Protein 8ZRZ (pdb70)

Foldseek 3Di:
DFPQAFAFLLEAEEFEEAQDQVVVPHDLVVVLVLQLVLVVLQHQEYEYEDEQCQAQAPDAPNGDCPSVQSNLVSCVVSVHAYAYEDHQFFQDFDPPGDDGRAHHPCLVVPDPALQFWWAWLVGDIDRRHGDLSVVVSCLVRLLSVLQVNLVVCLVSLVRYAEYEYQLEYPQALWYPFAGPVVVRHPLHFGTATQPGPSSFVVLLVVLCVVQVDVVRSCVQQVHDDPDSSVSGDDNDLLVCLQPVCVTSSNVSVLCVLLVSSLVSLLSSLVSNCVNHCVSRVHAYAGEHEQSFWQCPPVRRHCRRQSSRSHDDLLVSVVSCVVSRHAYEYEPLQDDQDCDPPGRGGRVVSLLVNLVSCVVSVGAYEYEYPDADQDLSSLQSSLLSNTQSHHSYYYYPHSCSCSVPVVVSNSCSQQPSFNKAWEKEKEPDDPDDPQKWKWKAWCHSSRVNPDLQGGTNTWDADVVRRITMDGHIDGAQHKIKMWMFMAGNVGHTDGTDPDIDMPNHHHPHYDYHYYYD

Sequence (516 aa):
AVNGKGMMNPDYKAYLMAPLKKIPEVTTNNWETFENDLRWAKQNGFYAITVDFWWGDMEKNGDQQFDFSYAQRFAQQSVKNAGMKMIPIISTHQCGGNVGDDDCNVPIPSWVWNQKSDDSLYFKSETGTVNKEETLNPLASDDVIRKEYGELYTAFAAAMKPYKDVIAKIYLSGGPAGELRYPSYTTSDGTGYPSRGKFQAYTEFAKSKFRLWVLNKYGSLNEVNKKAWGTKLISELAILPPPSSDGEQFLMNGYLSMYGKDYYLEWYQGILENHTKLIGELAHNAFDTTFQVPIGAKIAGVHWQYNNPTIPHGAEKPAGYNDYSHHLLDAFKSAKLDVTFFTTCCLLEMTDKGSYPEYSMPKTLLVVQNIATLANEEKGIVLNGENALSSIGNNEEEYKRRVAEMMAFNYNFAGFTLLRYQDVMYNNSLMGKFKDLLGVTPVMQTIVVKNVPTTIGDTVYITGNRAELGSWDDTKQYYPIQLYYDSHSNDWRGNVVLPAERNIEFKAFIKSSKDGTVKSWQTIQQSWNPVPLKTTSHTSSW

Secondary structure (DSSP, 8-state):
-GGG----TT-EEEEEPPSS-GGGTS-HHHHHHHHHHHHHTTEEEEEEEEEHHHHS-SSTT----HHHHHHHHHHHHTT-EEEEEEE-S-BSSSTT----BPSPGGGGGG-SSSTTSEE-TT--EE-SS--TT-HHHHHHHHHHHHHHHHHHHGGGGGGB--EEE--SGGGSSS-----TTTT--TTSPP-----SHHHHHHHHHHHHHHHSSHHHHHHHHT----SGGG--S-S-HHHHHHTGGGSHHHHHHHHHHHHHHHHHHHHHHHHHHHHHTTTT---EEEEE----TTTT-SSSTTTTHHHHT-S-HHHHHHHHHHTT-EEEE---S------TTT---HHHHHHHHHHHHHHHT--EEEE-SS---SHHHHHHHHHHHHHTT-SEEEES-THHHHT-HHHHHHHHHHTS--EEEEEEEEES----TT-EEEEEESSGGGTTT-TTTSPEEEEEETTTTEEEEEEEEETT--EEEEEEEE-TTS-EEEE-SS-EEETT--SS--EEEEE-

Solvent-accessible surface area: 20876 Å² total; per-residue (Å²): 2,38,129,20,96,14,3,17,88,92,1,72,2,27,1,10,2,8,19,93,80,1,72,124,43,26,80,30,142,61,0,23,86,15,0,113,89,0,108,117,4,29,3,84,0,0,2,5,19,4,12,0,4,36,8,0,126,116,8,56,89,102,58,82,17,64,40,1,58,131,0,0,69,2,0,110,80,5,48,4,68,0,0,0,8,0,0,0,9,43,1,11,80,23,113,62,45,98,20,124,27,71,5,4,86,35,0,43,129,80,69,127,74,21,2,3,48,0,60,1,39,95,37,33,72,17,88,16,2,3,1,10,21,1,60,84,12,0,111,87,0,2,11,42,0,0,68,24,0,5,75,21,0,130,105,36,73,115,11,7,26,16,0,4,0,0,2,4,0,37,3,18,1,5,4,2,0,39,25,130,102,4,59,2,26,124,45,46,53,1,32,0,4,2,22,2,108,48,0,45,35,65,1,33,96,69,0,36,128,95,43,61,48,14,123,86,0,26,146,20,23,70,48,189,42,162,59,77,131,43,0,75,9,11,122,73,3,89,80,4,0,78,74,12,46,119,49,76,39,0,106,3,0,6,98,9,1,6,13,21,0,32,94,7,1,99,20,0,0,89,16,0,42,122,12,0,55,122,27,3,129,24,74,2,0,2,15,0,4,8,0,12,15,11,41,62,21,107,72,17,31,56,0,0,2,17,0,0,1,4,61,48,24,37,106,0,0,61,3,0,103,76,11,155,3,30,0,0,0,11,3,2,8,38,60,55,120,17,60,171,65,56,33,4,40,1,46,40,0,1,44,59,0,0,60,26,0,53,131,46,51,11,74,2,9,0,7,1,28,85,70,7,69,87,44,79,54,1,89,58,0,2,20,2,0,0,2,18,37,0,12,0,0,1,2,28,42,0,64,42,0,12,129,62,112,76,11,0,36,80,0,73,59,23,0,5,7,86,25,17,64,0,28,1,6,1,72,110,20,78,40,81,181,36,14,44,0,31,2,0,0,60,28,14,1,0,0,57,87,40,25,178,80,7,4,8,46,0,140,105,39,92,178,38,105,1,26,82,10,101,3,23,1,0,4,97,31,93,1,72,2,35,0,0,1,24,24,178,112,38,84,59,102,42,96,0,102,118,82,24,49,35,102,60,0,41,105,157,73,66,58,24,75,15,57,49

Organism: Bacillus cereus (NCBI:txid1396)

Structure (mmCIF, N/CA/C/O backbone):
data_8ZRZ
#
_entry.id   8ZRZ
#
_cell.length_a   56.974
_cell.length_b   89.843
_cell.length_c   66.035
_cell.angle_alpha   90.00
_cell.angle_beta   103.09
_cell.angle_gamma   90.00
#
_symmetry.space_group_name_H-M   'P 1 21 1'
#
loop_
_entity.id
_entity.type
_entity.pdbx_description
1 polymer Beta-amylase
2 branched alpha-D-glucopyranose-(1-4)-alpha-D-glucopyranose
3 branched alpha-D-glucopyranose-(1-4)-beta-D-glucopyranose
4 branched alpha-D-glucopyranose-(1-4)-alpha-D-glucopyranose-(1-4)-alpha-D-glucopyranose-(1-4)-alpha-D-glucopyranose
5 non-polymer 'CALCIUM ION'
6 non-polymer 'SULFATE ION'
7 non-polymer GLYCEROL
8 non-polymer beta-D-glucopyranose
9 water water
#
loop_
_atom_site.group_PDB
_atom_site.id
_atom_site.type_symbol
_atom_site.label_atom_id
_atom_site.label_alt_id
_atom_site.label_comp_id
_atom_site.label_asym_id
_atom_site.label_entity_id
_atom_site.label_seq_id
_atom_site.pdbx_PDB_ins_code
_atom_site.Cartn_x
_atom_site.Cartn_y
_atom_site.Cartn_z
_atom_site.occupancy
_atom_site.B_iso_or_equiv
_atom_site.auth_seq_id
_atom_site.auth_comp_id
_atom_site.auth_asym_id
_atom_site.auth_atom_id
_atom_site.pdbx_PDB_model_num
ATOM 1 N N . ALA A 1 1 ? 34.417 17.475 23.405 1.00 18.87 1 ALA A N 1
ATOM 2 C CA . ALA A 1 1 ? 34.127 18.487 22.371 1.00 18.30 1 ALA A CA 1
ATOM 3 C C . ALA A 1 1 ? 32.722 18.291 21.852 1.00 22.35 1 ALA A C 1
ATOM 4 O O . ALA A 1 1 ? 32.037 17.344 22.247 1.00 25.02 1 ALA A O 1
ATOM 6 N N . VAL A 1 2 ? 32.323 19.090 20.884 1.00 21.46 2 VAL A N 1
ATOM 7 C CA . VAL A 1 2 ? 30.961 18.877 20.296 1.00 25.49 2 VAL A CA 1
ATOM 8 C C . VAL A 1 2 ? 30.904 17.585 19.504 1.00 35.82 2 VAL A C 1
ATOM 9 O O . VAL A 1 2 ? 31.979 17.129 19.060 1.00 28.07 2 VAL A O 1
ATOM 16 N N . ASN A 1 3 ? 29.790 16.932 19.323 1.00 37.08 3 ASN A N 1
ATOM 17 C CA . ASN A 1 3 ? 29.647 15.783 18.422 1.00 46.43 3 ASN A CA 1
ATOM 18 C C . ASN A 1 3 ? 30.387 14.562 18.958 1.00 42.29 3 ASN A C 1
ATOM 19 O O . ASN A 1 3 ? 30.670 13.619 18.208 1.00 35.00 3 ASN A O 1
ATOM 24 N N . GLY A 1 4 ? 30.742 14.561 20.376 1.00 32.94 4 GLY A N 1
ATOM 25 C CA . GLY A 1 4 ? 31.293 13.357 20.974 1.00 28.65 4 GLY A CA 1
ATOM 26 C C . GLY A 1 4 ? 32.744 13.112 20.656 1.00 24.12 4 GLY A C 1
ATOM 27 O O . GLY A 1 4 ? 33.310 12.037 20.935 1.00 30.31 4 GLY A O 1
ATOM 28 N N . LYS A 1 5 ? 33.347 14.244 19.941 1.00 25.80 5 LYS A N 1
ATOM 29 C CA . LYS A 1 5 ? 34.767 14.320 19.679 1.00 27.00 5 LYS A CA 1
ATOM 30 C C . LYS A 1 5 ? 35.605 14.859 20.839 1.00 23.74 5 LYS A C 1
ATOM 31 O O . LYS A 1 5 ? 35.022 15.325 21.825 1.00 23.87 5 LYS A O 1
ATOM 37 N N . GLY A 1 6 ? 36.859 14.796 20.732 1.00 30.22 6 GLY A N 1
ATOM 38 C CA . GLY A 1 6 ? 37.773 15.472 21.650 1.00 29.12 6 GLY A CA 1
ATOM 39 C C . GLY A 1 6 ? 38.536 16.583 20.916 1.00 27.73 6 GLY A C 1
ATOM 40 O O . GLY A 1 6 ? 38.168 16.948 19.803 1.00 32.04 6 GLY A O 1
ATOM 41 N N . MET A 1 7 ? 39.525 17.191 21.547 1.00 20.18 7 MET A N 1
ATOM 42 C CA A MET A 1 7 ? 40.495 18.206 21.059 0.07 18.93 7 MET A CA 1
ATOM 43 C CA B MET A 1 7 ? 40.343 18.228 20.956 0.93 18.12 7 MET A CA 1
ATOM 44 C C . MET A 1 7 ? 41.201 17.718 19.749 1.00 18.06 7 MET A C 1
ATOM 45 O O . MET A 1 7 ? 41.423 16.542 19.437 1.00 18.57 7 MET A O 1
ATOM 54 N N . ASN A 1 8 ? 41.402 18.720 18.836 1.00 16.81 8 ASN A N 1
ATOM 55 C CA . ASN A 1 8 ? 42.053 18.422 17.561 1.00 16.87 8 ASN A CA 1
ATOM 56 C C . ASN A 1 8 ? 43.491 17.987 17.766 1.00 14.92 8 ASN A C 1
ATOM 57 O O . ASN A 1 8 ? 44.289 18.685 18.362 1.00 17.56 8 ASN A O 1
ATOM 62 N N . PRO A 1 9 ? 43.918 16.791 17.258 1.00 15.54 9 PRO A N 1
ATOM 63 C CA . PRO A 1 9 ? 45.275 16.368 17.529 1.00 16.17 9 PRO A CA 1
ATOM 64 C C . PRO A 1 9 ? 46.289 17.252 16.821 1.00 15.70 9 PRO A C 1
ATOM 65 O O . PRO A 1 9 ? 47.496 17.201 17.190 1.00 20.83 9 PRO A O 1
ATOM 69 N N . ASP A 1 10 ? 45.906 18.024 15.862 1.00 15.34 10 ASP A N 1
ATOM 70 C CA . ASP A 1 10 ? 46.777 18.957 15.127 1.00 16.76 10 ASP A CA 1
ATOM 71 C C . ASP A 1 10 ? 46.915 20.308 15.825 1.00 15.53 10 ASP A C 1
ATOM 72 O O . ASP A 1 10 ? 47.651 21.140 15.322 1.00 15.49 10 ASP A O 1
ATOM 77 N N . TYR A 1 11 ? 46.211 20.524 16.957 1.00 15.21 11 TYR A N 1
ATOM 78 C CA . TYR A 1 11 ? 46.217 21.848 17.568 1.00 15.06 11 TYR A CA 1
ATOM 79 C C . TYR A 1 11 ? 47.624 22.348 17.810 1.00 14.09 11 TYR A C 1
ATOM 80 O O . TYR A 1 11 ? 48.433 21.671 18.462 1.00 15.50 11 TYR A O 1
ATOM 89 N N . LYS A 1 12 ? 47.863 23.587 17.419 1.00 13.80 12 LYS A N 1
ATOM 90 C CA . LYS A 1 12 ? 49.064 24.334 17.711 1.00 13.99 12 LYS A CA 1
ATOM 91 C C . LYS A 1 12 ? 48.663 25.723 18.250 1.00 13.58 12 LYS A C 1
ATOM 92 O O . LYS A 1 12 ? 47.653 26.291 17.823 1.00 14.33 12 LYS A O 1
ATOM 98 N N . ALA A 1 13 ? 49.548 26.259 19.105 1.00 13.84 13 ALA A N 1
ATOM 99 C CA . ALA A 1 13 ? 49.427 27.661 19.557 1.00 14.35 13 ALA A CA 1
ATOM 100 C C . ALA A 1 13 ? 50.462 28.502 18.817 1.00 12.98 13 ALA A C 1
ATOM 101 O O . ALA A 1 13 ? 51.623 28.078 18.660 1.00 14.80 13 ALA A O 1
ATOM 103 N N . TYR A 1 14 ? 50.056 29.689 18.406 1.00 13.52 14 TYR A N 1
ATOM 104 C CA . TYR A 1 14 ? 50.927 30.630 17.711 1.00 12.43 14 TYR A CA 1
ATOM 105 C C . TYR A 1 14 ? 50.899 31.968 18.440 1.00 12.32 14 TYR A C 1
ATOM 106 O O . TYR A 1 14 ? 49.905 32.268 19.122 1.00 13.33 14 TYR A O 1
ATOM 115 N N . LEU A 1 15 ? 51.947 32.764 18.287 1.00 13.42 15 LEU A N 1
ATOM 116 C CA . LEU A 1 15 ? 52.028 34.086 18.917 1.00 13.55 15 LEU A CA 1
ATOM 117 C C . LEU A 1 15 ? 52.114 35.148 17.825 1.00 12.79 15 LEU A C 1
ATOM 118 O O . LEU A 1 15 ? 52.947 34.992 16.929 1.00 14.51 15 LEU A O 1
ATOM 123 N N . MET A 1 16 ? 51.329 36.202 17.881 1.00 13.27 16 MET A N 1
ATOM 124 C CA . MET A 1 16 ? 51.558 37.261 16.912 1.00 12.63 16 MET A CA 1
ATOM 125 C C . MET A 1 16 ? 52.791 38.100 17.286 1.00 13.05 16 MET A C 1
ATOM 126 O O . MET A 1 16 ? 52.960 38.510 18.430 1.00 14.47 16 MET A O 1
ATOM 131 N N . ALA A 1 17 ? 53.586 38.366 16.254 1.00 14.02 17 ALA A N 1
ATOM 132 C CA . ALA A 1 17 ? 54.669 39.346 16.410 1.00 14.62 17 ALA A CA 1
ATOM 133 C C . ALA A 1 17 ? 54.101 40.750 16.649 1.00 14.09 17 ALA A C 1
ATOM 134 O O . ALA A 1 17 ? 52.927 41.032 16.350 1.00 14.70 17 ALA A O 1
ATOM 136 N N . PRO A 1 18 ? 54.942 41.673 17.088 1.00 14.92 18 PRO A N 1
ATOM 137 C CA . PRO A 1 18 ? 54.546 43.085 17.082 1.00 16.47 18 PRO A CA 1
ATOM 138 C C . PRO A 1 18 ? 54.155 43.543 15.698 1.00 14.71 18 PRO A C 1
ATOM 139 O O . PRO A 1 18 ? 54.529 42.921 14.671 1.00 15.15 18 PRO A O 1
ATOM 143 N N . LEU A 1 19 ? 53.378 44.623 15.613 1.00 15.46 19 LEU A N 1
ATOM 144 C CA . LEU A 1 19 ? 53.066 45.228 14.301 1.00 15.32 19 LEU A CA 1
ATOM 145 C C . LEU A 1 19 ? 54.234 46.017 13.738 1.00 15.67 19 LEU A C 1
ATOM 146 O O . LEU A 1 19 ? 54.421 46.125 12.534 1.00 20.16 19 LEU A O 1
ATOM 151 N N . LYS A 1 20 ? 55.046 46.592 14.601 1.00 17.77 20 LYS A N 1
ATOM 152 C CA . LYS A 1 20 ? 56.264 47.279 14.196 1.00 21.64 20 LYS A CA 1
ATOM 153 C C . LYS A 1 20 ? 57.395 46.269 14.034 1.00 17.91 20 LYS A C 1
ATOM 154 O O . LYS A 1 20 ? 57.355 45.125 14.490 1.00 18.42 20 LYS A O 1
ATOM 160 N N . LYS A 1 21 ? 58.435 46.713 13.386 1.00 19.26 21 LYS A N 1
ATOM 161 C CA . LYS A 1 21 ? 59.605 45.874 13.147 1.00 18.43 21 LYS A CA 1
ATOM 162 C C . LYS A 1 21 ? 60.294 45.579 14.451 1.00 17.23 21 LYS A C 1
ATOM 163 O O . LYS A 1 21 ? 60.293 46.408 15.394 1.00 20.82 21 LYS A O 1
ATOM 169 N N . ILE A 1 22 ? 60.891 44.386 14.561 1.00 17.16 22 ILE A N 1
ATOM 170 C CA . ILE A 1 22 ? 61.464 43.970 15.838 1.00 18.42 22 ILE A CA 1
ATOM 171 C C . ILE A 1 22 ? 62.450 44.967 16.423 1.00 18.87 22 ILE A C 1
ATOM 172 O O . ILE A 1 22 ? 62.355 45.194 17.650 1.00 21.76 22 ILE A O 1
ATOM 177 N N . PRO A 1 23 ? 63.339 45.581 15.684 1.00 18.90 23 PRO A N 1
ATOM 178 C CA . PRO A 1 23 ? 64.256 46.546 16.324 1.00 20.62 23 PRO A CA 1
ATOM 179 C C . PRO A 1 23 ? 63.547 47.769 16.889 1.00 22.80 23 PRO A C 1
ATOM 180 O O . PRO A 1 23 ? 64.227 48.513 17.609 1.00 30.87 23 PRO A O 1
ATOM 184 N N . GLU A 1 24 ? 62.266 47.980 16.627 1.00 26.19 24 GLU A N 1
ATOM 185 C CA . GLU A 1 24 ? 61.522 49.088 17.246 1.00 32.63 24 GLU A CA 1
ATOM 186 C C . GLU A 1 24 ? 61.045 48.647 18.617 1.00 35.26 24 GLU A C 1
ATOM 187 O O . GLU A 1 24 ? 60.521 49.505 19.326 1.00 44.08 24 GLU A O 1
ATOM 193 N N . VAL A 1 25 ? 61.218 47.382 18.942 1.00 32.75 25 VAL A N 1
ATOM 194 C CA . VAL A 1 25 ? 60.720 46.797 20.201 1.00 36.84 25 VAL A CA 1
ATOM 195 C C . VAL A 1 25 ? 61.850 46.222 21.050 1.00 34.55 25 VAL A C 1
ATOM 196 O O . VAL A 1 25 ? 61.935 46.357 22.287 1.00 39.78 25 VAL A O 1
ATOM 200 N N A THR A 1 26 ? 62.751 45.549 20.366 0.46 30.78 26 THR A N 1
ATOM 201 N N B THR A 1 26 ? 62.811 45.516 20.439 0.54 30.30 26 THR A N 1
ATOM 202 C CA A THR A 1 26 ? 63.890 44.976 21.104 0.46 28.61 26 THR A CA 1
ATOM 203 C CA B THR A 1 26 ? 63.852 44.760 21.169 0.54 27.53 26 THR A CA 1
ATOM 204 C C A THR A 1 26 ? 65.021 45.031 20.097 0.46 24.51 26 THR A C 1
ATOM 205 C C B THR A 1 26 ? 64.968 44.314 20.244 0.54 24.15 26 THR A C 1
ATOM 206 O O A THR A 1 26 ? 65.095 45.938 19.257 0.46 24.02 26 THR A O 1
ATOM 207 O O B THR A 1 26 ? 64.741 44.148 19.041 0.54 21.26 26 THR A O 1
ATOM 214 N N A ASN A 1 27 ? 65.863 44.036 20.184 0.46 21.01 27 ASN A N 1
ATOM 215 N N B ASN A 1 27 ? 66.226 44.102 20.632 0.54 22.22 27 ASN A N 1
ATOM 216 C CA A ASN A 1 27 ? 66.942 43.848 19.240 0.46 21.57 27 ASN A CA 1
ATOM 217 C CA B ASN A 1 27 ? 67.227 43.754 19.613 0.54 21.62 27 ASN A CA 1
ATOM 218 C C A ASN A 1 27 ? 66.881 42.377 18.867 0.46 20.91 27 ASN A C 1
ATOM 219 C C B ASN A 1 27 ? 67.161 42.319 19.115 0.54 22.09 27 ASN A C 1
ATOM 220 O O A ASN A 1 27 ? 66.094 41.592 19.396 0.46 21.45 27 ASN A O 1
ATOM 221 O O B ASN A 1 27 ? 66.583 41.447 19.786 0.54 16.42 27 ASN A O 1
ATOM 230 N N . TRP A 1 28 ? 67.740 42.023 17.934 1.00 21.78 28 TRP A N 1
ATOM 231 C CA . TRP A 1 28 ? 67.591 40.668 17.353 1.00 19.87 28 TRP A CA 1
ATOM 232 C C . TRP A 1 28 ? 68.038 39.571 18.301 1.00 19.86 28 TRP A C 1
ATOM 233 O O . TRP A 1 28 ? 67.391 38.501 18.319 1.00 19.46 28 TRP A O 1
ATOM 244 N N . GLU A 1 29 ? 69.104 39.775 19.090 1.00 23.42 29 GLU A N 1
ATOM 245 C CA . GLU A 1 29 ? 69.532 38.692 19.989 1.00 23.75 29 GLU A CA 1
ATOM 246 C C . GLU A 1 29 ? 68.508 38.487 21.099 1.00 21.64 29 GLU A C 1
ATOM 247 O O . GLU A 1 29 ? 68.198 37.325 21.412 1.00 22.75 29 GLU A O 1
ATOM 253 N N . THR A 1 30 ? 67.969 39.553 21.696 1.00 21.43 30 THR A N 1
ATOM 254 C CA . THR A 1 30 ? 66.909 39.361 22.694 1.00 22.49 30 THR A CA 1
ATOM 255 C C . THR A 1 30 ? 65.681 38.711 22.073 1.00 19.32 30 THR A C 1
ATOM 256 O O . THR A 1 30 ? 65.037 37.874 22.696 1.00 18.95 30 THR A O 1
ATOM 260 N N . PHE A 1 31 ? 65.365 39.092 20.835 1.00 17.32 31 PHE A N 1
ATOM 261 C CA . PHE A 1 31 ? 64.215 38.498 20.133 1.00 17.10 31 PHE A CA 1
ATOM 262 C C . PHE A 1 31 ? 64.410 37.013 20.014 1.00 15.88 31 PHE A C 1
ATOM 263 O O . PHE A 1 31 ? 63.459 36.248 20.232 1.00 16.78 31 PHE A O 1
ATOM 271 N N . GLU A 1 32 ? 65.608 36.563 19.660 1.00 17.40 32 GLU A N 1
ATOM 272 C CA . GLU A 1 32 ? 65.848 35.115 19.612 1.00 16.66 32 GLU A CA 1
ATOM 273 C C . GLU A 1 32 ? 65.610 34.459 20.962 1.00 17.26 32 GLU A C 1
ATOM 274 O O . GLU A 1 32 ? 64.994 33.386 21.011 1.00 18.62 32 GLU A O 1
ATOM 280 N N . ASN A 1 33 ? 66.049 35.111 22.036 1.00 18.14 33 ASN A N 1
ATOM 281 C CA . ASN A 1 33 ? 65.809 34.578 23.383 1.00 18.33 33 ASN A CA 1
ATOM 282 C C . ASN A 1 33 ? 64.303 34.586 23.675 1.00 17.57 33 ASN A C 1
ATOM 283 O O . ASN A 1 33 ? 63.804 33.618 24.278 1.00 18.39 33 ASN A O 1
ATOM 288 N N . ASP A 1 34 ? 63.599 35.635 23.288 1.00 17.54 34 ASP A N 1
ATOM 289 C CA . ASP A 1 34 ? 62.149 35.685 23.439 1.00 16.31 34 ASP A CA 1
ATOM 290 C C . ASP A 1 34 ? 61.482 34.537 22.714 1.00 16.94 34 ASP A C 1
ATOM 291 O O . ASP A 1 34 ? 60.526 33.940 23.237 1.00 16.66 34 ASP A O 1
ATOM 296 N N .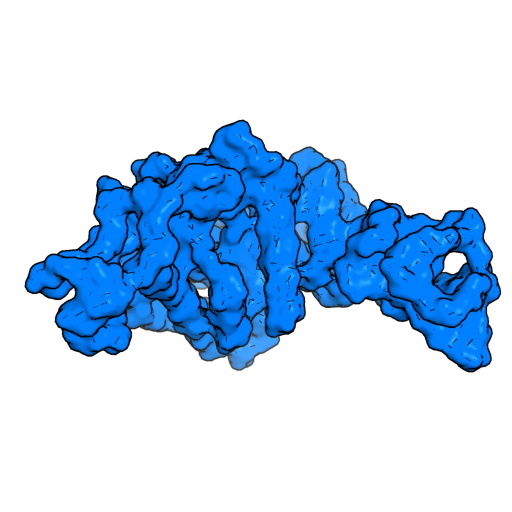 LEU A 1 35 ? 61.927 34.234 21.499 1.00 16.45 35 LEU A N 1
ATOM 297 C CA . LEU A 1 35 ? 61.318 33.117 20.743 1.00 16.18 35 LEU A CA 1
ATOM 298 C C . LEU A 1 35 ? 61.549 31.808 21.466 1.00 15.41 35 LEU A C 1
ATOM 299 O O . LEU A 1 35 ? 60.634 30.988 21.485 1.00 16.56 35 LEU A O 1
ATOM 304 N N . ARG A 1 36 ? 62.745 31.606 22.013 1.00 16.93 36 ARG A N 1
ATOM 305 C CA . ARG A 1 36 ? 62.966 30.364 22.799 1.00 17.70 36 ARG A CA 1
ATOM 306 C C . ARG A 1 36 ? 62.038 30.311 23.992 1.00 16.39 36 ARG A C 1
ATOM 307 O O . ARG A 1 36 ? 61.507 29.209 24.334 1.00 18.08 36 ARG A O 1
ATOM 315 N N . TRP A 1 37 ? 61.801 31.446 24.631 1.00 15.79 37 TRP A N 1
ATOM 316 C CA . TRP A 1 37 ? 60.859 31.442 25.786 1.00 15.47 37 TRP A CA 1
ATOM 317 C C . TRP A 1 37 ? 59.464 31.194 25.327 1.00 15.76 37 TRP A C 1
ATOM 318 O O . TRP A 1 37 ? 58.714 30.413 25.932 1.00 17.04 37 TRP A O 1
ATOM 329 N N . ALA A 1 38 ? 59.039 31.786 24.210 1.00 15.80 38 ALA A N 1
ATOM 330 C CA . ALA A 1 38 ? 57.705 31.439 23.688 1.00 15.95 38 ALA A CA 1
ATOM 331 C C . ALA A 1 38 ? 57.593 29.932 23.409 1.00 16.51 38 ALA A C 1
ATOM 332 O O . ALA A 1 38 ? 56.572 29.316 23.704 1.00 15.73 38 ALA A O 1
ATOM 334 N N . LYS A 1 39 ? 58.616 29.337 22.794 1.00 16.14 39 LYS A N 1
ATOM 335 C CA . LYS A 1 39 ? 58.618 27.916 22.473 1.00 16.79 39 LYS A CA 1
ATOM 336 C C . LYS A 1 39 ? 58.457 27.114 23.758 1.00 17.36 39 LYS A C 1
ATOM 337 O O . LYS A 1 39 ? 57.658 26.155 23.804 1.00 18.84 39 LYS A O 1
ATOM 343 N N . GLN A 1 40 ? 59.167 27.481 24.838 1.00 17.04 40 GLN A N 1
ATOM 344 C CA . GLN A 1 40 ? 59.063 26.738 26.088 1.00 18.09 40 GLN A CA 1
ATOM 345 C C . GLN A 1 40 ? 57.652 26.802 26.671 1.00 17.87 40 GLN A C 1
ATOM 346 O O . GLN A 1 40 ? 57.269 25.893 27.399 1.00 19.71 40 GLN A O 1
ATOM 352 N N . ASN A 1 41 ? 56.911 27.856 26.319 1.00 16.33 41 ASN A N 1
ATOM 353 C CA . ASN A 1 41 ? 55.562 28.032 26.845 1.00 16.74 41 ASN A CA 1
ATOM 354 C C . ASN A 1 41 ? 54.485 27.479 25.918 1.00 16.37 41 ASN A C 1
ATOM 355 O O . ASN A 1 41 ? 53.291 27.726 26.125 1.00 16.81 41 ASN A O 1
ATOM 360 N N . GLY A 1 42 ? 54.902 26.719 24.903 1.00 15.44 42 GLY A N 1
ATOM 361 C CA . GLY A 1 42 ? 54.010 25.986 24.064 1.00 15.86 42 GLY A CA 1
ATOM 362 C C . GLY A 1 42 ? 53.651 26.620 22.755 1.00 15.51 42 GLY A C 1
ATOM 363 O O . GLY A 1 42 ? 52.732 26.133 22.076 1.00 17.26 42 GLY A O 1
ATOM 364 N N . PHE A 1 43 ? 54.300 27.722 22.378 1.00 15.33 43 PHE A N 1
ATOM 365 C CA . PHE A 1 43 ? 54.046 28.310 21.071 1.00 14.90 43 PHE A CA 1
ATOM 366 C C . PHE A 1 43 ? 54.849 27.581 19.991 1.00 14.48 43 PHE A C 1
ATOM 367 O O . PHE A 1 43 ? 56.059 27.378 20.144 1.00 17.81 43 PHE A O 1
ATOM 375 N N . TYR A 1 44 ? 54.198 27.196 18.928 1.00 13.98 44 TYR A N 1
ATOM 376 C CA . TYR A 1 44 ? 54.820 26.493 17.842 1.00 14.03 44 TYR A CA 1
ATOM 377 C C . TYR A 1 44 ? 55.468 27.417 16.853 1.00 13.93 44 TYR A C 1
ATOM 378 O O . TYR A 1 44 ? 56.493 27.083 16.249 1.00 15.47 44 TYR A O 1
ATOM 387 N N . ALA A 1 45 ? 54.895 28.614 16.647 1.00 14.01 45 ALA A N 1
ATOM 388 C CA . ALA A 1 45 ? 55.372 29.522 15.629 1.00 14.10 45 ALA A CA 1
ATOM 389 C C . ALA A 1 45 ? 54.950 30.946 15.989 1.00 13.36 45 ALA A C 1
ATOM 390 O O . ALA A 1 45 ? 53.996 31.140 16.757 1.00 14.97 45 ALA A O 1
ATOM 392 N N . ILE A 1 46 ? 55.638 31.903 15.386 1.00 13.45 46 ILE A N 1
ATOM 393 C CA . ILE A 1 46 ? 55.284 33.318 15.465 1.00 12.61 46 ILE A CA 1
ATOM 394 C C . ILE A 1 46 ? 54.668 33.728 14.143 1.00 13.38 46 ILE A C 1
ATOM 395 O O . ILE A 1 46 ? 55.233 33.452 13.076 1.00 13.97 46 ILE A O 1
ATOM 400 N N . THR A 1 47 ? 53.487 34.369 14.201 1.00 13.41 47 THR A N 1
ATOM 401 C CA . THR A 1 47 ? 52.932 34.968 12.978 1.00 12.81 47 THR A CA 1
ATOM 402 C C . THR A 1 47 ? 53.496 36.367 12.825 1.00 13.37 47 THR A C 1
ATOM 403 O O . THR A 1 47 ? 53.715 37.067 13.817 1.00 14.21 47 THR A O 1
ATOM 407 N N . VAL A 1 48 ? 53.706 36.825 11.581 1.00 12.82 48 VAL A N 1
ATOM 408 C CA . VAL A 1 48 ? 54.356 38.122 11.417 1.00 12.81 48 VAL A CA 1
ATOM 409 C C . VAL A 1 48 ? 53.863 38.828 10.185 1.00 12.57 48 VAL A C 1
ATOM 410 O O . VAL A 1 48 ? 53.881 38.287 9.097 1.00 13.75 48 VAL A O 1
ATOM 414 N N . ASP A 1 49 ? 53.381 40.070 10.376 1.00 12.61 49 ASP A N 1
ATOM 415 C CA . ASP A 1 49 ? 53.026 40.901 9.244 1.00 12.36 49 ASP A CA 1
ATOM 416 C C . ASP A 1 49 ? 54.289 41.354 8.512 1.00 12.49 49 ASP A C 1
ATOM 417 O O . ASP A 1 49 ? 55.166 41.974 9.107 1.00 14.47 49 ASP A O 1
ATOM 422 N N . PHE A 1 50 ? 54.343 41.050 7.249 1.00 13.14 50 PHE A N 1
ATOM 423 C CA . PHE A 1 50 ? 55.324 41.655 6.348 1.00 13.35 50 PHE A CA 1
ATOM 424 C C . PHE A 1 50 ? 54.528 42.632 5.497 1.00 12.23 50 PHE A C 1
ATOM 425 O O . PHE A 1 50 ? 53.691 42.223 4.668 1.00 14.13 50 PHE A O 1
ATOM 433 N N . TRP A 1 51 ? 54.697 43.921 5.738 1.00 13.02 51 TRP A N 1
ATOM 434 C CA . TRP A 1 51 ? 53.818 44.945 5.185 1.00 13.27 51 TRP A CA 1
ATOM 435 C C . TRP A 1 51 ? 54.175 45.222 3.734 1.00 13.06 51 TRP A C 1
ATOM 436 O O . TRP A 1 51 ? 55.348 45.488 3.391 1.00 14.22 51 TRP A O 1
ATOM 447 N N . TRP A 1 52 ? 53.151 45.266 2.883 1.00 12.64 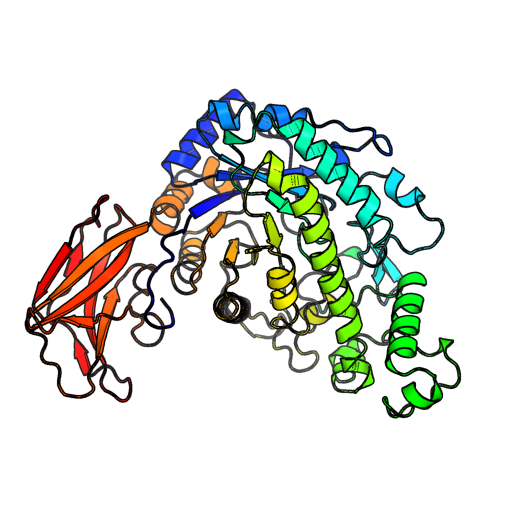52 TRP A N 1
ATOM 448 C CA . TRP A 1 52 ? 53.397 45.670 1.498 1.00 13.89 52 TRP A CA 1
ATOM 449 C C . TRP A 1 52 ? 54.037 47.023 1.453 1.00 13.67 52 TRP A C 1
ATOM 450 O O . TRP A 1 52 ? 54.949 47.248 0.631 1.00 15.14 52 TRP A O 1
ATOM 461 N N . GLY A 1 53 ? 53.634 47.969 2.318 1.00 14.16 53 GLY A N 1
ATOM 462 C CA . GLY A 1 53 ? 54.214 49.311 2.302 1.00 16.54 53 GLY A CA 1
ATOM 463 C C . GLY A 1 53 ? 55.708 49.294 2.595 1.00 16.99 53 GLY A C 1
ATOM 464 O O . GLY A 1 53 ? 56.443 50.169 2.152 1.00 21.32 53 GLY A O 1
ATOM 465 N N . ASP A 1 54 ? 56.220 48.244 3.281 1.00 15.55 54 ASP A N 1
ATOM 466 C CA . ASP A 1 54 ? 57.633 48.094 3.517 1.00 16.23 54 ASP A CA 1
ATOM 467 C C . ASP A 1 54 ? 58.353 47.380 2.392 1.00 17.35 54 ASP A C 1
ATOM 468 O O . ASP A 1 54 ? 59.527 47.648 2.192 1.00 26.73 54 ASP A O 1
ATOM 473 N N . MET A 1 55 ? 57.703 46.486 1.656 1.00 14.83 55 MET A N 1
ATOM 474 C CA . MET A 1 55 ? 58.367 45.602 0.735 1.00 15.32 55 MET A CA 1
ATOM 475 C C . MET A 1 55 ? 58.345 46.064 -0.722 1.00 15.41 55 MET A C 1
ATOM 476 O O . MET A 1 55 ? 59.119 45.516 -1.494 1.00 16.54 55 MET A O 1
ATOM 481 N N . GLU A 1 56 ? 57.492 47.015 -1.065 1.00 16.17 56 GLU A N 1
ATOM 482 C CA . GLU A 1 56 ? 57.452 47.509 -2.433 1.00 15.93 56 GLU A CA 1
ATOM 483 C C . GLU A 1 56 ? 57.189 48.991 -2.396 1.00 17.54 56 GLU A C 1
ATOM 484 O O . GLU A 1 56 ? 56.338 49.546 -3.099 1.00 18.54 56 GLU A O 1
ATOM 490 N N . LYS A 1 57 ? 57.935 49.662 -1.527 1.00 18.86 57 LYS A N 1
ATOM 491 C CA . LYS A 1 57 ? 57.586 51.041 -1.194 1.00 19.68 57 LYS A CA 1
ATOM 492 C C . LYS A 1 57 ? 57.779 52.035 -2.315 1.00 21.16 57 LYS A C 1
ATOM 493 O O . LYS A 1 57 ? 56.923 52.893 -2.496 1.00 25.80 57 LYS A O 1
ATOM 499 N N . ASN A 1 58 ? 58.893 51.969 -3.020 1.00 23.77 58 ASN A N 1
ATOM 500 C CA . ASN A 1 58 ? 59.290 53.136 -3.815 1.00 30.04 58 ASN A CA 1
ATOM 501 C C . ASN A 1 58 ? 58.677 53.153 -5.200 1.00 27.86 58 ASN A C 1
ATOM 502 O O . ASN A 1 58 ? 58.646 54.195 -5.843 1.00 34.06 58 ASN A O 1
ATOM 507 N N . GLY A 1 59 ? 58.172 52.027 -5.667 1.00 24.38 59 GLY A N 1
ATOM 508 C CA . GLY A 1 59 ? 57.544 52.005 -6.997 1.00 22.57 59 GLY A CA 1
ATOM 509 C C . GLY A 1 59 ? 57.321 50.577 -7.417 1.00 19.53 59 GLY A C 1
ATOM 510 O O . GLY A 1 59 ? 57.750 49.604 -6.729 1.00 19.61 59 GLY A O 1
ATOM 511 N N . ASP A 1 60 ? 56.629 50.431 -8.519 1.00 21.62 60 ASP A N 1
ATOM 512 C CA . ASP A 1 60 ? 56.266 49.105 -9.011 1.00 21.36 60 ASP A CA 1
ATOM 513 C C . ASP A 1 60 ? 57.518 48.260 -9.236 1.00 21.13 60 ASP A C 1
ATOM 514 O O . ASP A 1 60 ? 58.424 48.719 -9.957 1.00 22.25 60 ASP A O 1
ATOM 519 N N . GLN A 1 61 ? 57.593 47.085 -8.689 1.00 21.52 61 GLN A N 1
ATOM 520 C CA . GLN A 1 61 ? 58.686 46.102 -8.846 1.00 21.59 61 GLN A CA 1
ATOM 521 C C . GLN A 1 61 ? 59.992 46.566 -8.213 1.00 19.96 61 GLN A C 1
ATOM 522 O O . GLN A 1 61 ? 61.072 46.057 -8.481 1.00 23.51 61 GLN A O 1
ATOM 528 N N . GLN A 1 62 ? 59.915 47.571 -7.330 1.00 19.81 62 GLN A N 1
ATOM 529 C CA . GLN A 1 62 ? 61.076 47.989 -6.544 1.00 20.11 62 GLN A CA 1
ATOM 530 C C . GLN A 1 62 ? 60.912 47.354 -5.166 1.00 17.96 62 GLN A C 1
ATOM 531 O O . GLN A 1 62 ? 60.260 47.915 -4.266 1.00 20.86 62 GLN A O 1
ATOM 537 N N . PHE A 1 63 ? 61.447 46.151 -5.037 1.00 16.67 63 PHE A N 1
ATOM 538 C CA . PHE A 1 63 ? 61.219 45.362 -3.835 1.00 17.41 63 PHE A CA 1
ATOM 539 C C . PHE A 1 63 ? 62.327 45.464 -2.814 1.00 17.68 63 PHE A C 1
ATOM 540 O O . PHE A 1 63 ? 63.475 45.677 -3.195 1.00 23.03 63 PHE A O 1
ATOM 548 N N . ASP A 1 64 ? 62.006 45.254 -1.557 1.00 16.93 64 ASP A N 1
ATOM 549 C CA . ASP A 1 64 ? 63.010 45.138 -0.504 1.00 16.55 64 ASP A CA 1
ATOM 550 C C . ASP A 1 64 ? 62.466 44.164 0.541 1.00 15.40 64 ASP A C 1
ATOM 551 O O . ASP A 1 64 ? 61.560 44.485 1.326 1.00 16.64 64 ASP A O 1
ATOM 556 N N . PHE A 1 65 ? 62.991 42.949 0.507 1.00 15.35 65 PHE A N 1
ATOM 557 C CA . PHE A 1 65 ? 62.616 41.881 1.405 1.00 15.01 65 PHE A CA 1
ATOM 558 C C . PHE A 1 65 ? 63.641 41.713 2.520 1.00 14.15 65 PHE A C 1
ATOM 559 O O . PHE A 1 65 ? 63.548 40.747 3.266 1.00 15.27 65 PHE A O 1
ATOM 567 N N . SER A 1 66 ? 64.566 42.656 2.646 1.00 15.69 66 SER A N 1
ATOM 568 C CA . SER A 1 66 ? 65.651 42.470 3.618 1.00 15.73 66 SER A CA 1
ATOM 569 C C . SER A 1 66 ? 65.115 42.344 5.048 1.00 17.17 66 SER A C 1
ATOM 570 O O . SER A 1 66 ? 65.748 41.612 5.856 1.00 16.56 66 SER A O 1
ATOM 573 N N . TYR A 1 67 ? 64.069 43.057 5.469 1.00 16.32 67 TYR A N 1
ATOM 574 C CA . TYR A 1 67 ? 63.588 42.910 6.844 1.00 16.85 67 TYR A CA 1
ATOM 575 C C . TYR A 1 67 ? 63.040 41.503 7.080 1.00 15.25 67 TYR A C 1
ATOM 576 O O . TYR A 1 67 ? 63.354 40.874 8.076 1.00 15.91 67 TYR A O 1
ATOM 585 N N . ALA A 1 68 ? 62.244 40.996 6.145 1.00 14.91 68 ALA A N 1
ATOM 586 C CA . ALA A 1 68 ? 61.686 39.628 6.261 1.00 14.85 68 ALA A CA 1
ATOM 587 C C . ALA A 1 68 ? 62.824 38.610 6.269 1.00 14.57 68 ALA A C 1
ATOM 588 O O . ALA A 1 68 ? 62.738 37.639 7.042 1.00 14.90 68 ALA A O 1
ATOM 590 N N . GLN A 1 69 ? 63.876 38.811 5.460 1.00 14.97 69 GLN A N 1
ATOM 591 C CA . GLN A 1 69 ? 65.004 37.862 5.492 1.00 15.16 69 GLN A CA 1
ATOM 592 C C . GLN A 1 69 ? 65.705 37.878 6.833 1.00 14.41 69 GLN A C 1
ATOM 593 O O . GLN A 1 69 ? 66.004 36.826 7.395 1.00 15.65 69 GLN A O 1
ATOM 599 N N . ARG A 1 70 ? 65.947 39.067 7.387 1.00 14.45 70 ARG A N 1
ATOM 600 C CA . ARG A 1 70 ? 66.632 39.155 8.695 1.00 14.95 70 ARG A CA 1
ATOM 601 C C . ARG A 1 70 ? 65.761 38.514 9.764 1.00 15.22 70 ARG A C 1
ATOM 602 O O . ARG A 1 70 ? 66.230 37.779 10.671 1.00 15.51 70 ARG A O 1
ATOM 610 N N . PHE A 1 71 ? 64.445 38.789 9.720 1.00 14.65 71 PHE A N 1
ATOM 611 C CA . PHE A 1 71 ? 63.532 38.194 10.716 1.00 14.09 71 PHE A CA 1
ATOM 612 C C . PHE A 1 71 ? 63.622 36.690 10.663 1.00 14.11 71 PHE A C 1
ATOM 613 O O . PHE A 1 71 ? 63.740 36.008 11.676 1.00 15.30 71 PHE A O 1
ATOM 621 N N . ALA A 1 72 ? 63.521 36.125 9.463 1.00 14.37 72 ALA A N 1
ATOM 622 C CA . ALA A 1 72 ? 63.555 34.665 9.275 1.00 14.94 72 ALA A CA 1
ATOM 623 C C . ALA A 1 72 ? 64.867 34.108 9.763 1.00 15.81 72 ALA A C 1
ATOM 624 O O . ALA A 1 72 ? 64.864 33.010 10.363 1.00 16.47 72 ALA A O 1
ATOM 626 N N A GLN A 1 73 ? 65.989 34.775 9.541 0.59 15.14 73 GLN A N 1
ATOM 627 N N B GLN A 1 73 ? 65.983 34.775 9.540 0.41 15.73 73 GLN A N 1
ATOM 628 C CA A GLN A 1 73 ? 67.245 34.237 10.073 0.59 16.56 73 GLN A CA 1
ATOM 629 C CA B GLN A 1 73 ? 67.259 34.322 10.101 0.41 16.95 73 GLN A CA 1
ATOM 630 C C A GLN A 1 73 ? 67.274 34.217 11.585 0.59 16.83 73 GLN A C 1
ATOM 631 C C B GLN A 1 73 ? 67.183 34.155 11.599 0.41 16.51 73 GLN A C 1
ATOM 632 O O A GLN A 1 73 ? 67.911 33.326 12.165 0.59 19.47 73 GLN A O 1
ATOM 633 O O B GLN A 1 73 ? 67.611 33.148 12.169 0.41 13.45 73 GLN A O 1
ATOM 644 N N . SER A 1 74 ? 66.637 35.165 12.279 1.00 15.72 74 SER A N 1
ATOM 645 C CA . SER A 1 74 ? 66.550 35.096 13.744 1.00 16.76 74 SER A CA 1
ATOM 646 C C . SER A 1 74 ? 65.578 34.014 14.175 1.00 15.77 74 SER A C 1
ATOM 647 O O . SER A 1 74 ? 65.845 33.352 15.189 1.00 16.60 74 SER A O 1
ATOM 650 N N . VAL A 1 75 ? 64.481 33.772 13.458 1.00 15.70 75 VAL A N 1
ATOM 651 C CA . VAL A 1 75 ? 63.615 32.628 13.774 1.00 15.58 75 VAL A CA 1
ATOM 652 C C . VAL A 1 75 ? 64.410 31.357 13.688 1.00 16.01 75 VAL A C 1
ATOM 653 O O . VAL A 1 75 ? 64.359 30.476 14.543 1.00 16.99 75 VAL A O 1
ATOM 657 N N . LYS A 1 76 ? 65.195 31.183 12.616 1.00 16.60 76 LYS A N 1
ATOM 658 C CA . LYS A 1 76 ? 66.059 30.014 12.480 1.00 16.97 76 LYS A CA 1
ATOM 659 C C . LYS A 1 76 ? 67.063 29.921 13.619 1.00 16.64 76 LYS A C 1
ATOM 660 O O . LYS A 1 76 ? 67.241 28.864 14.238 1.00 18.42 76 LYS A O 1
ATOM 666 N N . ASN A 1 77 ? 67.720 31.007 13.947 1.00 16.14 77 ASN A N 1
ATOM 667 C CA . ASN A 1 77 ? 68.678 31.005 15.057 1.00 18.58 77 ASN A CA 1
ATOM 668 C C . ASN A 1 77 ? 68.038 30.543 16.350 1.00 18.00 77 ASN A C 1
ATOM 669 O O . ASN A 1 77 ? 68.740 29.896 17.147 1.00 21.11 77 ASN A O 1
ATOM 674 N N . ALA A 1 78 ? 66.784 30.872 16.590 1.00 17.21 78 ALA A N 1
ATOM 675 C CA . ALA A 1 78 ? 66.075 30.514 17.812 1.00 17.26 78 ALA A CA 1
ATOM 676 C C . ALA A 1 78 ? 65.495 29.110 17.739 1.00 18.45 78 ALA A C 1
ATOM 677 O O . ALA A 1 78 ? 64.854 28.741 18.722 1.00 20.06 78 ALA A O 1
ATOM 679 N N . GLY A 1 79 ? 65.681 28.349 16.652 1.00 18.32 79 GLY A N 1
ATOM 680 C CA . GLY A 1 79 ? 65.059 26.998 16.522 1.00 19.85 79 GLY A CA 1
ATOM 681 C C . GLY A 1 79 ? 63.526 27.099 16.528 1.00 16.98 79 GLY A C 1
ATOM 682 O O . GLY A 1 79 ? 62.879 26.169 17.005 1.00 18.26 79 GLY A O 1
ATOM 683 N N . MET A 1 80 ? 63.029 28.198 15.940 1.00 17.20 80 MET A N 1
ATOM 684 C CA . MET A 1 80 ? 61.564 28.396 15.941 1.00 17.19 80 MET A CA 1
ATOM 685 C C . MET A 1 80 ? 60.981 28.292 14.533 1.00 16.42 80 MET A C 1
ATOM 686 O O . MET A 1 80 ? 61.736 28.095 13.583 1.00 17.80 80 MET A O 1
ATOM 691 N N . LYS A 1 81 ? 59.669 28.453 14.439 1.00 15.76 81 LYS A N 1
ATOM 692 C CA . LYS A 1 81 ? 58.976 28.520 13.173 1.00 15.33 81 LYS A CA 1
ATOM 693 C C . LYS A 1 81 ? 58.249 29.863 13.074 1.00 13.63 81 LYS A C 1
ATOM 694 O O . LYS A 1 81 ? 57.938 30.502 14.080 1.00 14.35 81 LYS A O 1
ATOM 700 N N . MET A 1 82 ? 57.925 30.218 11.851 1.00 14.06 82 MET A N 1
ATOM 701 C CA . MET A 1 82 ? 57.192 31.477 11.602 1.00 14.02 82 MET A CA 1
ATOM 702 C C . MET A 1 82 ? 56.125 31.232 10.554 1.00 12.99 82 MET A C 1
ATOM 703 O O . MET A 1 82 ? 56.159 30.312 9.746 1.00 14.58 82 MET A O 1
ATOM 708 N N . ILE A 1 83 ? 55.124 32.126 10.608 1.00 13.14 83 ILE A N 1
ATOM 709 C CA . ILE A 1 83 ? 54.009 32.157 9.671 1.00 13.81 83 ILE A CA 1
ATOM 710 C C . ILE A 1 83 ? 53.969 33.544 9.095 1.00 13.32 83 ILE A C 1
ATOM 711 O O . ILE A 1 83 ? 53.417 34.449 9.748 1.00 13.83 83 ILE A O 1
ATOM 716 N N . PRO A 1 84 ? 54.563 33.791 7.933 1.00 12.71 84 PRO A N 1
ATOM 717 C CA . PRO A 1 84 ? 54.449 35.112 7.316 1.00 13.76 84 PRO A CA 1
ATOM 718 C C . PRO A 1 84 ? 53.000 35.451 6.940 1.00 12.00 84 PRO A C 1
ATOM 719 O O . PRO A 1 84 ? 52.293 34.580 6.456 1.00 13.55 84 PRO A O 1
ATOM 723 N N . ILE A 1 85 ? 52.642 36.716 7.151 1.00 12.47 85 ILE A N 1
ATOM 724 C CA . ILE A 1 85 ? 51.429 37.268 6.598 1.00 12.11 85 ILE A CA 1
ATOM 725 C C . ILE A 1 85 ? 51.842 38.241 5.527 1.00 11.41 85 ILE A C 1
ATOM 726 O O . ILE A 1 85 ? 52.632 39.154 5.762 1.00 12.49 85 ILE A O 1
ATOM 731 N N . ILE A 1 86 ? 51.355 38.025 4.305 1.00 11.80 86 ILE A N 1
ATOM 732 C CA . ILE A 1 86 ? 51.688 38.954 3.212 1.00 12.24 86 ILE A CA 1
ATOM 733 C C . ILE A 1 86 ? 50.689 40.068 3.274 1.00 11.49 86 ILE A C 1
ATOM 734 O O . ILE A 1 86 ? 49.581 40.004 2.731 1.00 12.22 86 ILE A O 1
ATOM 739 N N . SER A 1 87 ? 51.030 41.086 4.064 1.00 11.74 87 SER A N 1
ATOM 740 C CA . SER A 1 87 ? 50.046 42.098 4.505 1.00 11.39 87 SER A CA 1
ATOM 741 C C . SER A 1 87 ? 49.912 43.210 3.492 1.00 12.27 87 SER A C 1
ATOM 742 O O . SER A 1 87 ? 50.568 44.245 3.525 1.00 12.74 87 SER A O 1
ATOM 745 N N . THR A 1 88 ? 48.990 42.942 2.538 1.00 11.84 88 THR A N 1
ATOM 746 C CA . THR A 1 88 ? 48.657 43.878 1.477 1.00 12.05 88 THR A CA 1
ATOM 747 C C . THR A 1 88 ? 47.645 44.916 1.936 1.00 11.97 88 THR A C 1
ATOM 748 O O . THR A 1 88 ? 47.072 45.645 1.135 1.00 16.71 88 THR A O 1
ATOM 752 N N . HIS A 1 89 ? 47.469 45.086 3.228 1.00 12.90 89 HIS A N 1
ATOM 753 C CA . HIS A 1 89 ? 46.616 46.113 3.813 1.00 12.15 89 HIS A CA 1
ATOM 754 C C . HIS A 1 89 ? 47.487 47.064 4.662 1.00 12.06 89 HIS A C 1
ATOM 755 O O . HIS A 1 89 ? 48.652 46.819 4.957 1.00 13.07 89 HIS A O 1
ATOM 762 N N . GLN A 1 90 ? 46.843 48.171 5.044 1.00 12.54 90 GLN A N 1
ATOM 763 C CA . GLN A 1 90 ? 47.480 49.214 5.876 1.00 13.66 90 GLN A CA 1
ATOM 764 C C . GLN A 1 90 ? 47.585 48.799 7.319 1.00 13.43 90 GLN A C 1
ATOM 765 O O . GLN A 1 90 ? 46.596 48.339 7.876 1.00 14.30 90 GLN A O 1
ATOM 771 N N . CYS A 1 91 ? 48.741 49.024 7.935 1.00 14.99 91 CYS A N 1
ATOM 772 C CA . CYS A 1 91 ? 48.868 48.992 9.395 1.00 15.16 91 CYS A CA 1
ATOM 773 C C . CYS A 1 91 ? 48.531 50.391 9.917 1.00 15.91 91 CYS A C 1
ATOM 774 O O . CYS A 1 91 ? 49.147 51.360 9.477 1.00 17.47 91 CYS A O 1
ATOM 777 N N . GLY A 1 92 ? 47.588 50.494 10.844 1.00 17.76 92 GLY A N 1
ATOM 778 C CA . GLY A 1 92 ? 47.213 51.792 11.391 1.00 20.72 92 GLY A CA 1
ATOM 779 C C . GLY A 1 92 ? 45.739 52.017 11.094 1.00 25.39 92 GLY A C 1
ATOM 780 O O . GLY A 1 92 ? 45.206 51.813 9.987 1.00 25.61 92 GLY A O 1
ATOM 781 N N . GLY A 1 93 ? 45.062 52.436 12.153 1.00 25.22 93 GLY A N 1
ATOM 782 C CA . GLY A 1 93 ? 43.633 52.677 11.897 1.00 27.17 93 GLY A CA 1
ATOM 783 C C . GLY A 1 93 ? 42.643 51.623 12.362 1.00 24.00 93 GLY A C 1
ATOM 784 O O . GLY A 1 93 ? 41.477 52.000 12.535 1.00 34.38 93 GLY A O 1
ATOM 785 N N . ASN A 1 94 ? 43.028 50.358 12.599 1.00 19.56 94 ASN A N 1
ATOM 786 C CA . ASN A 1 94 ? 42.177 49.322 13.127 1.00 19.72 94 ASN A CA 1
ATOM 787 C C . ASN A 1 94 ? 42.462 49.036 14.582 1.00 17.73 94 ASN A C 1
ATOM 788 O O . ASN A 1 94 ? 43.535 49.435 15.104 1.00 20.92 94 ASN A O 1
ATOM 793 N N . VAL A 1 95 ? 41.547 48.358 15.272 1.00 18.52 95 VAL A N 1
ATOM 794 C CA . VAL A 1 95 ? 41.650 48.249 16.742 1.00 18.79 95 VAL A CA 1
ATOM 795 C C . VAL A 1 95 ? 42.962 47.616 17.155 1.00 19.79 95 VAL A C 1
ATOM 796 O O . VAL A 1 95 ? 43.382 46.571 16.609 1.00 20.42 95 VAL A O 1
ATOM 800 N N . GLY A 1 96 ? 43.647 48.224 18.120 1.00 19.45 96 GLY A N 1
ATOM 801 C CA . GLY A 1 96 ? 44.898 47.677 18.665 1.00 19.94 96 GLY A CA 1
ATOM 802 C C . GLY A 1 96 ? 46.096 48.114 17.847 1.00 18.93 96 GLY A C 1
ATOM 803 O O . GLY A 1 96 ? 47.235 47.911 18.254 1.00 22.34 96 GLY A O 1
ATOM 804 N N . ASP A 1 97 ? 45.942 48.716 16.663 1.00 18.17 97 ASP A N 1
ATOM 805 C CA . ASP A 1 97 ? 47.114 49.027 15.840 1.00 18.97 97 ASP A CA 1
ATOM 806 C C . ASP A 1 97 ? 47.988 50.062 16.521 1.00 21.09 97 ASP A C 1
ATOM 807 O O . ASP A 1 97 ? 47.473 51.021 17.090 1.00 25.52 97 ASP A O 1
ATOM 812 N N . ASP A 1 98 ? 49.295 49.828 16.445 1.00 20.79 98 ASP A N 1
ATOM 813 C CA A ASP A 1 98 ? 50.295 50.760 16.948 0.59 22.98 98 ASP A CA 1
ATOM 814 C CA B ASP A 1 98 ? 50.297 50.771 16.951 0.41 23.43 98 ASP A CA 1
ATOM 815 C C . ASP A 1 98 ? 51.438 50.705 15.934 1.00 24.47 98 ASP A C 1
ATOM 816 O O . ASP A 1 98 ? 52.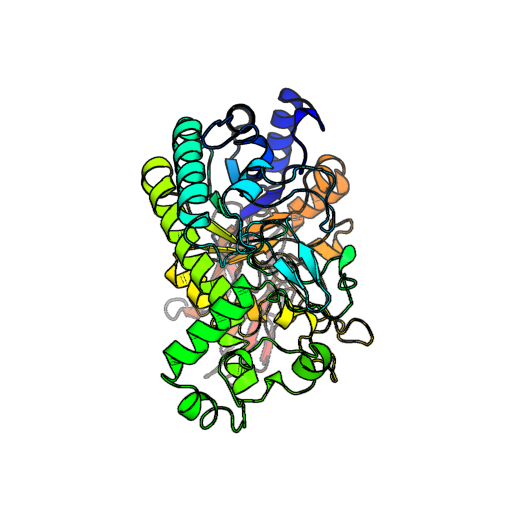487 50.081 16.032 1.00 33.67 98 ASP A O 1
ATOM 825 N N . CYS A 1 99 ? 51.158 51.406 14.845 1.00 21.96 99 CYS A N 1
ATOM 826 C CA . CYS A 1 99 ? 51.956 51.365 13.622 1.00 20.34 99 CYS A CA 1
ATOM 827 C C . CYS A 1 99 ? 51.399 52.341 12.604 1.00 19.51 99 CYS A C 1
ATOM 828 O O . CYS A 1 99 ? 50.305 52.860 12.772 1.00 23.23 99 CYS A O 1
ATOM 831 N N . ASN A 1 100 ? 52.120 52.572 11.541 1.00 20.38 100 ASN A N 1
ATOM 832 C CA . ASN A 1 100 ? 51.638 53.417 10.478 1.00 19.99 100 ASN A CA 1
ATOM 833 C C . ASN A 1 100 ? 52.339 52.981 9.230 1.00 18.93 100 ASN A C 1
ATOM 834 O O . ASN A 1 100 ? 53.448 53.458 8.901 1.00 22.48 100 ASN A O 1
ATOM 839 N N . VAL A 1 101 ? 51.720 52.023 8.506 1.00 17.48 101 VAL A N 1
ATOM 840 C CA . VAL A 1 101 ? 52.307 51.522 7.267 1.00 17.03 101 VAL A CA 1
ATOM 841 C C . VAL A 1 101 ? 51.209 51.411 6.216 1.00 15.00 101 VAL A C 1
ATOM 842 O O . VAL A 1 101 ? 50.611 50.343 6.016 1.00 15.36 101 VAL A O 1
ATOM 846 N N . PRO A 1 102 ? 50.938 52.504 5.493 1.00 16.43 102 PRO A N 1
ATOM 847 C CA . PRO A 1 102 ? 50.002 52.440 4.380 1.00 15.61 102 PRO A CA 1
ATOM 848 C C . PRO A 1 102 ? 50.532 51.496 3.313 1.00 14.75 102 PRO A C 1
ATOM 849 O O . PRO A 1 102 ? 51.736 51.225 3.252 1.00 15.96 102 PRO A O 1
ATOM 853 N N . ILE A 1 103 ? 49.640 51.034 2.433 1.00 14.57 103 ILE A N 1
ATOM 854 C CA . ILE A 1 103 ? 50.135 50.261 1.279 1.00 14.90 103 ILE A CA 1
ATOM 855 C C . ILE A 1 103 ? 50.869 51.246 0.377 1.00 15.28 103 ILE A C 1
ATOM 856 O O . ILE A 1 103 ? 50.740 52.465 0.494 1.00 17.08 103 ILE A O 1
ATOM 861 N N . PRO A 1 104 ? 51.702 50.755 -0.549 1.00 16.23 104 PRO A N 1
ATOM 862 C CA . PRO A 1 104 ? 52.579 51.684 -1.297 1.00 17.53 104 PRO A CA 1
ATOM 863 C C . PRO A 1 104 ? 51.815 52.743 -2.069 1.00 16.88 104 PRO A C 1
ATOM 864 O O . PRO A 1 104 ? 50.807 52.484 -2.715 1.00 17.20 104 PRO A O 1
ATOM 868 N N . SER A 1 105 ? 52.272 53.980 -1.947 1.00 18.82 105 SER A N 1
ATOM 869 C CA . SER A 1 105 ? 51.433 55.091 -2.412 1.00 20.37 105 SER A CA 1
ATOM 870 C C . SER A 1 105 ? 51.300 55.077 -3.917 1.00 19.66 105 SER A C 1
ATOM 871 O O . SER A 1 105 ? 50.326 55.590 -4.493 1.00 21.34 105 SER A O 1
ATOM 874 N N . TRP A 1 106 ? 52.272 54.537 -4.645 1.00 20.05 106 TRP A N 1
ATOM 875 C CA . TRP A 1 106 ? 52.198 54.530 -6.116 1.00 21.52 106 TRP A CA 1
ATOM 876 C C . TRP A 1 106 ? 51.065 53.652 -6.593 1.00 20.23 106 TRP A C 1
ATOM 877 O O . TRP A 1 106 ? 50.654 53.815 -7.730 1.00 21.80 106 TRP A O 1
ATOM 888 N N . VAL A 1 107 ? 50.542 52.739 -5.737 1.00 19.69 107 VAL A N 1
ATOM 889 C CA . VAL A 1 107 ? 49.514 51.840 -6.326 1.00 19.49 107 VAL A CA 1
ATOM 890 C C . VAL A 1 107 ? 48.309 52.643 -6.784 1.00 18.33 107 VAL A C 1
ATOM 891 O O . VAL A 1 107 ? 47.611 52.315 -7.738 1.00 19.27 107 VAL A O 1
ATOM 895 N N . TRP A 1 108 ? 48.007 53.743 -6.084 1.00 19.04 108 TRP A N 1
ATOM 896 C CA . TRP A 1 108 ? 46.792 54.511 -6.354 1.00 19.77 108 TRP A CA 1
ATOM 897 C C . TRP A 1 108 ? 46.865 55.149 -7.724 1.00 20.61 108 TRP A C 1
ATOM 898 O O . TRP A 1 108 ? 45.799 55.510 -8.233 1.00 24.23 108 TRP A O 1
ATOM 909 N N . ASN A 1 109 ? 48.037 55.250 -8.325 1.00 23.18 109 ASN A N 1
ATOM 910 C CA . ASN A 1 109 ? 48.182 55.955 -9.597 1.00 28.21 109 ASN A CA 1
ATOM 911 C C . ASN A 1 109 ? 48.068 54.979 -10.733 1.00 27.28 109 ASN A C 1
ATOM 912 O O . ASN A 1 109 ? 48.216 55.395 -11.865 1.00 34.24 109 ASN A O 1
ATOM 917 N N . GLN A 1 110 ? 47.822 53.716 -10.457 1.00 24.45 110 GLN A N 1
ATOM 918 C CA . GLN A 1 110 ? 47.712 52.690 -11.527 1.00 29.03 110 GLN A CA 1
ATOM 919 C C . GLN A 1 110 ? 46.412 52.791 -12.302 1.00 26.25 110 GLN A C 1
ATOM 920 O O . GLN A 1 110 ? 46.318 52.157 -13.361 1.00 30.55 110 GLN A O 1
ATOM 926 N N . LYS A 1 111 ? 45.436 53.552 -11.783 1.00 23.20 111 LYS A N 1
ATOM 927 C CA . LYS A 1 111 ? 44.161 53.744 -12.469 1.00 22.39 111 LYS A CA 1
ATOM 928 C C . LYS A 1 111 ? 43.741 55.200 -12.412 1.00 25.01 111 LYS A C 1
ATOM 929 O O . LYS A 1 111 ? 44.045 55.879 -11.427 1.00 28.72 111 LYS A O 1
ATOM 935 N N . SER A 1 112 ? 43.022 55.685 -13.408 1.00 27.79 112 SER A N 1
ATOM 936 C CA . SER A 1 112 ? 42.529 57.068 -13.309 1.00 31.02 112 SER A CA 1
ATOM 937 C C . SER A 1 112 ? 41.043 57.060 -12.966 1.00 30.85 112 SER A C 1
ATOM 938 O O . SER A 1 112 ? 40.466 58.130 -12.772 1.00 32.20 112 SER A O 1
ATOM 941 N N . ASP A 1 113 ? 40.437 55.885 -12.923 1.00 27.83 113 ASP A N 1
ATOM 942 C CA . ASP A 1 113 ? 39.043 55.811 -12.471 1.00 28.55 113 ASP A CA 1
ATOM 943 C C . ASP A 1 113 ? 39.044 55.621 -10.953 1.00 25.84 113 ASP A C 1
ATOM 944 O O . ASP A 1 113 ? 40.074 55.842 -10.299 1.00 23.92 113 ASP A O 1
ATOM 949 N N . ASP A 1 114 ? 37.909 55.240 -10.338 1.00 20.37 114 ASP A N 1
ATOM 950 C CA . ASP A 1 114 ? 37.845 55.057 -8.901 1.00 18.61 114 ASP A CA 1
ATOM 951 C C . ASP A 1 114 ? 37.737 53.555 -8.550 1.00 15.70 114 ASP A C 1
ATOM 952 O O . ASP A 1 114 ? 37.206 53.190 -7.492 1.00 17.21 114 ASP A O 1
ATOM 957 N N . SER A 1 115 ? 38.270 52.708 -9.433 1.00 16.68 115 SER A N 1
ATOM 958 C CA . SER A 1 115 ? 38.188 51.275 -9.272 1.00 16.78 115 SER A CA 1
ATOM 959 C C . SER A 1 115 ? 38.991 50.706 -8.126 1.00 16.21 115 SER A C 1
ATOM 960 O O . SER A 1 115 ? 38.730 49.585 -7.589 1.00 16.78 115 SER A O 1
ATOM 963 N N . LEU A 1 116 ? 40.031 51.428 -7.653 1.00 15.14 116 LEU A N 1
ATOM 964 C CA . LEU A 1 116 ? 40.973 50.840 -6.704 1.00 15.19 116 LEU A CA 1
ATOM 965 C C . LEU A 1 116 ? 40.565 51.035 -5.285 1.00 14.63 116 LEU A C 1
ATOM 966 O O . LEU A 1 116 ? 41.147 50.318 -4.446 1.00 15.51 116 LEU A O 1
ATOM 971 N N . TYR A 1 117 ? 39.647 51.952 -4.972 1.00 14.72 117 TYR A N 1
ATOM 972 C CA . TYR A 1 117 ? 39.377 52.219 -3.538 1.00 13.94 117 TYR A CA 1
ATOM 973 C C . TYR A 1 117 ? 37.902 52.012 -3.251 1.00 12.81 117 TYR A C 1
ATOM 974 O O . TYR A 1 117 ? 37.140 51.598 -4.124 1.00 14.05 117 TYR A O 1
ATOM 983 N N . PHE A 1 118 ? 37.488 52.289 -2.023 1.00 13.77 118 PHE A N 1
ATOM 984 C CA . PHE A 1 118 ? 36.111 52.135 -1.589 1.00 13.50 118 PHE A CA 1
ATOM 985 C C . PHE A 1 118 ? 35.511 53.486 -1.304 1.00 13.58 118 PHE A C 1
ATOM 986 O O . PHE A 1 118 ? 36.208 54.388 -0.833 1.00 14.29 118 PHE A O 1
ATOM 994 N N . LYS A 1 119 ? 34.197 53.591 -1.525 1.00 13.62 119 LYS A N 1
ATOM 995 C CA . LYS A 1 119 ? 33.462 54.747 -1.044 1.00 13.88 119 LYS A CA 1
ATOM 996 C C . LYS A 1 119 ? 32.191 54.240 -0.357 1.00 12.48 119 LYS A C 1
ATOM 997 O O . LYS A 1 119 ? 31.500 53.366 -0.880 1.00 14.34 119 LYS A O 1
ATOM 1003 N N . SER A 1 120 ? 31.898 54.810 0.803 1.00 13.52 120 SER A N 1
ATOM 1004 C CA . SER A 1 120 ? 30.749 54.378 1.587 1.00 13.61 120 SER A CA 1
ATOM 1005 C C . SER A 1 120 ? 29.464 55.042 1.131 1.00 13.26 120 SER A C 1
ATOM 1006 O O . SER A 1 120 ? 29.438 55.939 0.257 1.00 14.43 120 SER A O 1
ATOM 1009 N N . GLU A 1 121 ? 28.359 54.623 1.732 1.00 14.42 121 GLU A N 1
ATOM 1010 C CA . GLU A 1 121 ? 27.049 55.208 1.498 1.00 15.02 121 GLU A CA 1
ATOM 1011 C C . GLU A 1 121 ? 27.067 56.719 1.573 1.00 15.51 121 GLU A C 1
ATOM 1012 O O . GLU A 1 121 ? 26.248 57.336 0.875 1.00 17.30 121 GLU A O 1
ATOM 1018 N N . THR A 1 122 ? 27.908 57.285 2.438 1.00 15.11 122 THR A N 1
ATOM 1019 C CA . THR A 1 122 ? 27.897 58.728 2.639 1.00 16.36 122 THR A CA 1
ATOM 1020 C C . THR A 1 122 ? 29.138 59.403 2.039 1.00 18.15 122 THR A C 1
ATOM 1021 O O . THR A 1 122 ? 29.384 60.588 2.284 1.00 20.38 122 THR A O 1
ATOM 1025 N N . GLY A 1 123 ? 29.903 58.650 1.233 1.00 15.93 123 GLY A N 1
ATOM 1026 C CA . GLY A 1 123 ? 30.999 59.229 0.473 1.00 17.72 123 GLY A CA 1
ATOM 1027 C C . GLY A 1 123 ? 32.356 59.105 1.099 1.00 16.97 123 GLY A C 1
ATOM 1028 O O . GLY A 1 123 ? 33.348 59.638 0.558 1.00 18.67 123 GLY A O 1
ATOM 1029 N N . THR A 1 124 ? 32.467 58.391 2.222 1.00 15.90 124 THR A N 1
ATOM 1030 C CA . THR A 1 124 ? 33.779 58.271 2.852 1.00 15.37 124 THR A CA 1
ATOM 1031 C C . THR A 1 124 ? 34.670 57.373 2.026 1.00 14.99 124 THR A C 1
ATOM 1032 O O . THR A 1 124 ? 34.309 56.242 1.705 1.00 15.17 124 THR A O 1
ATOM 1036 N N . VAL A 1 125 ? 35.846 57.870 1.664 1.00 15.90 125 VAL A N 1
ATOM 1037 C CA . VAL A 1 125 ? 36.801 57.118 0.856 1.00 15.91 125 VAL A CA 1
ATOM 1038 C C . VAL A 1 125 ? 37.673 56.296 1.786 1.00 15.10 125 VAL A C 1
ATOM 1039 O O . VAL A 1 125 ? 38.210 56.823 2.768 1.00 18.96 125 VAL A O 1
ATOM 1043 N N . ASN A 1 126 ? 37.874 55.023 1.428 1.00 14.51 126 ASN A N 1
ATOM 1044 C CA . ASN A 1 126 ? 38.794 54.174 2.206 1.00 14.47 126 ASN A CA 1
ATOM 1045 C C . ASN A 1 126 ? 39.866 53.639 1.254 1.00 14.27 126 ASN A C 1
ATOM 1046 O O . ASN A 1 126 ? 39.543 53.116 0.179 1.00 14.76 126 ASN A O 1
ATOM 1051 N N . LYS A 1 127 ? 41.118 53.789 1.683 1.00 15.00 127 LYS A N 1
ATOM 1052 C CA . LYS A 1 127 ? 42.293 53.376 0.875 1.00 14.67 127 LYS A CA 1
ATOM 1053 C C . LYS A 1 127 ? 43.208 52.502 1.727 1.00 13.59 127 LYS A C 1
ATOM 1054 O O . LYS A 1 127 ? 44.399 52.502 1.579 1.00 17.80 127 LYS A O 1
ATOM 1060 N N . GLU A 1 128 ? 42.616 51.702 2.634 1.00 13.73 128 GLU A N 1
ATOM 1061 C CA A GLU A 1 128 ? 43.366 50.805 3.484 0.66 14.19 128 GLU A CA 1
ATOM 1062 C CA B GLU A 1 128 ? 43.537 50.900 3.460 0.34 13.67 128 GLU A CA 1
ATOM 1063 C C . GLU A 1 128 ? 43.933 49.590 2.767 1.00 13.39 128 GLU A C 1
ATOM 1064 O O . GLU A 1 128 ? 44.835 48.897 3.266 1.00 15.25 128 GLU A O 1
ATOM 1075 N N . THR A 1 129 ? 43.311 49.274 1.640 1.00 14.31 129 THR A N 1
ATOM 1076 C CA . THR A 1 129 ? 43.570 48.010 0.914 1.00 13.74 129 THR A CA 1
ATOM 1077 C C . THR A 1 129 ? 42.965 48.197 -0.463 1.00 13.01 129 THR A C 1
ATOM 1078 O O . THR A 1 129 ? 42.038 49.018 -0.617 1.00 14.47 129 THR A O 1
ATOM 1082 N N . LEU A 1 130 ? 43.422 47.478 -1.465 1.00 13.49 130 LEU A N 1
ATOM 1083 C CA . LEU A 1 130 ? 42.813 47.606 -2.788 1.00 13.70 130 LEU A CA 1
ATOM 1084 C C . LEU A 1 130 ? 41.432 47.061 -2.812 1.00 12.94 130 LEU A C 1
ATOM 1085 O O . LEU A 1 130 ? 41.091 45.992 -2.233 1.00 14.75 130 LEU A O 1
ATOM 1090 N N . ASN A 1 131 ? 40.532 47.713 -3.510 1.00 13.66 131 ASN A N 1
ATOM 1091 C CA . ASN A 1 131 ? 39.180 47.238 -3.661 1.00 12.88 131 ASN A CA 1
ATOM 1092 C C . ASN A 1 131 ? 39.218 45.910 -4.440 1.00 12.92 131 ASN A C 1
ATOM 1093 O O . ASN A 1 131 ? 39.754 45.884 -5.538 1.00 14.24 131 ASN A O 1
ATOM 1098 N N . PRO A 1 132 ? 38.628 44.826 -3.914 1.00 13.37 132 PRO A N 1
ATOM 1099 C CA . PRO A 1 132 ? 38.660 43.546 -4.616 1.00 14.54 132 PRO A CA 1
ATOM 1100 C C . PRO A 1 132 ? 37.910 43.561 -5.934 1.00 15.19 132 PRO A C 1
ATOM 1101 O O . PRO A 1 132 ? 38.076 42.578 -6.673 1.00 17.05 132 PRO A O 1
ATOM 1105 N N . LEU A 1 133 ? 37.151 44.619 -6.263 1.00 13.58 133 LEU A N 1
ATOM 1106 C CA . LEU A 1 133 ? 36.637 44.731 -7.633 1.00 14.48 133 LEU A CA 1
ATOM 1107 C C . LEU A 1 133 ? 37.735 44.868 -8.671 1.00 15.37 133 LEU A C 1
ATOM 1108 O O . LEU A 1 133 ? 37.520 44.547 -9.830 1.00 17.25 133 LEU A O 1
ATOM 1113 N N . ALA A 1 134 ? 38.891 45.377 -8.282 1.00 16.37 134 ALA A N 1
ATOM 1114 C CA . ALA A 1 134 ? 39.940 45.697 -9.235 1.00 15.65 134 ALA A CA 1
ATOM 1115 C C . ALA A 1 134 ? 40.781 44.429 -9.455 1.00 14.74 134 ALA A C 1
ATOM 1116 O O . ALA A 1 134 ? 41.981 44.379 -9.173 1.00 15.48 134 ALA A O 1
ATOM 1118 N N . SER A 1 135 ? 40.180 43.385 -10.013 1.00 14.99 135 SER A N 1
ATOM 1119 C CA . SER A 1 135 ? 40.779 42.051 -10.013 1.00 15.51 135 SER A CA 1
ATOM 1120 C C . SER A 1 135 ? 41.986 42.006 -10.935 1.00 16.45 135 SER A C 1
ATOM 1121 O O . SER A 1 135 ? 42.846 41.197 -10.700 1.00 16.59 135 SER A O 1
ATOM 1124 N N . ASP A 1 136 ? 42.007 42.836 -12.015 1.00 17.45 136 ASP A N 1
ATOM 1125 C CA A ASP A 1 136 ? 43.162 42.913 -12.914 0.71 18.44 136 ASP A CA 1
ATOM 1126 C CA B ASP A 1 136 ? 43.216 42.722 -12.855 0.29 18.09 136 ASP A CA 1
ATOM 1127 C C . ASP A 1 136 ? 44.388 43.389 -12.144 1.00 17.45 136 ASP A C 1
ATOM 1128 O O . ASP A 1 136 ? 45.511 42.866 -12.233 1.00 17.34 136 ASP A O 1
ATOM 1137 N N . VAL A 1 137 ? 44.212 44.482 -11.413 1.00 16.81 137 VAL A N 1
ATOM 1138 C CA . VAL A 1 137 ? 45.333 45.069 -10.634 1.00 17.60 137 VAL A CA 1
ATOM 1139 C C . VAL A 1 137 ? 45.778 44.153 -9.510 1.00 16.36 137 VAL A C 1
ATOM 1140 O O . VAL A 1 137 ? 46.954 43.976 -9.235 1.00 17.80 137 VAL A O 1
ATOM 1144 N N . ILE A 1 138 ? 44.790 43.536 -8.801 1.00 15.97 138 ILE A N 1
ATOM 1145 C CA . ILE A 1 138 ? 45.153 42.574 -7.756 1.00 15.63 138 ILE A CA 1
ATOM 1146 C C . ILE A 1 138 ? 45.918 41.405 -8.369 1.00 14.02 138 ILE A C 1
ATOM 1147 O O . ILE A 1 138 ? 46.929 40.973 -7.811 1.00 14.39 138 ILE A O 1
ATOM 1156 N N . ARG A 1 139 ? 45.434 40.871 -9.537 1.00 14.98 139 ARG A N 1
ATOM 1157 C CA . ARG A 1 139 ? 46.165 39.720 -10.117 1.00 15.21 139 ARG A CA 1
ATOM 1158 C C . ARG A 1 139 ? 47.590 40.113 -10.380 1.00 15.71 139 ARG A C 1
ATOM 1159 O O . ARG A 1 139 ? 48.578 39.394 -10.075 1.00 16.66 139 ARG A O 1
ATOM 1167 N N . LYS A 1 140 ? 47.790 41.269 -11.037 1.00 15.42 140 LYS A N 1
ATOM 1168 C CA . LYS A 1 140 ? 49.142 41.705 -11.363 1.00 16.59 140 LYS A CA 1
ATOM 1169 C C . LYS A 1 140 ? 49.962 41.945 -10.109 1.00 16.93 140 LYS A C 1
ATOM 1170 O O . LYS A 1 140 ? 51.068 41.386 -9.945 1.00 17.87 140 LYS A O 1
ATOM 1176 N N . GLU A 1 141 ? 49.470 42.812 -9.222 1.00 16.08 141 GLU A N 1
ATOM 1177 C CA . GLU A 1 141 ? 50.310 43.260 -8.120 1.00 15.80 141 GLU A CA 1
ATOM 1178 C C . GLU A 1 141 ? 50.503 42.182 -7.072 1.00 14.75 141 GLU A C 1
ATOM 1179 O O . GLU A 1 141 ? 51.616 41.995 -6.535 1.00 15.05 141 GLU A O 1
ATOM 1185 N N . TYR A 1 142 ? 49.431 41.447 -6.705 1.00 14.89 142 TYR A N 1
ATOM 1186 C CA . TYR A 1 142 ? 49.622 40.399 -5.700 1.00 15.01 142 TYR A CA 1
ATOM 1187 C C . TYR A 1 142 ? 50.426 39.263 -6.325 1.00 15.31 142 TYR A C 1
ATOM 1188 O O . TYR A 1 142 ? 51.282 38.697 -5.625 1.00 15.34 142 TYR A O 1
ATOM 1197 N N . GLY A 1 143 ? 50.170 38.928 -7.608 1.00 15.42 143 GLY A N 1
ATOM 1198 C CA . GLY A 1 143 ? 50.974 37.866 -8.179 1.00 16.19 143 GLY A CA 1
ATOM 1199 C C . GLY A 1 143 ? 52.467 38.191 -8.174 1.00 15.52 143 GLY A C 1
ATOM 1200 O O . GLY A 1 143 ? 53.324 37.363 -7.835 1.00 16.89 143 GLY A O 1
ATOM 1201 N N . GLU A 1 144 ? 52.772 39.426 -8.563 1.00 15.32 144 GLU A N 1
ATOM 1202 C CA . GLU A 1 144 ? 54.190 39.854 -8.580 1.00 16.49 144 GLU A CA 1
ATOM 1203 C C . GLU A 1 144 ? 54.756 39.863 -7.180 1.00 14.97 144 GLU A C 1
ATOM 1204 O O . GLU A 1 144 ? 55.898 39.475 -6.948 1.00 16.71 144 GLU A O 1
ATOM 1210 N N . LEU A 1 145 ? 53.998 40.370 -6.205 1.00 15.49 145 LEU A N 1
ATOM 1211 C CA . LEU A 1 145 ? 54.533 40.453 -4.842 1.00 14.58 145 LEU A CA 1
ATOM 1212 C C . LEU A 1 145 ? 54.731 39.057 -4.262 1.00 14.38 145 LEU A C 1
ATOM 1213 O O . LEU A 1 145 ? 55.776 38.777 -3.638 1.00 14.77 145 LEU A O 1
ATOM 1218 N N . TYR A 1 146 ? 53.744 38.185 -4.430 1.00 14.44 146 TYR A N 1
ATOM 1219 C CA . TYR A 1 146 ? 53.862 36.824 -3.903 1.00 14.44 146 TYR A CA 1
ATOM 1220 C C . TYR A 1 146 ? 55.017 36.089 -4.553 1.00 15.31 146 TYR A C 1
ATOM 1221 O O . TYR A 1 146 ? 55.806 35.414 -3.864 1.00 14.92 146 TYR A O 1
ATOM 1230 N N . THR A 1 147 ? 55.179 36.275 -5.867 1.00 15.08 147 THR A N 1
ATOM 1231 C CA . THR A 1 147 ? 56.296 35.580 -6.546 1.00 15.09 147 THR A CA 1
ATOM 1232 C C . THR A 1 147 ? 57.646 36.074 -6.082 1.00 15.72 147 THR A C 1
ATOM 1233 O O . THR A 1 147 ? 58.604 35.332 -5.814 1.00 16.78 147 THR A O 1
ATOM 1240 N N . ALA A 1 148 ? 57.759 37.419 -5.942 1.00 14.82 148 ALA A N 1
ATOM 1241 C CA . ALA A 1 148 ? 59.073 37.951 -5.508 1.00 15.61 148 ALA A CA 1
ATOM 1242 C C . ALA A 1 148 ? 59.362 37.608 -4.068 1.00 15.17 148 ALA A C 1
ATOM 1243 O O . ALA A 1 148 ? 60.512 37.333 -3.701 1.00 16.04 148 ALA A O 1
ATOM 1245 N N . PHE A 1 149 ? 58.347 37.614 -3.194 1.00 14.51 149 PHE A N 1
ATOM 1246 C CA . PHE A 1 149 ? 58.551 37.241 -1.794 1.00 14.17 149 PHE A CA 1
ATOM 1247 C C . PHE A 1 149 ? 59.004 35.780 -1.755 1.00 14.31 149 PHE A C 1
ATOM 1248 O O . PHE A 1 149 ? 59.907 35.435 -0.997 1.00 16.13 149 PHE A O 1
ATOM 1256 N N . ALA A 1 150 ? 58.382 34.925 -2.561 1.00 14.93 150 ALA A N 1
ATOM 1257 C CA . ALA A 1 150 ? 58.788 33.486 -2.517 1.00 15.69 150 ALA A CA 1
ATOM 1258 C C . ALA A 1 150 ? 60.234 33.301 -2.888 1.00 16.03 150 ALA A C 1
ATOM 1259 O O . ALA A 1 150 ? 61.000 32.537 -2.265 1.00 17.58 150 ALA A O 1
ATOM 1261 N N . ALA A 1 151 ? 60.707 34.038 -3.917 1.00 16.49 151 ALA A N 1
ATOM 1262 C CA . ALA A 1 151 ? 62.088 33.871 -4.358 1.00 16.95 151 ALA A CA 1
ATOM 1263 C C . ALA A 1 151 ? 63.036 34.402 -3.290 1.00 18.06 151 ALA A C 1
ATOM 1264 O O . ALA A 1 151 ? 64.093 33.834 -3.037 1.00 21.10 151 ALA A O 1
ATOM 1266 N N . ALA A 1 152 ? 62.715 35.525 -2.651 1.00 17.05 152 ALA A N 1
ATOM 1267 C CA . ALA A 1 152 ? 63.568 36.162 -1.679 1.00 17.18 152 ALA A CA 1
ATOM 1268 C C . ALA A 1 152 ? 63.631 35.305 -0.429 1.00 18.62 152 ALA A C 1
ATOM 1269 O O . ALA A 1 152 ? 64.622 35.339 0.310 1.00 19.40 152 ALA A O 1
ATOM 1271 N N . MET A 1 153 ? 62.569 34.557 -0.090 1.00 17.04 153 MET A N 1
ATOM 1272 C CA . MET A 1 153 ? 62.430 33.828 1.152 1.00 17.22 153 MET A CA 1
ATOM 1273 C C . MET A 1 153 ? 62.652 32.336 1.011 1.00 15.51 153 MET A C 1
ATOM 1274 O O . MET A 1 153 ? 62.695 31.642 2.039 1.00 16.87 153 MET A O 1
ATOM 1279 N N . LYS A 1 154 ? 62.891 31.852 -0.219 1.00 17.33 154 LYS A N 1
ATOM 1280 C CA . LYS A 1 154 ? 63.192 30.437 -0.447 1.00 18.31 154 LYS A CA 1
ATOM 1281 C C . LYS A 1 154 ? 64.283 29.939 0.490 1.00 17.87 154 LYS A C 1
ATOM 1282 O O . LYS A 1 154 ? 64.131 28.788 0.971 1.00 18.71 154 LYS A O 1
ATOM 1288 N N . PRO A 1 155 ? 65.387 30.634 0.785 1.00 18.55 155 PRO A N 1
ATOM 1289 C CA . PRO A 1 155 ? 66.396 30.064 1.686 1.00 20.52 155 PRO A CA 1
ATOM 1290 C C . PRO A 1 155 ? 65.866 29.730 3.079 1.00 18.91 155 PRO A C 1
ATOM 1291 O O . PRO A 1 155 ? 66.509 28.967 3.831 1.00 21.48 155 PRO A O 1
ATOM 1295 N N . TYR A 1 156 ? 64.738 30.283 3.491 1.00 18.62 156 TYR A N 1
ATOM 1296 C CA . TYR A 1 156 ? 64.164 30.141 4.827 1.00 18.65 156 TYR A CA 1
ATOM 1297 C C . TYR A 1 156 ? 62.990 29.178 4.844 1.00 16.94 156 TYR A C 1
ATOM 1298 O O . TYR A 1 156 ? 62.239 29.144 5.842 1.00 18.74 156 TYR A O 1
ATOM 1307 N N . LYS A 1 157 ? 62.850 28.375 3.777 1.00 17.35 157 LYS A N 1
ATOM 1308 C CA . LYS A 1 157 ? 61.736 27.430 3.693 1.00 20.22 157 LYS A CA 1
ATOM 1309 C C . LYS A 1 157 ? 61.588 26.603 4.918 1.00 18.76 157 LYS A C 1
ATOM 1310 O O . LYS A 1 157 ? 60.476 26.359 5.411 1.00 20.72 157 LYS A O 1
ATOM 1316 N N . ASP A 1 158 ? 62.719 26.216 5.529 1.00 18.84 158 ASP A N 1
ATOM 1317 C CA . ASP A 1 158 ? 62.731 25.294 6.705 1.00 20.81 158 ASP A CA 1
ATOM 1318 C C . ASP A 1 158 ? 62.038 25.879 7.919 1.00 19.62 158 ASP A C 1
ATOM 1319 O O . ASP A 1 158 ? 61.644 25.098 8.809 1.00 23.29 158 ASP A O 1
ATOM 1328 N N . VAL A 1 159 ? 61.935 27.190 8.025 1.00 16.95 159 VAL A N 1
ATOM 1329 C CA . VAL A 1 159 ? 61.292 27.727 9.240 1.00 17.51 159 VAL A CA 1
ATOM 1330 C C . VAL A 1 159 ? 59.904 28.261 8.968 1.00 15.59 159 VAL A C 1
ATOM 1331 O O . VAL A 1 159 ? 59.265 28.731 9.903 1.00 16.40 159 VAL A O 1
ATOM 1335 N N . ILE A 1 160 ? 59.432 28.209 7.701 1.00 14.76 160 ILE A N 1
ATOM 1336 C CA . ILE A 1 160 ? 58.079 28.721 7.378 1.00 14.47 160 ILE A CA 1
ATOM 1337 C C . ILE A 1 160 ? 57.080 27.601 7.473 1.00 14.50 160 ILE A C 1
ATOM 1338 O O . ILE A 1 160 ? 57.177 26.621 6.737 1.00 17.75 160 ILE A O 1
ATOM 1343 N N . ALA A 1 161 ? 56.120 27.712 8.408 1.00 15.22 161 ALA A N 1
ATOM 1344 C CA . ALA A 1 161 ? 55.173 26.642 8.674 1.00 15.42 161 ALA A CA 1
ATOM 1345 C C . ALA A 1 161 ? 53.878 26.789 7.881 1.00 14.53 161 ALA A C 1
ATOM 1346 O O . ALA A 1 161 ? 53.203 25.797 7.664 1.00 16.18 161 ALA A O 1
ATOM 1348 N N . LYS A 1 162 ? 53.525 27.987 7.481 1.00 14.59 162 LYS A N 1
ATOM 1349 C CA . LYS A 1 162 ? 52.245 28.348 6.832 1.00 13.89 162 LYS A CA 1
ATOM 1350 C C . LYS A 1 162 ? 52.444 29.749 6.301 1.00 13.84 162 LYS A C 1
ATOM 1351 O O . LYS A 1 162 ? 53.331 30.464 6.818 1.00 14.18 162 LYS A O 1
ATOM 1362 N N . ILE A 1 163 ? 51.627 30.145 5.345 1.00 13.47 163 ILE A N 1
ATOM 1363 C CA . ILE A 1 163 ? 51.620 31.527 4.882 1.00 12.78 163 ILE A CA 1
ATOM 1364 C C . ILE A 1 163 ? 50.183 32.011 4.916 1.00 12.58 163 ILE A C 1
ATOM 1365 O O . ILE A 1 163 ? 49.255 31.334 4.488 1.00 14.20 163 ILE A O 1
ATOM 1370 N N . TYR A 1 164 ? 50.002 33.217 5.463 1.00 12.59 164 TYR A N 1
ATOM 1371 C CA . TYR A 1 164 ? 48.715 33.872 5.444 1.00 12.63 164 TYR A CA 1
ATOM 1372 C C . TYR A 1 164 ? 48.661 34.957 4.361 1.00 11.18 164 TYR A C 1
ATOM 1373 O O . TYR A 1 164 ? 49.634 35.662 4.119 1.00 13.49 164 TYR A O 1
ATOM 1382 N N . LEU A 1 165 ? 47.504 35.046 3.729 1.00 11.89 165 LEU A N 1
ATOM 1383 C CA . LEU A 1 165 ? 47.185 36.138 2.796 1.00 12.17 165 LEU A CA 1
ATOM 1384 C C . LEU A 1 165 ? 46.335 37.172 3.511 1.00 11.43 165 LEU A C 1
ATOM 1385 O O . LEU A 1 165 ? 45.672 36.834 4.496 1.00 12.93 165 LEU A O 1
ATOM 1390 N N . SER A 1 166 ? 46.311 38.362 2.954 1.00 11.25 166 SER A N 1
ATOM 1391 C CA . SER A 1 166 ? 45.451 39.425 3.457 1.00 11.38 166 SER A CA 1
ATOM 1392 C C . SER A 1 166 ? 44.334 39.682 2.458 1.00 11.41 166 SER A C 1
ATOM 1393 O O . SER A 1 166 ? 44.576 40.185 1.338 1.00 12.87 166 SER A O 1
ATOM 1396 N N . GLY A 1 167 ? 43.109 39.337 2.890 1.00 11.55 167 GLY A N 1
ATOM 1397 C CA . GLY A 1 167 ? 41.957 39.530 1.984 1.00 11.91 167 GLY A CA 1
ATOM 1398 C C . GLY A 1 167 ? 41.282 40.891 2.073 1.00 11.16 167 GLY A C 1
ATOM 1399 O O . GLY A 1 167 ? 40.255 41.092 1.415 1.00 12.06 167 GLY A O 1
ATOM 1400 N N . GLY A 1 168 ? 41.832 41.827 2.847 1.00 11.65 168 GLY A N 1
ATOM 1401 C CA . GLY A 1 168 ? 41.163 43.102 3.047 1.00 12.38 168 GLY A CA 1
ATOM 1402 C C . GLY A 1 168 ? 41.708 43.788 4.284 1.00 11.49 168 GLY A C 1
ATOM 1403 O O . GLY A 1 168 ? 42.810 43.478 4.790 1.00 12.38 168 GLY A O 1
ATOM 1404 N N . PRO A 1 169 ? 40.945 44.766 4.787 1.00 11.71 169 PRO A N 1
ATOM 1405 C CA . PRO A 1 169 ? 41.374 45.583 5.897 1.00 12.00 169 PRO A CA 1
ATOM 1406 C C . PRO A 1 169 ? 41.684 44.714 7.113 1.00 11.84 169 PRO A C 1
ATOM 1407 O O . PRO A 1 169 ? 41.015 43.680 7.387 1.00 11.82 169 PRO A O 1
ATOM 1411 N N . ALA A 1 170 ? 42.714 45.134 7.874 1.00 12.01 170 ALA A N 1
ATOM 1412 C CA . ALA A 1 170 ? 43.163 44.432 9.084 1.00 12.81 170 ALA A CA 1
ATOM 1413 C C . ALA A 1 170 ? 43.496 42.991 8.723 1.00 12.29 170 ALA A C 1
ATOM 1414 O O . ALA A 1 170 ? 43.476 42.104 9.596 1.00 13.84 170 ALA A O 1
ATOM 1416 N N . GLY A 1 171 ? 43.847 42.698 7.459 1.00 11.92 171 GLY A N 1
ATOM 1417 C CA . GLY A 1 171 ? 44.225 41.331 7.102 1.00 12.23 171 GLY A CA 1
ATOM 1418 C C . GLY A 1 171 ? 43.046 40.394 6.989 1.00 10.86 171 GLY A C 1
ATOM 1419 O O . GLY A 1 171 ? 43.259 39.163 6.992 1.00 12.09 171 GLY A O 1
ATOM 1420 N N . GLU A 1 172 ? 41.843 40.914 6.926 1.00 11.58 172 GLU A N 1
ATOM 1421 C CA . GLU A 1 172 ? 40.611 40.096 6.905 1.00 11.51 172 GLU A CA 1
ATOM 1422 C C . GLU A 1 172 ? 39.887 40.275 5.582 1.00 11.21 172 GLU A C 1
ATOM 1423 O O . GLU A 1 172 ? 39.802 41.378 5.032 1.00 11.39 172 GLU A O 1
ATOM 1429 N N . LEU A 1 173 ? 39.312 39.178 5.096 1.00 11.37 173 LEU A N 1
ATOM 1430 C CA . LEU A 1 173 ? 38.461 39.232 3.893 1.00 10.87 173 LEU A CA 1
ATOM 1431 C C . LEU A 1 173 ? 37.143 39.897 4.265 1.00 11.10 173 LEU A C 1
ATOM 1432 O O . LEU A 1 173 ? 36.251 39.271 4.879 1.00 11.88 173 LEU A O 1
ATOM 1437 N N . ARG A 1 174 ? 36.966 41.167 3.929 1.00 10.83 174 ARG A N 1
ATOM 1438 C CA . ARG A 1 174 ? 35.810 41.973 4.305 1.00 10.60 174 ARG A CA 1
ATOM 1439 C C . ARG A 1 174 ? 35.928 43.338 3.595 1.00 10.79 174 ARG A C 1
ATOM 1440 O O . ARG A 1 174 ? 36.981 43.671 3.076 1.00 11.41 174 ARG A O 1
ATOM 1448 N N . TYR A 1 175 ? 34.799 44.068 3.665 1.00 11.12 175 TYR A N 1
ATOM 1449 C CA . TYR A 1 175 ? 34.844 45.487 3.291 1.00 11.61 175 TYR A CA 1
ATOM 1450 C C . TYR A 1 175 ? 35.172 46.333 4.521 1.00 11.19 175 TYR A C 1
ATOM 1451 O O . TYR A 1 175 ? 34.926 45.879 5.668 1.00 12.05 175 TYR A O 1
ATOM 1460 N N . PRO A 1 176 ? 35.692 47.541 4.318 1.00 12.23 176 PRO A N 1
ATOM 1461 C CA . PRO A 1 176 ? 36.032 48.434 5.449 1.00 12.24 176 PRO A CA 1
ATOM 1462 C C . PRO A 1 176 ? 34.805 49.195 5.920 1.00 12.96 176 PRO A C 1
ATOM 1463 O O . PRO A 1 176 ? 34.685 50.409 5.783 1.00 13.46 176 PRO A O 1
ATOM 1467 N N . SER A 1 177 ? 33.801 48.443 6.447 1.00 12.30 177 SER A N 1
ATOM 1468 C CA . SER A 1 177 ? 32.464 49.003 6.747 1.00 12.08 177 SER A CA 1
ATOM 1469 C C . SER A 1 177 ? 32.349 49.564 8.150 1.00 12.49 177 SER A C 1
ATOM 1470 O O . SER A 1 177 ? 31.312 50.160 8.461 1.00 13.61 177 SER A O 1
ATOM 1473 N N . TYR A 1 178 ? 33.394 49.394 8.976 1.00 13.09 178 TYR A N 1
ATOM 1474 C CA . TYR A 1 178 ? 33.391 49.894 10.364 1.00 13.02 178 TYR A CA 1
ATOM 1475 C C . TYR A 1 178 ? 34.649 50.686 10.622 1.00 12.64 178 TYR A C 1
ATOM 1476 O O . TYR A 1 178 ? 35.708 50.136 10.899 1.00 13.52 178 TYR A O 1
ATOM 1485 N N . THR A 1 179 ? 34.494 52.013 10.450 1.00 14.21 179 THR A N 1
ATOM 1486 C CA . THR A 1 179 ? 35.657 52.908 10.593 1.00 14.83 179 THR A CA 1
ATOM 1487 C C . THR A 1 179 ? 35.219 54.206 11.262 1.00 16.78 179 THR A C 1
ATOM 1488 O O . THR A 1 179 ? 34.099 54.649 11.116 1.00 16.57 179 THR A O 1
ATOM 1492 N N . THR A 1 180 ? 36.154 54.812 11.988 1.00 19.00 180 THR A N 1
ATOM 1493 C CA . THR A 1 180 ? 35.832 56.065 12.665 1.00 21.45 180 THR A CA 1
ATOM 1494 C C . THR A 1 180 ? 35.439 57.154 11.693 1.00 20.50 180 THR A C 1
ATOM 1495 O O . THR A 1 180 ? 34.477 57.924 11.881 1.00 22.01 180 THR A O 1
ATOM 1499 N N . SER A 1 181 ? 36.179 57.289 10.578 1.00 21.21 181 SER A N 1
ATOM 1500 C CA . SER A 1 181 ? 35.900 58.406 9.664 1.00 22.68 181 SER A CA 1
ATOM 1501 C C . SER A 1 181 ? 34.521 58.302 9.053 1.00 19.77 181 SER A C 1
ATOM 1502 O O . SER A 1 181 ? 33.899 59.318 8.695 1.00 23.29 181 SER A O 1
ATOM 1507 N N . ASP A 1 182 ? 34.020 57.067 8.879 1.00 17.64 182 ASP A N 1
ATOM 1508 C CA . ASP A 1 182 ? 32.702 56.854 8.317 1.00 16.28 182 ASP A CA 1
ATOM 1509 C C . ASP A 1 182 ? 31.633 56.793 9.375 1.00 17.18 182 ASP A C 1
ATOM 1510 O O . ASP A 1 182 ? 30.427 56.612 9.049 1.00 17.31 182 ASP A O 1
ATOM 1515 N N . GLY A 1 183 ? 31.925 56.971 10.653 1.00 18.26 183 GLY A N 1
ATOM 1516 C CA . GLY A 1 183 ? 30.851 56.950 11.635 1.00 20.06 183 GLY A CA 1
ATOM 1517 C C . GLY A 1 183 ? 30.303 55.555 11.866 1.00 17.77 183 GLY A C 1
ATOM 1518 O O . GLY A 1 183 ? 29.151 55.436 12.267 1.00 20.04 183 GLY A O 1
ATOM 1519 N N . THR A 1 184 ? 31.089 54.516 11.597 1.00 16.27 184 THR A N 1
ATOM 1520 C CA . THR A 1 184 ? 30.580 53.147 11.610 1.00 15.41 184 THR A CA 1
ATOM 1521 C C . THR A 1 184 ? 31.415 52.267 12.533 1.00 13.94 184 THR A C 1
ATOM 1522 O O . THR A 1 184 ? 31.295 51.034 12.469 1.00 15.33 184 THR A O 1
ATOM 1526 N N . GLY A 1 185 ? 32.213 52.866 13.407 1.00 15.61 185 GLY A N 1
ATOM 1527 C CA . GLY A 1 185 ? 32.974 52.046 14.315 1.00 17.70 185 GLY A CA 1
ATOM 1528 C C . GLY A 1 185 ? 32.085 51.260 15.253 1.00 16.81 185 GLY A C 1
ATOM 1529 O O . GLY A 1 185 ? 30.910 51.640 15.493 1.00 15.90 185 GLY A O 1
ATOM 1530 N N . TYR A 1 186 ? 32.605 50.148 15.801 1.00 16.33 186 TYR A N 1
ATOM 1531 C CA . TYR A 1 186 ? 31.925 49.398 16.838 1.00 15.29 186 TYR A CA 1
ATOM 1532 C C . TYR A 1 186 ? 31.332 50.362 17.847 1.00 15.26 186 TYR A C 1
ATOM 1533 O O . TYR A 1 186 ? 32.037 51.265 18.302 1.00 18.09 186 TYR A O 1
ATOM 1542 N N . PRO A 1 187 ? 30.131 50.188 18.349 1.00 15.52 187 PRO A N 1
ATOM 1543 C CA . PRO A 1 187 ? 29.206 49.122 18.025 1.00 15.72 187 PRO A CA 1
ATOM 1544 C C . PRO A 1 187 ? 28.136 49.531 17.022 1.00 15.83 187 PRO A C 1
ATOM 1545 O O . PRO A 1 187 ? 27.051 48.919 17.000 1.00 19.20 187 PRO A O 1
ATOM 1549 N N . SER A 1 188 ? 28.403 50.495 16.174 1.00 16.59 188 SER A N 1
ATOM 1550 C CA . SER A 1 188 ? 27.387 51.025 15.260 1.00 17.88 188 SER A CA 1
ATOM 1551 C C . SER A 1 188 ? 27.104 50.062 14.117 1.00 15.46 188 SER A C 1
ATOM 1552 O O . SER A 1 188 ? 27.863 49.142 13.760 1.00 15.88 188 SER A O 1
ATOM 1557 N N . ARG A 1 189 ? 25.970 50.305 13.461 1.00 16.08 189 ARG A N 1
ATOM 1558 C CA . ARG A 1 189 ? 25.727 49.630 12.182 1.00 16.45 189 ARG A CA 1
ATOM 1559 C C . ARG A 1 189 ? 26.850 50.006 11.217 1.00 14.40 189 ARG A C 1
ATOM 1560 O O . ARG A 1 189 ? 27.459 51.077 11.267 1.00 16.26 189 ARG A O 1
ATOM 1568 N N . GLY A 1 190 ? 27.113 49.106 10.282 1.00 13.80 190 GLY A N 1
ATOM 1569 C CA . GLY A 1 190 ? 28.076 49.387 9.215 1.00 13.97 190 GLY A CA 1
ATOM 1570 C C . GLY A 1 190 ? 27.441 50.110 8.050 1.00 12.87 190 GLY A C 1
ATOM 1571 O O . GLY A 1 190 ? 26.210 50.132 7.935 1.00 14.57 190 GLY A O 1
ATOM 1572 N N . LYS A 1 191 ? 28.270 50.687 7.200 1.00 13.24 191 LYS A N 1
ATOM 1573 C CA . LYS A 1 191 ? 27.804 51.237 5.933 1.00 12.60 191 LYS A CA 1
ATOM 1574 C C . LYS A 1 191 ? 28.335 50.386 4.792 1.00 12.21 191 LYS A C 1
ATOM 1575 O O . LYS A 1 191 ? 29.483 49.939 4.784 1.00 12.96 191 LYS A O 1
ATOM 1581 N N . PHE A 1 192 ? 27.515 50.147 3.796 1.00 12.43 192 PHE A N 1
ATOM 1582 C CA . PHE A 1 192 ? 27.958 49.484 2.586 1.00 11.73 192 PHE A CA 1
ATOM 1583 C C . PHE A 1 192 ? 29.024 50.324 1.908 1.00 11.68 192 PHE A C 1
ATOM 1584 O O . PHE A 1 192 ? 29.047 51.561 1.983 1.00 12.73 192 PHE A O 1
ATOM 1592 N N . GLN A 1 193 ? 29.937 49.599 1.250 1.00 11.66 193 GLN A N 1
ATOM 1593 C CA . GLN A 1 193 ? 31.195 50.169 0.718 1.00 12.50 193 GLN A CA 1
ATOM 1594 C C . GLN A 1 193 ? 31.311 49.978 -0.793 1.00 11.83 193 GLN A C 1
ATOM 1595 O O . GLN A 1 193 ? 32.386 49.679 -1.289 1.00 14.43 193 GLN A O 1
ATOM 1601 N N . ALA A 1 194 ? 30.188 50.208 -1.479 1.00 12.43 194 ALA A N 1
ATOM 1602 C CA . ALA A 1 194 ? 30.120 49.981 -2.936 1.00 12.80 194 ALA A CA 1
ATOM 1603 C C . ALA A 1 194 ? 29.546 51.170 -3.679 1.00 12.24 194 ALA A C 1
ATOM 1604 O O . ALA A 1 194 ? 28.704 51.034 -4.567 1.00 13.50 194 ALA A O 1
ATOM 1606 N N . TYR A 1 195 ? 30.053 52.393 -3.336 1.00 13.05 195 TYR A N 1
ATOM 1607 C CA . TYR A 1 195 ? 29.500 53.629 -3.921 1.00 13.10 195 TYR A CA 1
ATOM 1608 C C . TYR A 1 195 ? 30.474 54.355 -4.802 1.00 13.59 195 TYR A C 1
ATOM 1609 O O . TYR A 1 195 ? 30.147 55.485 -5.266 1.00 15.64 195 TYR A O 1
ATOM 1618 N N . THR A 1 196 ? 31.645 53.774 -5.090 1.00 13.38 196 THR A N 1
ATOM 1619 C CA . THR A 1 196 ? 32.421 54.310 -6.232 1.00 13.12 196 THR A CA 1
ATOM 1620 C C . THR A 1 196 ? 31.617 54.128 -7.506 1.00 13.42 196 THR A C 1
ATOM 1621 O O . THR A 1 196 ? 30.741 53.255 -7.629 1.00 14.19 196 THR A O 1
ATOM 1625 N N . GLU A 1 197 ? 31.935 54.955 -8.484 1.00 14.00 197 GLU A N 1
ATOM 1626 C CA . GLU A 1 197 ? 31.301 54.783 -9.784 1.00 14.74 197 GLU A CA 1
ATOM 1627 C C . GLU A 1 197 ? 31.623 53.403 -10.354 1.00 13.71 197 GLU A C 1
ATOM 1628 O O . GLU A 1 197 ? 30.775 52.766 -10.996 1.00 14.48 197 GLU A O 1
ATOM 1634 N N . PHE A 1 198 ? 32.831 52.907 -10.115 1.00 14.07 198 PHE A N 1
ATOM 1635 C CA . PHE A 1 198 ? 33.207 51.595 -10.594 1.00 13.20 198 PHE A CA 1
ATOM 1636 C C . PHE A 1 198 ? 32.355 50.526 -9.939 1.00 13.21 198 PHE A C 1
ATOM 1637 O O . PHE A 1 198 ? 31.879 49.600 -10.626 1.00 14.16 198 PHE A O 1
ATOM 1645 N N . ALA A 1 199 ? 32.149 50.603 -8.622 1.00 12.83 199 ALA A N 1
ATOM 1646 C CA . ALA A 1 199 ? 31.316 49.575 -7.971 1.00 12.75 199 ALA A CA 1
ATOM 1647 C C . ALA A 1 199 ? 29.890 49.639 -8.468 1.00 12.51 199 ALA A C 1
ATOM 1648 O O . ALA A 1 199 ? 29.232 48.598 -8.631 1.00 13.25 199 ALA A O 1
ATOM 1650 N N . LYS A 1 200 ? 29.359 50.831 -8.716 1.00 12.84 200 LYS A N 1
ATOM 1651 C CA . LYS A 1 200 ? 27.996 50.928 -9.275 1.00 12.53 200 LYS A CA 1
ATOM 1652 C C . LYS A 1 200 ? 27.944 50.280 -10.645 1.00 12.38 200 LYS A C 1
ATOM 1653 O O . LYS A 1 200 ? 26.998 49.564 -10.992 1.00 12.96 200 LYS A O 1
ATOM 1659 N N . SER A 1 201 ? 28.944 50.559 -11.475 1.00 13.10 201 SER A N 1
ATOM 1660 C CA . SER A 1 201 ? 28.988 49.928 -12.832 1.00 13.26 201 SER A CA 1
ATOM 1661 C C . SER A 1 201 ? 29.095 48.434 -12.706 1.00 12.32 201 SER A C 1
ATOM 1662 O O . SER A 1 201 ? 28.418 47.681 -13.441 1.00 13.67 201 SER A O 1
ATOM 1665 N N . LYS A 1 202 ? 29.925 47.914 -11.804 1.00 12.43 202 LYS A N 1
ATOM 1666 C CA . LYS A 1 202 ? 30.071 46.456 -11.713 1.00 12.35 202 LYS A CA 1
ATOM 1667 C C . LYS A 1 202 ? 28.786 45.806 -11.250 1.00 11.33 202 LYS A C 1
ATOM 1668 O O . LYS A 1 202 ? 28.371 44.782 -11.799 1.00 13.24 202 LYS A O 1
ATOM 1679 N N . PHE A 1 203 ? 28.071 46.345 -10.256 1.00 12.38 203 PHE A N 1
ATOM 1680 C CA . PHE A 1 203 ? 26.790 45.761 -9.853 1.00 11.78 203 PHE A CA 1
ATOM 1681 C C . PHE A 1 203 ? 25.827 45.826 -11.031 1.00 11.62 203 PHE A C 1
ATOM 1682 O O . PHE A 1 203 ? 25.128 44.837 -11.320 1.00 12.25 203 PHE A O 1
ATOM 1690 N N . ARG A 1 204 ? 25.734 46.987 -11.707 1.00 11.96 204 ARG A N 1
ATOM 1691 C CA . ARG A 1 204 ? 24.809 47.109 -12.854 1.00 11.94 204 ARG A CA 1
ATOM 1692 C C . ARG A 1 204 ? 25.059 46.057 -13.895 1.00 12.40 204 ARG A C 1
ATOM 1693 O O . ARG A 1 204 ? 24.129 45.417 -14.404 1.00 12.68 204 ARG A O 1
ATOM 1701 N N . LEU A 1 205 ? 26.324 45.858 -14.273 1.00 12.46 205 LEU A N 1
ATOM 1702 C CA . LEU A 1 205 ? 26.675 44.886 -15.300 1.00 12.40 205 LEU A CA 1
ATOM 1703 C C . LEU A 1 205 ? 26.416 43.479 -14.830 1.00 12.40 205 LEU A C 1
ATOM 1704 O O . LEU A 1 205 ? 26.016 42.600 -15.603 1.00 13.98 205 LEU A O 1
ATOM 1709 N N . TRP A 1 206 ? 26.607 43.184 -13.527 1.00 12.14 206 TRP A N 1
ATOM 1710 C CA . TRP A 1 206 ? 26.283 41.887 -12.963 1.00 12.16 206 TRP A CA 1
ATOM 1711 C C . TRP A 1 206 ? 24.796 41.613 -13.057 1.00 12.40 206 TRP A C 1
ATOM 1712 O O . TRP A 1 206 ? 24.402 40.484 -13.458 1.00 13.86 206 TRP A O 1
ATOM 1723 N N . VAL A 1 207 ? 23.983 42.606 -12.703 1.00 12.08 207 VAL A N 1
ATOM 1724 C CA . VAL A 1 207 ? 22.528 42.434 -12.775 1.00 12.33 207 VAL A CA 1
ATOM 1725 C C . VAL A 1 207 ? 22.075 42.212 -14.204 1.00 12.43 207 VAL A C 1
ATOM 1726 O O . VAL A 1 207 ? 21.269 41.337 -14.515 1.00 13.44 207 VAL A O 1
ATOM 1730 N N . LEU A 1 208 ? 22.630 42.992 -15.150 1.00 13.06 208 LEU A N 1
ATOM 1731 C CA . LEU A 1 208 ? 22.214 42.872 -16.549 1.00 13.67 208 LEU A CA 1
ATOM 1732 C C . LEU A 1 208 ? 22.763 41.562 -17.126 1.00 13.47 208 LEU A C 1
ATOM 1733 O O . LEU A 1 208 ? 22.143 41.007 -18.035 1.00 15.06 208 LEU A O 1
ATOM 1738 N N . ASN A 1 209 ? 23.861 41.024 -16.618 1.00 13.99 209 ASN A N 1
ATOM 1739 C CA . ASN A 1 209 ? 24.310 39.696 -17.048 1.00 15.11 209 ASN A CA 1
ATOM 1740 C C . ASN A 1 209 ? 23.328 38.656 -16.523 1.00 14.67 209 ASN A C 1
ATOM 1741 O O . ASN A 1 209 ? 22.969 37.705 -17.232 1.00 18.38 209 ASN A O 1
ATOM 1746 N N . LYS A 1 210 ? 22.882 38.782 -15.285 1.00 14.60 210 LYS A N 1
ATOM 1747 C CA . LYS A 1 210 ? 21.985 37.774 -14.699 1.00 14.80 210 LYS A CA 1
ATOM 1748 C C . LYS A 1 210 ? 20.644 37.691 -15.462 1.00 14.64 210 LYS A C 1
ATOM 1749 O O . LYS A 1 210 ? 20.103 36.613 -15.754 1.00 17.75 210 LYS A O 1
ATOM 1755 N N . TYR A 1 211 ? 20.123 38.865 -15.797 1.00 14.65 211 TYR A N 1
ATOM 1756 C CA . TYR A 1 211 ? 18.748 38.902 -16.316 1.00 15.16 211 TYR A CA 1
ATOM 1757 C C . TYR A 1 211 ? 18.672 39.256 -17.793 1.00 15.57 211 TYR A C 1
ATOM 1758 O O . TYR A 1 211 ? 17.590 39.083 -18.380 1.00 17.68 211 TYR A O 1
ATOM 1767 N N . GLY A 1 212 ? 19.734 39.754 -18.402 1.00 16.18 212 GLY A N 1
ATOM 1768 C CA . GLY A 1 212 ? 19.762 40.037 -19.843 1.00 16.01 212 GLY A CA 1
ATOM 1769 C C . GLY A 1 212 ? 19.420 41.491 -20.146 1.00 15.40 212 GLY A C 1
ATOM 1770 O O . GLY A 1 212 ? 20.185 42.172 -20.844 1.00 15.36 212 GLY A O 1
ATOM 1771 N N . SER A 1 213 ? 18.249 41.958 -19.688 1.00 16.62 213 SER A N 1
ATOM 1772 C CA . SER A 1 213 ? 17.720 43.241 -20.071 1.00 16.67 213 SER A CA 1
ATOM 1773 C C . SER A 1 213 ? 17.074 43.898 -18.840 1.00 16.30 213 SER A C 1
ATOM 1774 O O . SER A 1 213 ? 16.651 43.194 -17.915 1.00 15.75 213 SER A O 1
ATOM 1777 N N . LEU A 1 214 ? 16.906 45.207 -18.896 1.00 16.56 214 LEU A N 1
ATOM 1778 C CA . LEU A 1 214 ? 16.210 45.948 -17.860 1.00 14.78 214 LEU A CA 1
ATOM 1779 C C . LEU A 1 214 ? 14.777 45.431 -17.747 1.00 15.49 214 LEU A C 1
ATOM 1780 O O . LEU A 1 214 ? 14.249 45.329 -16.646 1.00 15.50 214 LEU A O 1
ATOM 1785 N N . ASN A 1 215 ? 14.137 45.088 -18.869 1.00 16.57 215 ASN A N 1
ATOM 1786 C CA . ASN A 1 215 ? 12.733 44.615 -18.747 1.00 17.78 215 ASN A CA 1
ATOM 1787 C C . ASN A 1 215 ? 12.711 43.356 -17.874 1.00 17.25 215 ASN A C 1
ATOM 1788 O O . ASN A 1 215 ? 11.835 43.173 -17.004 1.00 17.97 215 ASN A O 1
ATOM 1793 N N . GLU A 1 216 ? 13.690 42.443 -18.040 1.00 17.41 216 GLU A N 1
ATOM 1794 C CA . GLU A 1 216 ? 13.715 41.239 -17.167 1.00 16.45 216 GLU A CA 1
ATOM 1795 C C . GLU A 1 216 ? 14.157 41.549 -15.764 1.00 14.90 216 GLU A C 1
ATOM 1796 O O . GLU A 1 216 ? 13.709 40.886 -14.820 1.00 16.87 216 GLU A O 1
ATOM 1802 N N . VAL A 1 217 ? 15.020 42.538 -15.554 1.00 14.63 217 VAL A N 1
ATOM 1803 C CA . VAL A 1 217 ? 15.374 42.974 -14.181 1.00 14.15 217 VAL A CA 1
ATOM 1804 C C . VAL A 1 217 ? 14.119 43.432 -13.469 1.00 13.84 217 VAL A C 1
ATOM 1805 O O . VAL A 1 217 ? 13.830 43.054 -12.328 1.00 14.47 217 VAL A O 1
ATOM 1809 N N . ASN A 1 218 ? 13.312 44.252 -14.154 1.00 13.89 218 ASN A N 1
ATOM 1810 C CA . ASN A 1 218 ? 12.098 44.767 -13.502 1.00 14.63 218 ASN A CA 1
ATOM 1811 C C . ASN A 1 218 ? 11.131 43.640 -13.203 1.00 14.48 218 ASN A C 1
ATOM 1812 O O . ASN A 1 218 ? 10.498 43.665 -12.146 1.00 15.75 218 ASN A O 1
ATOM 1817 N N . LYS A 1 219 ? 11.000 42.663 -14.101 1.00 15.85 219 LYS A N 1
ATOM 1818 C CA A LYS A 1 219 ? 10.135 41.511 -13.785 0.57 16.50 219 LYS A CA 1
ATOM 1819 C CA B LYS A 1 219 ? 10.155 41.493 -13.805 0.43 16.14 219 LYS A CA 1
ATOM 1820 C C . LYS A 1 219 ? 10.671 40.757 -12.573 1.00 16.18 219 LYS A C 1
ATOM 1821 O O . LYS A 1 219 ? 9.916 40.354 -11.662 1.00 17.86 219 LYS A O 1
ATOM 1832 N N . ALA A 1 220 ? 11.975 40.549 -12.465 1.00 16.70 220 ALA A N 1
ATOM 1833 C CA . ALA A 1 220 ? 12.513 39.796 -11.338 1.00 16.50 220 ALA A CA 1
ATOM 1834 C C . ALA A 1 220 ? 12.392 40.532 -10.033 1.00 15.06 220 ALA A C 1
ATOM 1835 O O . ALA A 1 220 ? 12.153 39.889 -9.008 1.00 16.84 220 ALA A O 1
ATOM 1837 N N . TRP A 1 221 ? 12.568 41.849 -10.061 1.00 14.02 221 TRP A N 1
ATOM 1838 C CA . TRP A 1 221 ? 12.579 42.607 -8.815 1.00 14.59 221 TRP A CA 1
ATOM 1839 C C . TRP A 1 221 ? 11.212 43.195 -8.483 1.00 14.42 221 TRP A C 1
ATOM 1840 O O . TRP A 1 221 ? 11.040 43.727 -7.378 1.00 16.12 221 TRP A O 1
ATOM 1851 N N . GLY A 1 222 ? 10.261 43.121 -9.403 1.00 15.03 222 GLY A N 1
ATOM 1852 C CA . GLY A 1 222 ? 8.960 43.770 -9.171 1.00 16.32 222 GLY A CA 1
ATOM 1853 C C . GLY A 1 222 ? 9.067 45.281 -9.169 1.00 15.70 222 GLY A C 1
ATOM 1854 O O . GLY A 1 222 ? 8.273 45.933 -8.506 1.00 18.98 222 GLY A O 1
ATOM 1855 N N . THR A 1 223 ? 10.001 45.840 -9.936 1.00 16.46 223 THR A N 1
ATOM 1856 C CA . THR A 1 223 ? 10.278 47.274 -9.954 1.00 15.92 223 THR A CA 1
ATOM 1857 C C . THR A 1 223 ? 9.879 47.916 -11.255 1.00 15.51 223 THR A C 1
ATOM 1858 O O . THR A 1 223 ? 9.408 47.232 -12.192 1.00 17.57 223 THR A O 1
ATOM 1862 N N . LYS A 1 224 ? 10.004 49.228 -11.325 1.00 16.35 224 LYS A N 1
ATOM 1863 C CA . LYS A 1 224 ? 9.626 50.036 -12.483 1.00 18.03 224 LYS A CA 1
ATOM 1864 C C . LYS A 1 224 ? 10.789 50.958 -12.834 1.00 15.67 224 LYS A C 1
ATOM 1865 O O . LYS A 1 224 ? 10.586 52.146 -13.169 1.00 20.43 224 LYS A O 1
ATOM 1871 N N . LEU A 1 225 ? 12.009 50.409 -12.791 1.00 15.15 225 LEU A N 1
ATOM 1872 C CA . LEU A 1 225 ? 13.164 51.234 -13.140 1.00 15.35 225 LEU A CA 1
ATOM 1873 C C . LEU A 1 225 ? 13.074 51.668 -14.603 1.00 14.23 225 LEU A C 1
ATOM 1874 O O . LEU A 1 225 ? 12.770 50.857 -15.491 1.00 15.45 225 LEU A O 1
ATOM 1879 N N . ILE A 1 226 ? 13.301 52.947 -14.853 1.00 15.59 226 ILE A N 1
ATOM 1880 C CA . ILE A 1 226 ? 13.083 53.464 -16.226 1.00 15.87 226 ILE A CA 1
ATOM 1881 C C . ILE A 1 226 ? 14.280 53.232 -17.112 1.00 16.04 226 ILE A C 1
ATOM 1882 O O . ILE A 1 226 ? 14.085 53.024 -18.324 1.00 18.82 226 ILE A O 1
ATOM 1887 N N . SER A 1 227 ? 15.499 53.262 -16.581 1.00 16.95 227 SER A N 1
ATOM 1888 C CA . SER A 1 227 ? 16.675 53.114 -17.409 1.00 17.53 227 SER A CA 1
ATOM 1889 C C . SER A 1 227 ? 17.686 52.334 -16.586 1.00 16.04 227 SER A C 1
ATOM 1890 O O . SER A 1 227 ? 17.624 52.215 -15.368 1.00 17.17 227 SER A O 1
ATOM 1895 N N . GLU A 1 228 ? 18.711 51.811 -17.284 1.00 15.74 228 GLU A N 1
ATOM 1896 C CA . GLU A 1 228 ? 19.693 50.930 -16.639 1.00 15.14 228 GLU A CA 1
ATOM 1897 C C . GLU A 1 228 ? 20.509 51.667 -15.593 1.00 14.21 228 GLU A C 1
ATOM 1898 O O . GLU A 1 228 ? 20.987 51.084 -14.625 1.00 14.32 228 GLU A O 1
ATOM 1904 N N . LEU A 1 229 ? 20.658 52.981 -15.727 1.00 15.83 229 LEU A N 1
ATOM 1905 C CA . LEU A 1 229 ? 21.395 53.759 -14.758 1.00 14.71 229 LEU A CA 1
ATOM 1906 C C . LEU A 1 229 ? 20.678 53.826 -13.422 1.00 16.32 229 LEU A C 1
ATOM 1907 O O . LEU A 1 229 ? 21.263 54.195 -12.407 1.00 18.25 229 LEU A O 1
ATOM 1912 N N . ALA A 1 230 ? 19.403 53.406 -13.347 1.00 14.41 230 ALA A N 1
ATOM 1913 C CA . ALA A 1 230 ? 18.688 53.336 -12.066 1.00 14.79 230 ALA A CA 1
ATOM 1914 C C . ALA A 1 230 ? 18.972 52.027 -11.351 1.00 14.50 230 ALA A C 1
ATOM 1915 O O . ALA A 1 230 ? 18.505 51.820 -10.212 1.00 16.76 230 ALA A O 1
ATOM 1917 N N . ILE A 1 231 ? 19.716 51.096 -11.946 1.00 13.79 231 ILE A N 1
ATOM 1918 C CA . ILE A 1 231 ? 20.227 49.950 -11.211 1.00 13.11 231 ILE A CA 1
ATOM 1919 C C . ILE A 1 231 ? 21.397 50.457 -10.366 1.00 13.69 231 ILE A C 1
ATOM 1920 O O . ILE A 1 231 ? 22.437 50.849 -10.930 1.00 14.24 231 ILE A O 1
ATOM 1925 N N . LEU A 1 232 ? 21.174 50.492 -9.053 1.00 14.00 232 LEU A N 1
ATOM 1926 C CA . LEU A 1 232 ? 22.120 51.115 -8.116 1.00 13.92 232 LEU A CA 1
ATOM 1927 C C . LEU A 1 232 ? 22.168 50.330 -6.826 1.00 13.26 232 LEU A C 1
ATOM 1928 O O . LEU A 1 232 ? 21.189 49.607 -6.525 1.00 13.77 232 LEU A O 1
ATOM 1933 N N A PRO A 1 233 ? 23.209 50.572 -6.039 0.38 13.79 233 PRO A N 1
ATOM 1934 N N B PRO A 1 233 ? 23.217 50.461 -6.033 0.62 13.71 233 PRO A N 1
ATOM 1935 C CA A PRO A 1 233 ? 23.292 50.113 -4.659 0.38 13.20 233 PRO A CA 1
ATOM 1936 C CA B PRO A 1 233 ? 23.225 49.937 -4.673 0.62 13.38 233 PRO A CA 1
ATOM 1937 C C A PRO A 1 233 ? 22.237 50.798 -3.797 0.38 13.00 233 PRO A C 1
ATOM 1938 C C B PRO A 1 233 ? 22.261 50.755 -3.808 0.62 13.79 233 PRO A C 1
ATOM 1939 O O A PRO A 1 233 ? 21.607 51.778 -4.216 0.38 11.72 233 PRO A O 1
ATOM 1940 O O B PRO A 1 233 ? 21.701 51.789 -4.221 0.62 19.00 233 PRO A O 1
ATOM 1947 N N . PRO A 1 234 ? 21.982 50.308 -2.601 1.00 12.93 234 PRO A N 1
ATOM 1948 C CA . PRO A 1 234 ? 20.927 50.962 -1.800 1.00 13.18 234 PRO A CA 1
ATOM 1949 C C . PRO A 1 234 ? 21.186 52.430 -1.528 1.00 13.87 234 PRO A C 1
ATOM 1950 O O . PRO A 1 234 ? 22.287 52.798 -1.065 1.00 15.05 234 PRO A O 1
ATOM 1954 N N . SER A 1 235 ? 20.197 53.274 -1.752 1.00 14.93 235 SER A N 1
ATOM 1955 C CA A SER A 1 235 ? 20.294 54.697 -1.445 0.73 16.24 235 SER A CA 1
ATOM 1956 C CA B SER A 1 235 ? 20.371 54.695 -1.437 0.27 16.28 235 SER A CA 1
ATOM 1957 C C . SER A 1 235 ? 20.073 55.000 0.030 1.00 15.81 235 SER A C 1
ATOM 1958 O O . SER A 1 235 ? 20.374 56.081 0.516 1.00 17.59 235 SER A O 1
ATOM 1963 N N . ASP A 1 236 ? 19.494 54.037 0.756 1.00 15.90 236 ASP A N 1
ATOM 1964 C CA . ASP A 1 236 ? 19.242 54.228 2.215 1.00 15.63 236 ASP A CA 1
ATOM 1965 C C . ASP A 1 236 ? 19.648 52.928 2.864 1.00 14.54 236 ASP A C 1
ATOM 1966 O O . ASP A 1 236 ? 18.905 51.945 2.933 1.00 15.24 236 ASP A O 1
ATOM 1971 N N . GLY A 1 237 ? 20.912 52.868 3.307 1.00 14.97 237 GLY A N 1
ATOM 1972 C CA . GLY A 1 237 ? 21.448 51.625 3.871 1.00 14.93 237 GLY A CA 1
ATOM 1973 C C . GLY A 1 237 ? 20.693 51.175 5.100 1.00 14.27 237 GLY A C 1
ATOM 1974 O O . GLY A 1 237 ? 20.503 49.974 5.309 1.00 15.11 237 GLY A O 1
ATOM 1975 N N . GLU A 1 238 ? 20.275 52.137 5.928 1.00 14.36 238 GLU A N 1
ATOM 1976 C CA . GLU A 1 238 ? 19.525 51.742 7.107 1.00 15.30 238 GLU A CA 1
ATOM 1977 C C . GLU A 1 238 ? 18.196 51.066 6.705 1.00 15.18 238 GLU A C 1
ATOM 1978 O O . GLU A 1 238 ? 17.830 50.003 7.222 1.00 14.62 238 GLU A O 1
ATOM 1984 N N . GLN A 1 239 ? 17.459 51.644 5.752 1.00 14.62 239 GLN A N 1
ATOM 1985 C CA . GLN A 1 239 ? 16.219 50.987 5.311 1.00 14.24 239 GLN A CA 1
ATOM 1986 C C . GLN A 1 239 ? 16.526 49.656 4.686 1.00 14.04 239 GLN A C 1
ATOM 1987 O O . GLN A 1 239 ? 15.737 48.704 4.786 1.00 13.82 239 GLN A O 1
ATOM 1993 N N . PHE A 1 240 ? 17.625 49.548 3.937 1.00 13.65 240 PHE A N 1
ATOM 1994 C CA . PHE A 1 240 ? 17.972 48.269 3.319 1.00 12.87 240 PHE A CA 1
ATOM 1995 C C . PHE A 1 240 ? 18.147 47.208 4.399 1.00 13.43 240 PHE A C 1
ATOM 1996 O O . PHE A 1 240 ? 17.657 46.069 4.286 1.00 13.01 240 PHE A O 1
ATOM 2004 N N . LEU A 1 241 ? 18.859 47.540 5.475 1.00 12.96 241 LEU A N 1
ATOM 2005 C CA . LEU A 1 241 ? 19.092 46.582 6.539 1.00 12.79 241 LEU A CA 1
ATOM 2006 C C . LEU A 1 241 ? 17.828 46.343 7.378 1.00 13.23 241 LEU A C 1
ATOM 2007 O O . LEU A 1 241 ? 17.673 45.277 7.963 1.00 13.56 241 LEU A O 1
ATOM 2012 N N . MET A 1 242 ? 16.901 47.300 7.411 1.00 13.03 242 MET A N 1
ATOM 2013 C CA . MET A 1 242 ? 15.654 47.084 8.137 1.00 13.38 242 MET A CA 1
ATOM 2014 C C . MET A 1 242 ? 14.727 46.111 7.434 1.00 14.08 242 MET A C 1
ATOM 2015 O O . MET A 1 242 ? 14.095 45.274 8.060 1.00 15.31 242 MET A O 1
ATOM 2020 N N . ASN A 1 243 ? 14.600 46.260 6.084 1.00 14.16 243 ASN A N 1
ATOM 2021 C CA . ASN A 1 243 ? 13.630 45.413 5.374 1.00 13.80 243 ASN A CA 1
ATOM 2022 C C . ASN A 1 243 ? 13.964 45.275 3.916 1.00 13.62 243 ASN A C 1
ATOM 2023 O O . ASN A 1 243 ? 13.457 44.281 3.312 1.00 14.47 243 ASN A O 1
ATOM 2028 N N . GLY A 1 244 ? 14.782 46.133 3.273 1.00 13.96 244 GLY A N 1
ATOM 2029 C CA . GLY A 1 244 ? 15.034 45.942 1.829 1.00 13.77 244 GLY A CA 1
ATOM 2030 C C . GLY A 1 244 ? 15.767 44.674 1.514 1.00 12.70 244 GLY A C 1
ATOM 2031 O O . GLY A 1 244 ? 15.607 44.142 0.411 1.00 13.52 244 GLY A O 1
ATOM 2032 N N . TYR A 1 245 ? 16.520 44.146 2.465 1.00 13.37 245 TYR A N 1
ATOM 2033 C CA . TYR A 1 245 ? 17.289 42.915 2.268 1.00 13.02 245 TYR A CA 1
ATOM 2034 C C . TYR A 1 245 ? 16.417 41.747 1.913 1.00 13.50 245 TYR A C 1
ATOM 2035 O O . TYR A 1 245 ? 16.911 40.757 1.286 1.00 13.82 245 TYR A O 1
ATOM 2044 N N . LEU A 1 246 ? 15.136 41.756 2.314 1.00 12.79 246 LEU A N 1
ATOM 2045 C CA . LEU A 1 246 ? 14.262 40.613 2.050 1.00 13.60 246 LEU A CA 1
ATOM 2046 C C . LEU A 1 246 ? 13.795 40.482 0.621 1.00 13.28 246 LEU A C 1
ATOM 2047 O O . LEU A 1 246 ? 13.338 39.418 0.174 1.00 15.27 246 LEU A O 1
ATOM 2052 N N . SER A 1 247 ? 13.858 41.583 -0.136 1.00 13.83 247 SER A N 1
ATOM 2053 C CA . SER A 1 247 ? 13.334 41.619 -1.507 1.00 13.96 247 SER A CA 1
ATOM 2054 C C . SER A 1 247 ? 14.265 40.862 -2.450 1.00 13.08 247 SER A C 1
ATOM 2055 O O . SER A 1 247 ? 15.409 40.548 -2.134 1.00 13.53 247 SER A O 1
ATOM 2058 N N . MET A 1 248 ? 13.735 40.590 -3.640 1.00 13.32 248 MET A N 1
ATOM 2059 C CA . MET A 1 248 ? 14.573 39.986 -4.663 1.00 12.73 248 MET A CA 1
ATOM 2060 C C . MET A 1 248 ? 15.748 40.913 -5.005 1.00 11.92 248 MET A C 1
ATOM 2061 O O . MET A 1 248 ? 16.886 40.429 -5.151 1.00 13.19 248 MET A O 1
ATOM 2070 N N . TYR A 1 249 ? 15.495 42.213 -5.093 1.00 12.27 249 TYR A N 1
ATOM 2071 C CA . TYR A 1 249 ? 16.604 43.146 -5.259 1.00 12.03 249 TYR A CA 1
ATOM 2072 C C . TYR A 1 249 ? 17.635 42.933 -4.162 1.00 12.18 249 TYR A C 1
ATOM 2073 O O . TYR A 1 249 ? 18.841 42.897 -4.428 1.00 13.13 249 TYR A O 1
ATOM 2082 N N . GLY A 1 250 ? 17.184 42.893 -2.898 1.00 12.52 250 GLY A N 1
ATOM 2083 C CA . GLY A 1 250 ? 18.101 42.809 -1.767 1.00 13.36 250 GLY A CA 1
ATOM 2084 C C . GLY A 1 250 ? 18.909 41.534 -1.783 1.00 12.05 250 GLY A C 1
ATOM 2085 O O . GLY A 1 250 ? 20.123 41.560 -1.476 1.00 13.33 250 GLY A O 1
ATOM 2086 N N . LYS A 1 251 ? 18.270 40.400 -2.122 1.00 12.96 251 LYS A N 1
ATOM 2087 C CA . LYS A 1 251 ? 19.029 39.155 -2.201 1.00 12.60 251 LYS A CA 1
ATOM 2088 C C . LYS A 1 251 ? 20.054 39.269 -3.334 1.00 12.04 251 LYS A C 1
ATOM 2089 O O . LYS A 1 251 ? 21.216 38.815 -3.174 1.00 12.85 251 LYS A O 1
ATOM 2095 N N . ASP A 1 252 ? 19.710 39.863 -4.457 1.00 11.84 252 ASP A N 1
ATOM 2096 C CA . ASP A 1 252 ? 20.666 40.011 -5.567 1.00 12.14 252 ASP A CA 1
ATOM 2097 C C . ASP A 1 252 ? 21.813 40.946 -5.154 1.00 12.22 252 ASP A C 1
ATOM 2098 O O . ASP A 1 252 ? 22.974 40.654 -5.419 1.00 12.31 252 ASP A O 1
ATOM 2103 N N . TYR A 1 253 ? 21.506 42.089 -4.510 1.00 11.90 253 TYR A N 1
ATOM 2104 C CA A TYR A 1 253 ? 22.530 43.036 -4.089 0.45 12.19 253 TYR A CA 1
ATOM 2105 C CA B TYR A 1 253 ? 22.586 43.011 -4.162 0.55 10.85 253 TYR A CA 1
ATOM 2106 C C . TYR A 1 253 ? 23.531 42.329 -3.185 1.00 11.75 253 TYR A C 1
ATOM 2107 O O . TYR A 1 253 ? 24.744 42.442 -3.338 1.00 11.06 253 TYR A O 1
ATOM 2124 N N . LEU A 1 254 ? 22.990 41.616 -2.184 1.00 11.86 254 LEU A N 1
ATOM 2125 C CA . LEU A 1 254 ? 23.879 40.964 -1.197 1.00 11.49 254 LEU A CA 1
ATOM 2126 C C . LEU A 1 254 ? 24.634 39.815 -1.835 1.00 11.07 254 LEU A C 1
ATOM 2127 O O . LEU A 1 254 ? 25.792 39.548 -1.461 1.00 12.67 254 LEU A O 1
ATOM 2132 N N . GLU A 1 255 ? 24.050 39.063 -2.751 1.00 11.52 255 GLU A N 1
ATOM 2133 C CA . GLU A 1 255 ? 24.743 38.006 -3.459 1.00 11.69 255 GLU A CA 1
ATOM 2134 C C . GLU A 1 255 ? 25.926 38.601 -4.203 1.00 11.68 255 GLU A C 1
ATOM 2135 O O . GLU A 1 255 ? 27.059 38.113 -4.157 1.00 12.38 255 GLU A O 1
ATOM 2141 N N . TRP A 1 256 ? 25.708 39.703 -4.930 1.00 12.01 256 TRP A N 1
ATOM 2142 C CA . TRP A 1 256 ? 26.784 40.358 -5.674 1.00 11.36 256 TRP A CA 1
ATOM 2143 C C . TRP A 1 256 ? 27.853 40.876 -4.704 1.00 10.53 256 TRP A C 1
ATOM 2144 O O . TRP A 1 256 ? 29.049 40.643 -4.912 1.00 11.70 256 TRP A O 1
ATOM 2155 N N . TYR A 1 257 ? 27.414 41.569 -3.667 1.00 11.02 257 TYR A N 1
ATOM 2156 C CA . TYR A 1 257 ? 28.345 42.262 -2.739 1.00 10.36 257 TYR A CA 1
ATOM 2157 C C . TYR A 1 257 ? 29.226 41.268 -2.034 1.00 11.14 257 TYR A C 1
ATOM 2158 O O . TYR A 1 257 ? 30.447 41.441 -1.968 1.00 11.93 257 TYR A O 1
ATOM 2167 N N . GLN A 1 258 ? 28.682 40.216 -1.463 1.00 10.84 258 GLN A N 1
ATOM 2168 C CA . GLN A 1 258 ? 29.493 39.162 -0.833 1.00 11.03 258 GLN A CA 1
ATOM 2169 C C . GLN A 1 258 ? 30.272 38.401 -1.912 1.00 10.95 258 GLN A C 1
ATOM 2170 O O . GLN A 1 258 ? 31.398 37.979 -1.697 1.00 11.82 258 GLN A O 1
ATOM 2176 N N . GLY A 1 259 ? 29.683 38.249 -3.098 1.00 11.20 259 GLY A N 1
ATOM 2177 C CA . GLY A 1 259 ? 30.327 37.523 -4.179 1.00 11.86 259 GLY A CA 1
ATOM 2178 C C . GLY A 1 259 ? 31.628 38.143 -4.588 1.00 11.47 259 GLY A C 1
ATOM 2179 O O . GLY A 1 259 ? 32.550 37.427 -4.991 1.00 12.58 259 GLY A O 1
ATOM 2180 N N . ILE A 1 260 ? 31.762 39.479 -4.455 1.00 11.72 260 ILE A N 1
ATOM 2181 C CA . ILE A 1 260 ? 33.069 40.085 -4.782 1.00 11.90 260 ILE A CA 1
ATOM 2182 C C . ILE A 1 260 ? 34.109 39.518 -3.853 1.00 11.46 260 ILE A C 1
ATOM 2183 O O . ILE A 1 260 ? 35.268 39.286 -4.263 1.00 12.07 260 ILE A O 1
ATOM 2188 N N . LEU A 1 261 ? 33.819 39.328 -2.572 1.00 12.01 261 LEU A N 1
ATOM 2189 C CA . LEU A 1 261 ? 34.786 38.755 -1.634 1.00 11.76 261 LEU A CA 1
ATOM 2190 C C . LEU A 1 261 ? 35.074 37.315 -1.947 1.00 11.36 261 LEU A C 1
ATOM 2191 O O . LEU A 1 261 ? 36.218 36.857 -1.809 1.00 12.51 261 LEU A O 1
ATOM 2196 N N . GLU A 1 262 ? 34.073 36.546 -2.347 1.00 12.09 262 GLU A N 1
ATOM 2197 C CA . GLU A 1 262 ? 34.267 35.152 -2.722 1.00 12.16 262 GLU A CA 1
ATOM 2198 C C . GLU A 1 262 ? 35.163 35.055 -3.939 1.00 12.88 262 GLU A C 1
ATOM 2199 O O . GLU A 1 262 ? 36.072 34.224 -3.964 1.00 14.55 262 GLU A O 1
ATOM 2205 N N . ASN A 1 263 ? 34.956 35.918 -4.922 1.00 13.26 263 ASN A N 1
ATOM 2206 C CA . ASN A 1 263 ? 35.813 35.855 -6.107 1.00 13.51 263 ASN A CA 1
ATOM 2207 C C . ASN A 1 263 ? 37.208 36.289 -5.790 1.00 12.89 263 ASN A C 1
ATOM 2208 O O . ASN A 1 263 ? 38.184 35.742 -6.325 1.00 13.52 263 ASN A O 1
ATOM 2213 N N . HIS A 1 264 ? 37.317 37.251 -4.882 1.00 12.36 264 HIS A N 1
ATOM 2214 C CA . HIS A 1 264 ? 38.686 37.672 -4.452 1.00 12.55 264 HIS A CA 1
ATOM 2215 C C . HIS A 1 264 ? 39.391 36.557 -3.743 1.00 11.76 264 HIS A C 1
ATOM 2216 O O . HIS A 1 264 ? 40.593 36.345 -3.932 1.00 12.95 264 HIS A O 1
ATOM 2223 N N . THR A 1 265 ? 38.693 35.786 -2.912 1.00 12.16 265 THR A N 1
ATOM 2224 C CA . THR A 1 265 ? 39.286 34.616 -2.244 1.00 13.05 265 THR A CA 1
ATOM 2225 C C . THR A 1 265 ? 39.807 33.627 -3.244 1.00 13.44 265 THR A C 1
ATOM 2226 O O . THR A 1 265 ? 40.956 33.131 -3.160 1.00 14.00 265 THR A O 1
ATOM 2230 N N . LYS A 1 266 ? 39.004 33.333 -4.267 1.00 14.08 266 LYS A N 1
ATOM 2231 C CA . LYS A 1 266 ? 39.411 32.436 -5.402 1.00 14.94 266 LYS A CA 1
ATOM 2232 C C . LYS A 1 266 ? 40.708 32.961 -6.037 1.00 14.35 266 LYS A C 1
ATOM 2233 O O . LYS A 1 266 ? 41.613 32.160 -6.313 1.00 14.16 266 LYS A O 1
ATOM 2249 N N . LEU A 1 267 ? 40.730 34.266 -6.340 1.00 13.38 267 LEU A N 1
ATOM 2250 C CA . LEU A 1 267 ? 41.872 34.829 -7.040 1.00 14.19 267 LEU A CA 1
ATOM 2251 C C . LEU A 1 267 ? 43.121 34.790 -6.168 1.00 14.10 267 LEU A C 1
ATOM 2252 O O . LEU A 1 267 ? 44.195 34.322 -6.630 1.00 14.69 267 LEU A O 1
ATOM 2257 N N . ILE A 1 268 ? 43.051 35.280 -4.917 1.00 13.77 268 ILE A N 1
ATOM 2258 C CA . ILE A 1 268 ? 44.304 35.349 -4.142 1.00 13.26 268 ILE A CA 1
ATOM 2259 C C . ILE A 1 268 ? 44.738 33.931 -3.790 1.00 13.11 268 ILE A C 1
ATOM 2260 O O . ILE A 1 268 ? 45.931 33.664 -3.723 1.00 13.90 268 ILE A O 1
ATOM 2265 N N . GLY A 1 269 ? 43.830 32.981 -3.654 1.00 14.47 269 GLY A N 1
ATOM 2266 C CA . GLY A 1 269 ? 44.235 31.602 -3.400 1.00 15.48 269 GLY A CA 1
ATOM 2267 C C . GLY A 1 269 ? 44.948 31.016 -4.638 1.00 14.24 269 GLY A C 1
ATOM 2268 O O . GLY A 1 269 ? 46.011 30.376 -4.488 1.00 15.14 269 GLY A O 1
ATOM 2269 N N . GLU A 1 270 ? 44.473 31.290 -5.839 1.00 14.34 270 GLU A N 1
ATOM 2270 C CA . GLU A 1 270 ? 45.167 30.839 -7.074 1.00 15.11 270 GLU A CA 1
ATOM 2271 C C . GLU A 1 270 ? 46.573 31.448 -7.118 1.00 14.80 270 GLU A C 1
ATOM 2272 O O . GLU A 1 270 ? 47.556 30.770 -7.354 1.00 16.16 270 GLU A O 1
ATOM 2278 N N . LEU A 1 271 ? 46.669 32.758 -6.885 1.00 14.00 271 LEU A N 1
ATOM 2279 C CA . LEU A 1 271 ? 47.940 33.428 -6.958 1.00 14.27 271 LEU A CA 1
ATOM 2280 C C . LEU A 1 271 ? 48.916 32.879 -5.913 1.00 13.60 271 LEU A C 1
ATOM 2281 O O . LEU A 1 271 ? 50.112 32.700 -6.206 1.00 15.78 271 LEU A O 1
ATOM 2286 N N . ALA A 1 272 ? 48.439 32.625 -4.718 1.00 13.88 272 ALA A N 1
ATOM 2287 C CA . ALA A 1 272 ? 49.308 32.195 -3.621 1.00 13.86 272 ALA A CA 1
ATOM 2288 C C . ALA A 1 272 ? 49.772 30.780 -3.853 1.00 13.77 272 ALA A C 1
ATOM 2289 O O . ALA A 1 272 ? 50.955 30.448 -3.675 1.00 15.32 272 ALA A O 1
ATOM 2291 N N . HIS A 1 273 ? 48.842 29.901 -4.243 1.00 14.59 273 HIS A N 1
ATOM 2292 C CA . HIS A 1 273 ? 49.288 28.504 -4.516 1.00 15.89 273 HIS A CA 1
ATOM 2293 C C . HIS A 1 273 ? 50.293 28.448 -5.635 1.00 15.94 273 HIS A C 1
ATOM 2294 O O . HIS A 1 273 ? 51.298 27.743 -5.556 1.00 16.42 273 HIS A O 1
ATOM 2301 N N . ASN A 1 274 ? 50.045 29.245 -6.668 1.00 15.48 274 ASN A N 1
ATOM 2302 C CA . ASN A 1 274 ? 51.045 29.272 -7.768 1.00 16.46 274 ASN A CA 1
ATOM 2303 C C . ASN A 1 274 ? 52.367 29.824 -7.291 1.00 17.64 274 ASN A C 1
ATOM 2304 O O . ASN A 1 274 ? 53.427 29.297 -7.724 1.00 18.95 274 ASN A O 1
ATOM 2313 N N . ALA A 1 275 ? 52.360 30.871 -6.474 1.00 16.27 275 ALA A N 1
ATOM 2314 C CA . ALA A 1 275 ? 53.636 31.469 -6.054 1.00 15.60 275 ALA A CA 1
ATOM 2315 C C . ALA A 1 275 ? 54.371 30.605 -5.027 1.00 16.07 275 ALA A C 1
ATOM 2316 O O . ALA A 1 275 ? 55.613 30.611 -4.976 1.00 17.89 275 ALA A O 1
ATOM 2318 N N . PHE A 1 276 ? 53.618 29.870 -4.187 1.00 15.88 276 PHE A N 1
ATOM 2319 C CA . PHE A 1 276 ? 54.247 29.285 -2.981 1.00 16.43 276 PHE A CA 1
ATOM 2320 C C . PHE A 1 276 ? 54.318 27.776 -2.936 1.00 17.74 276 PHE A C 1
ATOM 2321 O O . PHE A 1 276 ? 55.145 27.228 -2.215 1.00 19.09 276 PHE A O 1
ATOM 2329 N N . ASP A 1 277 ? 53.446 27.064 -3.661 1.00 17.32 277 ASP A N 1
ATOM 2330 C CA . ASP A 1 277 ? 53.383 25.629 -3.372 1.00 19.44 277 ASP A CA 1
ATOM 2331 C C . ASP A 1 277 ? 54.702 24.924 -3.738 1.00 22.47 277 ASP A C 1
ATOM 2332 O O . ASP A 1 277 ? 55.111 24.052 -2.963 1.00 28.52 277 ASP A O 1
ATOM 2337 N N . THR A 1 278 ? 55.336 25.249 -4.835 1.00 18.89 278 THR A N 1
ATOM 2338 C CA . THR A 1 278 ? 56.560 24.494 -5.196 1.00 22.93 278 THR A CA 1
ATOM 2339 C C . THR A 1 278 ? 57.690 24.870 -4.261 1.00 21.64 278 THR A C 1
ATOM 2340 O O . THR A 1 278 ? 58.451 23.992 -3.864 1.00 27.89 278 THR A O 1
ATOM 2344 N N . THR A 1 279 ? 57.838 26.131 -3.883 1.00 21.44 279 THR A N 1
ATOM 2345 C CA . THR A 1 279 ? 58.939 26.636 -3.080 1.00 21.53 279 THR A CA 1
ATOM 2346 C C . THR A 1 279 ? 58.789 26.176 -1.626 1.00 21.24 279 THR A C 1
ATOM 2347 O O . THR A 1 279 ? 59.755 25.794 -1.017 1.00 24.05 279 THR A O 1
ATOM 2351 N N . PHE A 1 280 ? 57.595 26.278 -1.065 1.00 20.41 280 PHE A N 1
ATOM 2352 C CA . PHE A 1 280 ? 57.392 26.103 0.370 1.00 18.80 280 PHE A CA 1
ATOM 2353 C C . PHE A 1 280 ? 56.550 24.882 0.676 1.00 20.09 280 PHE A C 1
ATOM 2354 O O . PHE A 1 280 ? 56.853 24.224 1.666 1.00 24.16 280 PHE A O 1
ATOM 2362 N N . GLN A 1 281 ? 55.528 24.526 -0.096 1.00 21.31 281 GLN A N 1
ATOM 2363 C CA . GLN A 1 281 ? 54.703 23.351 0.213 1.00 23.79 281 GLN A CA 1
ATOM 2364 C C . GLN A 1 281 ? 54.114 23.441 1.614 1.00 22.15 281 GLN A C 1
ATOM 2365 O O . GLN A 1 281 ? 54.227 22.478 2.416 1.00 23.61 281 GLN A O 1
ATOM 2371 N N . VAL A 1 282 ? 53.492 24.576 1.910 1.00 18.22 282 VAL A N 1
ATOM 2372 C CA . VAL A 1 282 ? 52.855 24.764 3.227 1.00 16.70 282 VAL A CA 1
ATOM 2373 C C . VAL A 1 282 ? 51.393 25.158 3.106 1.00 15.74 282 VAL A C 1
ATOM 2374 O O . VAL A 1 282 ? 50.957 25.673 2.069 1.00 15.46 282 VAL A O 1
ATOM 2378 N N . PRO A 1 283 ? 50.620 24.960 4.167 1.00 14.71 283 PRO A N 1
ATOM 2379 C CA . PRO A 1 283 ? 49.239 25.504 4.157 1.00 14.75 283 PRO A CA 1
ATOM 2380 C C . PRO A 1 283 ? 49.234 26.986 3.948 1.00 13.32 283 PRO A C 1
ATOM 2381 O O . PRO A 1 283 ? 50.126 27.717 4.397 1.00 14.42 283 PRO A O 1
ATOM 2385 N N . ILE A 1 284 ? 48.167 27.431 3.272 1.00 13.49 284 ILE A N 1
ATOM 2386 C CA . ILE A 1 284 ? 47.958 28.842 3.007 1.00 13.24 284 ILE A CA 1
ATOM 2387 C C . ILE A 1 284 ? 46.611 29.182 3.609 1.00 13.30 284 ILE A C 1
ATOM 2388 O O . ILE A 1 284 ? 45.629 28.437 3.429 1.00 13.80 284 ILE A O 1
ATOM 2393 N N . GLY A 1 285 ? 46.540 30.290 4.362 1.00 13.39 285 GLY A N 1
ATOM 2394 C CA . GLY A 1 285 ? 45.280 30.648 5.028 1.00 14.75 285 GLY A CA 1
ATOM 2395 C C . GLY A 1 285 ? 44.866 32.082 4.737 1.00 11.84 285 GLY A C 1
ATOM 2396 O O . GLY A 1 285 ? 45.659 32.897 4.250 1.00 12.49 285 GLY A O 1
ATOM 2397 N N . ALA A 1 286 ? 43.640 32.395 5.116 1.00 12.30 286 ALA A N 1
ATOM 2398 C CA . ALA A 1 286 ? 43.144 33.772 5.113 1.00 11.63 286 ALA A CA 1
ATOM 2399 C C . ALA A 1 286 ? 42.193 33.926 6.288 1.00 11.31 286 ALA A C 1
ATOM 2400 O O . ALA A 1 286 ? 41.867 32.905 6.976 1.00 12.91 286 ALA A O 1
ATOM 2402 N N . LYS A 1 287 ? 41.762 35.134 6.587 1.00 11.54 287 LYS A N 1
ATOM 2403 C CA . LYS A 1 287 ? 41.086 35.436 7.850 1.00 11.11 287 LYS A CA 1
ATOM 2404 C C . LYS A 1 287 ? 39.735 36.045 7.591 1.00 10.88 287 LYS A C 1
ATOM 2405 O O . LYS A 1 287 ? 39.559 36.821 6.667 1.00 12.42 287 LYS A O 1
ATOM 2411 N N . ILE A 1 288 ? 38.791 35.733 8.474 1.00 11.86 288 ILE A N 1
ATOM 2412 C CA . ILE A 1 288 ? 37.477 36.378 8.517 1.00 13.05 288 ILE A CA 1
ATOM 2413 C C . ILE A 1 288 ? 37.314 37.053 9.861 1.00 12.23 288 ILE A C 1
ATOM 2414 O O . ILE A 1 288 ? 37.683 36.475 10.904 1.00 13.93 288 ILE A O 1
ATOM 2423 N N . ALA A 1 289 ? 36.808 38.280 9.872 1.00 12.85 289 ALA A N 1
ATOM 2424 C CA . ALA A 1 289 ? 36.571 39.016 11.117 1.00 11.95 289 ALA A CA 1
ATOM 2425 C C . ALA A 1 289 ? 35.357 38.474 11.863 1.00 12.14 289 ALA A C 1
ATOM 2426 O O . ALA A 1 289 ? 34.451 37.910 11.261 1.00 13.02 289 ALA A O 1
ATOM 2428 N N . GLY A 1 290 ? 35.338 38.672 13.173 1.00 12.78 290 GLY A N 1
ATOM 2429 C CA . GLY A 1 290 ? 34.168 38.396 13.983 1.00 12.50 290 GLY A CA 1
ATOM 2430 C C . GLY A 1 290 ? 33.375 39.678 14.188 1.00 11.97 290 GLY A C 1
ATOM 2431 O O . GLY A 1 290 ? 33.631 40.468 15.128 1.00 13.76 290 GLY A O 1
ATOM 2432 N N . VAL A 1 291 ? 32.417 39.907 13.287 1.00 12.19 291 VAL A N 1
ATOM 2433 C CA . VAL A 1 291 ? 31.645 41.172 13.332 1.00 12.70 291 VAL A CA 1
ATOM 2434 C C . VAL A 1 291 ? 30.422 40.876 14.187 1.00 12.61 291 VAL A C 1
ATOM 2435 O O . VAL A 1 291 ? 29.351 40.562 13.706 1.00 15.45 291 VAL A O 1
ATOM 2439 N N . HIS A 1 292 ? 30.618 40.939 15.508 1.00 12.90 292 HIS A N 1
ATOM 2440 C CA . HIS A 1 292 ? 29.647 40.357 16.413 1.00 13.25 292 HIS A CA 1
ATOM 2441 C C . HIS A 1 292 ? 28.584 41.325 16.894 1.00 12.47 292 HIS A C 1
ATOM 2442 O O . HIS A 1 292 ? 27.614 40.911 17.519 1.00 13.86 292 HIS A O 1
ATOM 2449 N N . TRP A 1 293 ? 28.759 42.620 16.643 1.00 13.47 293 TRP A N 1
ATOM 2450 C CA . TRP A 1 293 ? 27.828 43.653 17.085 1.00 13.64 293 TRP A CA 1
ATOM 2451 C C . TRP A 1 293 ? 26.711 43.823 16.069 1.00 13.07 293 TRP A C 1
ATOM 2452 O O . TRP A 1 293 ? 26.881 43.535 14.872 1.00 13.00 293 TRP A O 1
ATOM 2463 N N . GLN A 1 294 ? 25.554 44.234 16.567 1.00 12.68 294 GLN A N 1
ATOM 2464 C CA . GLN A 1 294 ? 24.309 44.343 15.796 1.00 13.67 294 GLN A CA 1
ATOM 2465 C C . GLN A 1 294 ? 23.822 43.013 15.277 1.00 13.12 294 GLN A C 1
ATOM 2466 O O . GLN A 1 294 ? 22.959 42.965 14.389 1.00 15.11 294 GLN A O 1
ATOM 2472 N N . TYR A 1 295 ? 24.339 41.918 15.828 1.00 13.80 295 TYR A N 1
ATOM 2473 C CA . TYR A 1 295 ? 23.931 40.573 15.398 1.00 13.17 295 TYR A CA 1
ATOM 2474 C C . TYR A 1 295 ? 22.420 40.396 15.544 1.00 14.73 295 TYR A C 1
ATOM 2475 O O . TYR A 1 295 ? 21.754 39.979 14.572 1.00 15.45 295 TYR A O 1
ATOM 2484 N N . ASN A 1 296 ? 21.906 40.628 16.750 1.00 14.84 296 ASN A N 1
ATOM 2485 C CA . ASN A 1 296 ? 20.466 40.429 17.011 1.00 15.59 296 ASN A CA 1
ATOM 2486 C C . ASN A 1 296 ? 19.766 41.772 17.258 1.00 14.83 296 ASN A C 1
ATOM 2487 O O . ASN A 1 296 ? 18.804 41.833 18.017 1.00 17.36 296 ASN A O 1
ATOM 2492 N N . ASN A 1 297 ? 20.202 42.852 16.551 1.00 15.32 297 ASN A N 1
ATOM 2493 C CA . ASN A 1 297 ? 19.363 44.065 16.624 1.00 15.77 297 ASN A CA 1
ATOM 2494 C C . ASN A 1 297 ? 18.035 43.743 15.922 1.00 15.30 297 ASN A C 1
ATOM 2495 O O . ASN A 1 297 ? 18.024 43.245 14.792 1.00 17.15 297 ASN A O 1
ATOM 2500 N N . PRO A 1 298 ? 16.870 43.967 16.579 1.00 17.40 298 PRO A N 1
ATOM 2501 C CA . PRO A 1 298 ? 15.585 43.570 15.956 1.00 18.01 298 PRO A CA 1
ATOM 2502 C C . PRO A 1 298 ? 15.245 44.487 14.784 1.00 18.21 298 PRO A C 1
ATOM 2503 O O . PRO A 1 298 ? 14.500 44.068 13.859 1.00 23.17 298 PRO A O 1
ATOM 2507 N N . THR A 1 299 ? 15.736 45.713 14.746 1.00 18.30 299 THR A N 1
ATOM 2508 C CA . THR A 1 299 ? 15.381 46.630 13.676 1.00 20.00 299 THR A CA 1
ATOM 2509 C C . THR A 1 299 ? 16.314 46.515 12.466 1.00 17.46 299 THR A C 1
ATOM 2510 O O . THR A 1 299 ? 15.842 46.662 11.373 1.00 18.45 299 THR A O 1
ATOM 2514 N N . ILE A 1 300 ? 17.598 46.231 12.692 1.00 17.13 300 ILE A N 1
ATOM 2515 C CA . ILE A 1 300 ? 18.598 46.067 11.639 1.00 17.28 300 ILE A CA 1
ATOM 2516 C C . ILE A 1 300 ? 19.355 44.781 11.882 1.00 15.84 300 ILE A C 1
ATOM 2517 O O . ILE A 1 300 ? 20.518 44.780 12.328 1.00 16.80 300 ILE A O 1
ATOM 2522 N N . PRO A 1 301 ? 18.733 43.640 11.609 1.00 15.15 301 PRO A N 1
ATOM 2523 C CA . PRO A 1 301 ? 19.383 42.377 11.921 1.00 15.04 301 PRO A CA 1
ATOM 2524 C C . PRO A 1 301 ? 20.733 42.226 11.203 1.00 14.57 301 PRO A C 1
ATOM 2525 O O . PRO A 1 301 ? 20.850 42.508 10.001 1.00 14.98 301 PRO A O 1
ATOM 2529 N N . HIS A 1 302 ? 21.735 41.783 11.944 1.00 13.22 302 HIS A N 1
ATOM 2530 C CA . HIS A 1 302 ? 23.068 41.596 11.362 1.00 13.35 302 HIS A CA 1
ATOM 2531 C C . HIS A 1 302 ? 23.541 42.852 10.660 1.00 12.51 302 HIS A C 1
ATOM 2532 O O . HIS A 1 302 ? 24.162 42.807 9.621 1.00 13.43 302 HIS A O 1
ATOM 2539 N N . GLY A 1 303 ? 23.314 44.023 11.311 1.00 13.25 303 GLY A N 1
ATOM 2540 C CA . GLY A 1 303 ? 23.491 45.298 10.701 1.00 13.27 303 GLY A CA 1
ATOM 2541 C C . GLY A 1 303 ? 24.918 45.784 10.611 1.00 12.82 303 GLY A C 1
ATOM 2542 O O . GLY A 1 303 ? 25.187 46.825 10.012 1.00 14.21 303 GLY A O 1
ATOM 2543 N N . ALA A 1 304 ? 25.861 45.056 11.208 1.00 13.08 304 ALA A N 1
ATOM 2544 C CA . ALA A 1 304 ? 27.293 45.317 10.985 1.00 12.39 304 ALA A CA 1
ATOM 2545 C C . ALA A 1 304 ? 27.889 44.241 10.076 1.00 11.60 304 ALA A C 1
ATOM 2546 O O . ALA A 1 304 ? 28.744 44.545 9.245 1.00 12.03 304 ALA A O 1
ATOM 2548 N N . GLU A 1 305 ? 27.434 42.974 10.191 1.00 12.23 305 GLU A N 1
ATOM 2549 C CA . GLU A 1 305 ? 27.953 41.930 9.310 1.00 11.68 305 GLU A CA 1
ATOM 2550 C C . GLU A 1 305 ? 27.616 42.141 7.859 1.00 11.63 305 GLU A C 1
ATOM 2551 O O . GLU A 1 305 ? 28.509 41.988 6.989 1.00 11.85 305 GLU A O 1
ATOM 2557 N N . LYS A 1 306 ? 26.369 42.481 7.530 1.00 11.72 306 LYS A N 1
ATOM 2558 C CA . LYS A 1 306 ? 26.042 42.565 6.094 1.00 12.10 306 LYS A CA 1
ATOM 2559 C C . LYS A 1 306 ? 26.866 43.635 5.386 1.00 11.43 306 LYS A C 1
ATOM 2560 O O . LYS A 1 306 ? 27.413 43.337 4.325 1.00 11.71 306 LYS A O 1
ATOM 2566 N N . PRO A 1 307 ? 27.015 44.829 5.939 1.00 11.54 307 PRO A N 1
ATOM 2567 C CA . PRO A 1 307 ? 27.888 45.810 5.266 1.00 12.26 307 PRO A CA 1
ATOM 2568 C C . PRO A 1 307 ? 29.342 45.398 5.212 1.00 10.68 307 PRO A C 1
ATOM 2569 O O . PRO A 1 307 ? 30.084 45.830 4.289 1.00 11.92 307 PRO A O 1
ATOM 2573 N N . ALA A 1 308 ? 29.807 44.563 6.133 1.00 11.01 308 ALA A N 1
ATOM 2574 C CA . ALA A 1 308 ? 31.166 44.041 6.062 1.00 11.31 308 ALA A CA 1
ATOM 2575 C C . ALA A 1 308 ? 31.323 43.031 4.941 1.00 10.92 308 ALA A C 1
ATOM 2576 O O . ALA A 1 308 ? 32.476 42.692 4.591 1.00 11.60 308 ALA A O 1
ATOM 2578 N N . GLY A 1 309 ? 30.236 42.546 4.333 1.00 10.94 309 GLY A N 1
ATOM 2579 C CA . GLY A 1 309 ? 30.278 41.565 3.280 1.00 11.21 309 GLY A CA 1
ATOM 2580 C C . GLY A 1 309 ? 29.831 40.182 3.756 1.00 10.60 309 GLY A C 1
ATOM 2581 O O . GLY A 1 309 ? 29.923 39.247 2.935 1.00 12.96 309 GLY A O 1
ATOM 2582 N N . TYR A 1 310 ? 29.382 40.061 4.987 1.00 11.09 310 TYR A N 1
ATOM 2583 C CA . TYR A 1 310 ? 29.081 38.741 5.588 1.00 12.24 310 TYR A CA 1
ATOM 2584 C C . TYR A 1 310 ? 27.584 38.565 5.662 1.00 12.96 310 TYR A C 1
ATOM 2585 O O . TYR A 1 310 ? 26.950 38.837 6.689 1.00 16.48 310 TYR A O 1
ATOM 2594 N N . ASN A 1 311 ? 27.004 38.065 4.571 1.00 12.80 311 ASN A N 1
ATOM 2595 C CA . ASN A 1 311 ? 25.564 37.822 4.522 1.00 12.04 311 ASN A CA 1
ATOM 2596 C C . ASN A 1 311 ? 25.243 36.352 4.675 1.00 12.37 311 ASN A C 1
ATOM 2597 O O . ASN A 1 311 ? 24.203 36.003 5.238 1.00 15.12 311 ASN A O 1
ATOM 2602 N N . ASP A 1 312 ? 26.083 35.481 4.113 1.00 12.72 312 ASP A N 1
ATOM 2603 C CA . ASP A 1 312 ? 25.832 34.030 4.139 1.00 12.82 312 ASP A CA 1
ATOM 2604 C C . ASP A 1 312 ? 27.140 33.343 4.389 1.00 12.04 312 ASP A C 1
ATOM 2605 O O . ASP A 1 312 ? 27.989 33.176 3.485 1.00 13.25 312 ASP A O 1
ATOM 2610 N N . TYR A 1 313 ? 27.383 32.944 5.646 1.00 13.00 313 TYR A N 1
ATOM 2611 C CA . TYR A 1 313 ? 28.696 32.394 5.974 1.00 13.10 313 TYR A CA 1
ATOM 2612 C C . TYR A 1 313 ? 28.941 31.048 5.326 1.00 12.47 313 TYR A C 1
ATOM 2613 O O . TYR A 1 313 ? 30.078 30.686 5.060 1.00 13.70 313 TYR A O 1
ATOM 2622 N N . SER A 1 314 ? 27.867 30.261 5.086 1.00 13.90 314 SER A N 1
ATOM 2623 C CA . SER A 1 314 ? 28.079 28.959 4.448 1.00 14.13 314 SER A CA 1
ATOM 2624 C C . SER A 1 314 ? 28.667 29.172 3.059 1.00 12.82 314 SER A C 1
ATOM 2625 O O . SER A 1 314 ? 29.640 28.498 2.680 1.00 13.50 314 SER A O 1
ATOM 2628 N N . HIS A 1 315 ? 28.076 30.111 2.312 1.00 13.49 315 HIS A N 1
ATOM 2629 C CA A HIS A 1 315 ? 28.542 30.449 0.976 0.44 14.76 315 HIS A CA 1
ATOM 2630 C CA B HIS A 1 315 ? 28.554 30.356 0.929 0.56 14.80 315 HIS A CA 1
ATOM 2631 C C . HIS A 1 315 ? 29.955 30.993 0.977 1.00 13.53 315 HIS A C 1
ATOM 2632 O O . HIS A 1 315 ? 30.802 30.660 0.140 1.00 15.47 315 HIS A O 1
ATOM 2645 N N . LEU A 1 316 ? 30.192 31.866 1.968 1.00 13.27 316 LEU A N 1
ATOM 2646 C CA . LEU A 1 316 ? 31.515 32.469 2.067 1.00 13.39 316 LEU A CA 1
ATOM 2647 C C . LEU A 1 316 ? 32.602 31.413 2.319 1.00 13.34 316 LEU A C 1
ATOM 2648 O O . LEU A 1 316 ? 33.661 31.399 1.678 1.00 14.28 316 LEU A O 1
ATOM 2653 N N . LEU A 1 317 ? 32.326 30.501 3.242 1.00 12.98 317 LEU A N 1
ATOM 2654 C CA . LEU A 1 317 ? 33.281 29.430 3.553 1.00 12.71 317 LEU A CA 1
ATOM 2655 C C . LEU A 1 317 ? 33.480 28.503 2.366 1.00 13.15 317 LEU A C 1
ATOM 2656 O O . LEU A 1 317 ? 34.603 28.006 2.168 1.00 12.99 317 LEU A O 1
ATOM 2661 N N . ASP A 1 318 ? 32.452 28.263 1.570 1.00 13.07 318 ASP A N 1
ATOM 2662 C CA . ASP A 1 318 ? 32.638 27.413 0.394 1.00 14.01 318 ASP A CA 1
ATOM 2663 C C . ASP A 1 318 ? 33.736 28.003 -0.511 1.00 13.98 318 ASP A C 1
ATOM 2664 O O . ASP A 1 318 ? 34.456 27.235 -1.176 1.00 14.24 318 ASP A O 1
ATOM 2669 N N . ALA A 1 319 ? 33.871 29.344 -0.577 1.00 13.93 319 ALA A N 1
ATOM 2670 C CA . ALA A 1 319 ? 34.931 29.932 -1.404 1.00 14.38 319 ALA A CA 1
ATOM 2671 C C . ALA A 1 319 ? 36.305 29.617 -0.853 1.00 12.86 319 ALA A C 1
ATOM 2672 O O . ALA A 1 319 ? 37.228 29.373 -1.632 1.00 14.54 319 ALA A O 1
ATOM 2674 N N . PHE A 1 320 ? 36.471 29.575 0.473 1.00 13.15 320 PHE A N 1
ATOM 2675 C CA . PHE A 1 320 ? 37.751 29.172 1.063 1.00 13.30 320 PHE A CA 1
ATOM 2676 C C . PHE A 1 320 ? 38.061 27.718 0.687 1.00 13.35 320 PHE A C 1
ATOM 2677 O O . PHE A 1 320 ? 39.169 27.369 0.352 1.00 14.74 320 PHE A O 1
ATOM 2685 N N . LYS A 1 321 ? 37.056 26.845 0.781 1.00 14.20 321 LYS A N 1
ATOM 2686 C CA . LYS A 1 321 ? 37.283 25.419 0.452 1.00 14.85 321 LYS A CA 1
ATOM 2687 C C . LYS A 1 321 ? 37.702 25.316 -1.000 1.00 15.03 321 LYS A C 1
ATOM 2688 O O . LYS A 1 321 ? 38.672 24.620 -1.315 1.00 16.13 321 LYS A O 1
ATOM 2694 N N . SER A 1 322 ? 36.985 25.969 -1.881 1.00 14.99 322 SER A N 1
ATOM 2695 C CA . SER A 1 322 ? 37.328 25.884 -3.339 1.00 16.90 322 SER A CA 1
ATOM 2696 C C . SER A 1 322 ? 38.724 26.402 -3.579 1.00 17.21 322 SER A C 1
ATOM 2697 O O . SER A 1 322 ? 39.484 25.861 -4.436 1.00 19.67 322 SER A O 1
ATOM 2702 N N . ALA A 1 323 ? 39.108 27.524 -2.911 1.00 15.31 323 ALA A N 1
ATOM 2703 C CA . ALA A 1 323 ? 40.417 28.110 -3.102 1.00 15.87 323 ALA A CA 1
ATOM 2704 C C . ALA A 1 323 ? 41.553 27.392 -2.399 1.00 14.82 323 ALA A C 1
ATOM 2705 O O . ALA A 1 323 ? 42.699 27.845 -2.494 1.00 16.73 323 ALA A O 1
ATOM 2707 N N . LYS A 1 324 ? 41.257 26.332 -1.657 1.00 15.38 324 LYS A N 1
ATOM 2708 C CA . LYS A 1 324 ? 42.236 25.599 -0.861 1.00 15.50 324 LYS A CA 1
ATOM 2709 C C . LYS A 1 324 ? 42.965 26.542 0.101 1.00 15.73 324 LYS A C 1
ATOM 2710 O O . LYS A 1 324 ? 44.184 26.599 0.221 1.00 15.93 324 LYS A O 1
ATOM 2716 N N . LEU A 1 325 ? 42.156 27.328 0.829 1.00 14.79 325 LEU A N 1
ATOM 2717 C CA . LEU A 1 325 ? 42.646 28.190 1.875 1.00 13.54 325 LEU A CA 1
ATOM 2718 C C . LEU A 1 325 ? 42.038 27.742 3.213 1.00 13.28 325 LEU A C 1
ATOM 2719 O O . LEU A 1 325 ? 40.817 27.548 3.287 1.00 15.26 325 LEU A O 1
ATOM 2724 N N . ASP A 1 326 ? 42.883 27.626 4.217 1.00 13.00 326 ASP A N 1
ATOM 2725 C CA . ASP A 1 326 ? 42.379 27.362 5.555 1.00 13.73 326 ASP A CA 1
ATOM 2726 C C . ASP A 1 326 ? 41.843 28.670 6.150 1.00 12.88 326 ASP A C 1
ATOM 2727 O O . ASP A 1 326 ? 42.255 29.748 5.755 1.00 15.47 326 ASP A O 1
ATOM 2732 N N . VAL A 1 327 ? 40.889 28.573 7.060 1.00 13.15 327 VAL A N 1
ATOM 2733 C CA . VAL A 1 327 ? 40.198 29.744 7.592 1.00 13.25 327 VAL A CA 1
ATOM 2734 C C . VAL A 1 327 ? 40.645 30.043 9.003 1.00 13.19 327 VAL A C 1
ATOM 2735 O O . VAL A 1 327 ? 40.730 29.136 9.831 1.00 14.08 327 VAL A O 1
ATOM 2742 N N . THR A 1 328 ? 40.873 31.310 9.299 1.00 12.85 328 THR A N 1
ATOM 2743 C CA . THR A 1 328 ? 41.079 31.772 10.649 1.00 12.62 328 THR A CA 1
ATOM 2744 C C . THR A 1 328 ? 39.950 32.738 11.003 1.00 12.83 328 THR A C 1
ATOM 2745 O O . THR A 1 328 ? 39.726 33.688 10.246 1.00 15.44 328 THR A O 1
ATOM 2749 N N A PHE A 1 329 ? 39.335 32.478 12.125 0.60 12.85 329 PHE A N 1
ATOM 2750 N N B PHE A 1 329 ? 39.248 32.444 12.083 0.40 12.21 329 PHE A N 1
ATOM 2751 C CA A PHE A 1 329 ? 38.294 33.389 12.625 0.60 12.17 329 PHE A CA 1
ATOM 2752 C CA B PHE A 1 329 ? 38.142 33.198 12.676 0.40 13.81 329 PHE A CA 1
ATOM 2753 C C A PHE A 1 329 ? 38.868 34.206 13.761 0.60 10.63 329 PHE A C 1
ATOM 2754 C C B PHE A 1 329 ? 38.555 33.697 14.068 0.40 14.01 329 PHE A C 1
ATOM 2755 O O A PHE A 1 329 ? 39.498 33.672 14.690 0.60 14.64 329 PHE A O 1
ATOM 2756 O O B PHE A 1 329 ? 39.591 33.292 14.610 0.40 12.22 329 PHE A O 1
ATOM 2771 N N A THR A 1 330 ? 38.735 35.528 13.760 0.60 10.59 330 THR A N 1
ATOM 2772 N N B THR A 1 330 ? 37.778 34.603 14.668 0.40 16.73 330 THR A N 1
ATOM 2773 C CA A THR A 1 330 ? 39.655 36.284 14.638 0.60 11.86 330 THR A CA 1
ATOM 2774 C CA B THR A 1 330 ? 38.215 35.343 15.883 0.40 17.93 330 THR A CA 1
ATOM 2775 C C A THR A 1 330 ? 39.028 36.811 15.937 0.60 12.34 330 THR A C 1
ATOM 2776 C C B THR A 1 330 ? 37.066 35.516 16.860 0.40 16.43 330 THR A C 1
ATOM 2777 O O A THR A 1 330 ? 39.590 37.757 16.505 0.60 14.76 330 THR A O 1
ATOM 2778 O O B THR A 1 330 ? 35.962 34.934 16.725 0.40 18.42 330 THR A O 1
ATOM 2785 N N A CYS A 1 331 ? 37.942 36.191 16.411 0.60 12.28 331 CYS A N 1
ATOM 2786 N N B CYS A 1 331 ? 37.308 36.315 17.895 0.40 14.94 331 CYS A N 1
ATOM 2787 C CA A CYS A 1 331 ? 37.394 36.719 17.694 0.60 15.23 331 CYS A CA 1
ATOM 2788 C CA B CYS A 1 331 ? 36.433 36.371 19.063 0.40 15.26 331 CYS A CA 1
ATOM 2789 C C A CYS A 1 331 ? 36.849 35.594 18.563 0.60 12.07 331 CYS A C 1
ATOM 2790 C C B CYS A 1 331 ? 36.237 35.122 19.854 0.40 14.11 331 CYS A C 1
ATOM 2791 O O A CYS A 1 331 ? 35.652 35.326 18.515 0.60 14.68 331 CYS A O 1
ATOM 2792 O O B CYS A 1 331 ? 35.285 35.121 20.654 0.40 20.80 331 CYS A O 1
ATOM 2797 N N A LEU A 1 332 ? 37.738 34.968 19.340 0.60 12.76 332 LEU A N 1
ATOM 2798 N N B LEU A 1 332 ? 37.199 34.210 19.699 0.40 16.88 332 LEU A N 1
ATOM 2799 C CA A LEU A 1 332 ? 37.366 33.801 20.111 0.60 13.58 332 LEU A CA 1
ATOM 2800 C CA B LEU A 1 332 ? 37.155 33.095 20.629 0.40 16.14 332 LEU A CA 1
ATOM 2801 C C A LEU A 1 332 ? 37.104 33.938 21.598 0.60 14.04 332 LEU A C 1
ATOM 2802 C C B LEU A 1 332 ? 37.196 33.607 22.062 0.40 18.52 332 LEU A C 1
ATOM 2803 O O A LEU A 1 332 ? 36.455 33.035 22.150 0.60 14.98 332 LEU A O 1
ATOM 2804 O O B LEU A 1 332 ? 36.858 32.767 22.903 0.40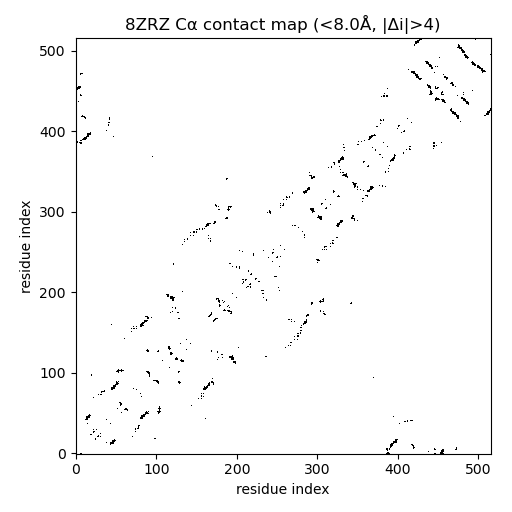 15.86 332 LEU A O 1
ATOM 2813 N N . GLU A 1 333 ? 37.563 34.892 22.340 1.00 18.05 333 GLU A N 1
ATOM 2814 C CA . GLU A 1 333 ? 37.658 35.141 23.746 1.00 17.26 333 GLU A CA 1
ATOM 2815 C C . GLU A 1 333 ? 36.413 35.786 24.364 1.00 15.96 333 GLU A C 1
ATOM 2816 O O . GLU A 1 333 ? 36.392 35.965 25.603 1.00 17.88 333 GLU A O 1
ATOM 2822 N N . MET A 1 334 ? 35.369 36.076 23.586 1.00 16.98 334 MET A N 1
ATOM 2823 C CA . MET A 1 334 ? 34.245 36.856 24.092 1.00 17.04 334 MET A CA 1
ATOM 2824 C C . MET A 1 334 ? 32.986 36.058 24.412 1.00 16.64 334 MET A C 1
ATOM 2825 O O . MET A 1 334 ? 32.796 34.965 23.943 1.00 21.88 334 MET A O 1
ATOM 2834 N N . THR A 1 335 ? 32.130 36.655 25.205 1.00 18.00 335 THR A N 1
ATOM 2835 C CA . THR A 1 335 ? 30.899 36.062 25.658 1.00 19.25 335 THR A CA 1
ATOM 2836 C C . THR A 1 335 ? 29.715 36.677 24.894 1.00 16.66 335 THR A C 1
ATOM 2837 O O . THR A 1 335 ? 29.745 37.828 24.509 1.00 16.98 335 THR A O 1
ATOM 2841 N N . ASP A 1 336 ? 28.638 35.887 24.722 1.00 16.67 336 ASP A N 1
ATOM 2842 C CA . ASP A 1 336 ? 27.425 36.484 24.168 1.00 17.13 336 ASP A CA 1
ATOM 2843 C C . ASP A 1 336 ? 26.785 37.433 25.159 1.00 17.24 336 ASP A C 1
ATOM 2844 O O . ASP A 1 336 ? 26.790 37.190 26.365 1.00 19.06 336 ASP A O 1
ATOM 2849 N N . LYS A 1 337 ? 26.190 38.496 24.605 1.00 17.54 337 LYS A N 1
ATOM 2850 C CA . LYS A 1 337 ? 25.453 39.459 25.418 1.00 18.20 337 LYS A CA 1
ATOM 2851 C C . LYS A 1 337 ? 24.088 39.659 24.828 1.00 17.66 337 LYS A C 1
ATOM 2852 O O . LYS A 1 337 ? 23.065 39.388 25.488 1.00 22.83 337 LYS A O 1
ATOM 2858 N N . GLY A 1 338 ? 23.970 40.157 23.577 1.00 18.16 338 GLY A N 1
ATOM 2859 C CA . GLY A 1 338 ? 22.699 40.176 22.918 1.00 17.63 338 GLY A CA 1
ATOM 2860 C C . GLY A 1 338 ? 21.794 41.298 23.373 1.00 17.53 338 GLY A C 1
ATOM 2861 O O . GLY A 1 338 ? 20.595 41.270 23.047 1.00 19.75 338 GLY A O 1
ATOM 2862 N N . SER A 1 339 ? 22.329 42.270 24.083 1.00 18.88 339 SER A N 1
ATOM 2863 C CA . SER A 1 339 ? 21.526 43.276 24.734 1.00 19.73 339 SER A CA 1
ATOM 2864 C C . SER A 1 339 ? 21.659 44.614 24.023 1.00 16.63 339 SER A C 1
ATOM 2865 O O . SER A 1 339 ? 22.716 44.920 23.455 1.00 18.25 339 SER A O 1
ATOM 2868 N N . TYR A 1 340 ? 20.629 45.434 24.050 1.00 18.13 340 TYR A N 1
ATOM 2869 C CA . TYR A 1 340 ? 20.722 46.817 23.565 1.00 18.39 340 TYR A CA 1
ATOM 2870 C C . TYR A 1 340 ? 21.829 47.499 24.334 1.00 20.20 340 TYR A C 1
ATOM 2871 O O . TYR A 1 340 ? 21.897 47.291 25.555 1.00 21.10 340 TYR A O 1
ATOM 2880 N N . PRO A 1 341 ? 22.601 48.404 23.742 1.00 18.68 341 PRO A N 1
ATOM 2881 C CA . PRO A 1 341 ? 22.537 48.760 22.344 1.00 18.37 341 PRO A CA 1
ATOM 2882 C C . PRO A 1 341 ? 23.459 48.043 21.398 1.00 17.22 341 PRO A C 1
ATOM 2883 O O . PRO A 1 341 ? 23.339 48.262 20.169 1.00 18.42 341 PRO A O 1
ATOM 2887 N N . GLU A 1 342 ? 24.380 47.240 21.872 1.00 17.30 342 GLU A N 1
ATOM 2888 C CA . GLU A 1 342 ? 25.405 46.673 20.976 1.00 15.91 342 GLU A CA 1
ATOM 2889 C C . GLU A 1 342 ? 24.922 45.410 20.304 1.00 14.96 342 GLU A C 1
ATOM 2890 O O . GLU A 1 342 ? 25.505 45.001 19.271 1.00 15.39 342 GLU A O 1
ATOM 2896 N N . TYR A 1 343 ? 23.937 44.700 20.847 1.00 15.46 343 TYR A N 1
ATOM 2897 C CA . TYR A 1 343 ? 23.367 43.477 20.275 1.00 14.46 343 TYR A CA 1
ATOM 2898 C C . TYR A 1 343 ? 24.485 42.504 19.843 1.00 14.13 343 TYR A C 1
ATOM 2899 O O . TYR A 1 343 ? 24.535 42.028 18.720 1.00 14.29 343 TYR A O 1
ATOM 2908 N N . SER A 1 344 ? 25.382 42.227 20.801 1.00 14.39 344 SER A N 1
ATOM 2909 C CA . SER A 1 344 ? 26.628 41.536 20.467 1.00 13.45 344 SER A CA 1
ATOM 2910 C C . SER A 1 344 ? 26.572 40.066 20.825 1.00 14.90 344 SER A C 1
ATOM 2911 O O . SER A 1 344 ? 26.298 39.705 21.978 1.00 15.57 344 SER A O 1
ATOM 2914 N N . MET A 1 345 ? 26.843 39.203 19.823 1.00 14.21 345 MET A N 1
ATOM 2915 C CA . MET A 1 345 ? 26.717 37.748 19.998 1.00 14.17 345 MET A CA 1
ATOM 2916 C C . MET A 1 345 ? 27.953 37.016 19.491 1.00 13.63 345 MET A C 1
ATOM 2917 O O . MET A 1 345 ? 27.867 36.183 18.592 1.00 14.27 345 MET A O 1
ATOM 2922 N N . PRO A 1 346 ? 29.133 37.336 20.016 1.00 13.60 346 PRO A N 1
ATOM 2923 C CA . PRO A 1 346 ? 30.369 36.767 19.466 1.00 13.24 346 PRO A CA 1
ATOM 2924 C C . PRO A 1 346 ? 30.539 35.282 19.665 1.00 13.44 346 PRO A C 1
ATOM 2925 O O . PRO A 1 346 ? 31.155 34.644 18.780 1.00 13.95 346 PRO A O 1
ATOM 2929 N N . LYS A 1 347 ? 30.044 34.721 20.768 1.00 14.29 347 LYS A N 1
ATOM 2930 C CA . LYS A 1 347 ? 30.256 33.282 20.966 1.00 14.80 347 LYS A CA 1
ATOM 2931 C C . LYS A 1 347 ? 29.325 32.517 20.024 1.00 14.58 347 LYS A C 1
ATOM 2932 O O . LYS A 1 347 ? 29.759 31.530 19.419 1.00 15.04 347 LYS A O 1
ATOM 2938 N N . THR A 1 348 ? 28.077 32.963 19.883 1.00 15.87 348 THR A N 1
ATOM 2939 C CA . THR A 1 348 ? 27.199 32.310 18.900 1.00 16.57 348 THR A CA 1
ATOM 2940 C C . THR A 1 348 ? 27.835 32.368 17.518 1.00 15.47 348 THR A C 1
ATOM 2941 O O . THR A 1 348 ? 27.791 31.426 16.773 1.00 15.55 348 THR A O 1
ATOM 2945 N N . LEU A 1 349 ? 28.427 33.515 17.175 1.00 14.80 349 LEU A N 1
ATOM 2946 C CA A LEU A 1 349 ? 29.010 33.616 15.851 0.70 14.97 349 LEU A CA 1
ATOM 2947 C CA B LEU A 1 349 ? 29.071 33.675 15.875 0.30 14.09 349 LEU A CA 1
ATOM 2948 C C . LEU A 1 349 ? 30.168 32.639 15.696 1.00 15.30 349 LEU A C 1
ATOM 2949 O O . LEU A 1 349 ? 30.237 31.919 14.676 1.00 16.34 349 LEU A O 1
ATOM 2958 N N A VAL A 1 350 ? 31.087 32.511 16.663 0.63 14.04 350 VAL A N 1
ATOM 2959 N N B VAL A 1 350 ? 31.056 32.487 16.704 0.37 13.63 350 VAL A N 1
ATOM 2960 C CA A VAL A 1 350 ? 32.176 31.571 16.361 0.63 15.63 350 VAL A CA 1
ATOM 2961 C CA B VAL A 1 350 ? 32.177 31.560 16.734 0.37 13.06 350 VAL A CA 1
ATOM 2962 C C A VAL A 1 350 ? 31.631 30.148 16.399 0.63 13.67 350 VAL A C 1
ATOM 2963 C C B VAL A 1 350 ? 31.672 30.138 16.476 0.37 13.73 350 VAL A C 1
ATOM 2964 O O A VAL A 1 350 ? 32.120 29.318 15.616 0.63 15.78 350 VAL A O 1
ATOM 2965 O O B VAL A 1 350 ? 32.194 29.390 15.661 0.37 12.76 350 VAL A O 1
ATOM 2972 N N . GLN A 1 351 ? 30.629 29.823 17.239 1.00 13.69 351 GLN A N 1
ATOM 2973 C CA . GLN A 1 351 ? 30.095 28.455 17.182 1.00 14.39 351 GLN A CA 1
ATOM 2974 C C . GLN A 1 351 ? 29.524 28.201 15.794 1.00 13.39 351 GLN A C 1
ATOM 2975 O O . GLN A 1 351 ? 29.697 27.119 15.243 1.00 15.23 351 GLN A O 1
ATOM 2981 N N . ASN A 1 352 ? 28.841 29.163 15.180 1.00 14.09 352 ASN A N 1
ATOM 2982 C CA . ASN A 1 352 ? 28.253 28.910 13.865 1.00 14.81 352 ASN A CA 1
ATOM 2983 C C . ASN A 1 352 ? 29.325 28.755 12.804 1.00 14.08 352 ASN A C 1
ATOM 2984 O O . ASN A 1 352 ? 29.263 27.835 12.004 1.00 15.45 352 ASN A O 1
ATOM 2993 N N . ILE A 1 353 ? 30.356 29.633 12.812 1.00 14.32 353 ILE A N 1
ATOM 2994 C CA . ILE A 1 353 ? 31.434 29.546 11.833 1.00 14.58 353 ILE A CA 1
ATOM 2995 C C . ILE A 1 353 ? 32.169 28.240 12.007 1.00 13.99 353 ILE A C 1
ATOM 2996 O O . ILE A 1 353 ? 32.496 27.542 11.030 1.00 15.28 353 ILE A O 1
ATOM 3001 N N . ALA A 1 354 ? 32.438 27.823 13.255 1.00 14.40 354 ALA A N 1
ATOM 3002 C CA . ALA A 1 354 ? 33.187 26.577 13.499 1.00 15.33 354 ALA A CA 1
ATOM 3003 C C . ALA A 1 354 ? 32.404 25.396 13.022 1.00 14.85 354 ALA A C 1
ATOM 3004 O O . ALA A 1 354 ? 32.935 24.432 12.421 1.00 16.64 354 ALA A O 1
ATOM 3006 N N . THR A 1 355 ? 31.077 25.389 13.266 1.00 14.59 355 THR A N 1
ATOM 3007 C CA . THR A 1 355 ? 30.221 24.290 12.831 1.00 15.18 355 THR A CA 1
ATOM 3008 C C . THR A 1 355 ? 30.251 24.171 11.323 1.00 15.40 355 THR A C 1
ATOM 3009 O O . THR A 1 355 ? 30.407 23.052 10.789 1.00 16.00 355 THR A O 1
ATOM 3013 N N . LEU A 1 356 ? 30.117 25.299 10.640 1.00 14.19 356 LEU A N 1
ATOM 3014 C CA . LEU A 1 356 ? 30.161 25.263 9.172 1.00 14.30 356 LEU A CA 1
ATOM 3015 C C . LEU A 1 356 ? 31.525 24.788 8.672 1.00 14.37 356 LEU A C 1
ATOM 3016 O O . LEU A 1 356 ? 31.603 23.974 7.763 1.00 15.08 356 LEU A O 1
ATOM 3021 N N . ALA A 1 357 ? 32.617 25.312 9.240 1.00 14.25 357 ALA A N 1
ATOM 3022 C CA . ALA A 1 357 ? 33.949 24.935 8.772 1.00 15.12 357 ALA A CA 1
ATOM 3023 C C . ALA A 1 357 ? 34.149 23.436 8.964 1.00 14.23 357 ALA A C 1
ATOM 3024 O O . ALA A 1 357 ? 34.683 22.732 8.089 1.00 16.62 357 ALA A O 1
ATOM 3026 N N . ASN A 1 358 ? 33.755 22.921 10.129 1.00 15.86 358 ASN A N 1
ATOM 3027 C CA . ASN A 1 358 ? 33.938 21.500 10.410 1.00 17.75 358 ASN A CA 1
ATOM 3028 C C . ASN A 1 358 ? 33.083 20.672 9.453 1.00 17.21 358 ASN A C 1
ATOM 3029 O O . ASN A 1 358 ? 33.552 19.657 8.905 1.00 19.38 358 ASN A O 1
ATOM 3034 N N . GLU A 1 359 ? 31.853 21.071 9.143 1.00 17.04 359 GLU A N 1
ATOM 3035 C CA A GLU A 1 359 ? 30.959 20.406 8.217 0.58 17.06 359 GLU A CA 1
ATOM 3036 C CA B GLU A 1 359 ? 31.020 20.275 8.246 0.42 17.81 359 GLU A CA 1
ATOM 3037 C C . GLU A 1 359 ? 31.623 20.284 6.855 1.00 18.28 359 GLU A C 1
ATOM 3038 O O . GLU A 1 359 ? 31.488 19.300 6.130 1.00 20.90 359 GLU A O 1
ATOM 3049 N N . LYS A 1 360 ? 32.269 21.362 6.425 1.00 16.48 360 LYS A N 1
ATOM 3050 C CA . LYS A 1 360 ? 32.820 21.468 5.085 1.00 15.47 360 LYS A CA 1
ATOM 3051 C C . LYS A 1 360 ? 34.215 20.905 4.984 1.00 15.62 360 LYS A C 1
ATOM 3052 O O . LYS A 1 360 ? 34.785 20.870 3.892 1.00 17.10 360 LYS A O 1
ATOM 3058 N N . GLY A 1 361 ? 34.811 20.462 6.082 1.00 16.01 361 GLY A N 1
ATOM 3059 C CA . GLY A 1 361 ? 36.185 19.938 6.018 1.00 18.00 361 GLY A CA 1
ATOM 3060 C C . GLY A 1 361 ? 37.205 21.037 5.812 1.00 15.49 361 GLY A C 1
ATOM 3061 O O . GLY A 1 361 ? 38.244 20.756 5.210 1.00 20.14 361 GLY A O 1
ATOM 3062 N N . ILE A 1 362 ? 36.963 22.224 6.323 1.00 14.98 362 ILE A N 1
ATOM 3063 C CA . ILE A 1 362 ? 37.939 23.329 6.258 1.00 15.56 362 ILE A CA 1
ATOM 3064 C C . ILE A 1 362 ? 38.722 23.407 7.543 1.00 14.45 362 ILE A C 1
ATOM 3065 O O . ILE A 1 362 ? 38.129 23.544 8.614 1.00 18.01 362 ILE A O 1
ATOM 3070 N N . VAL A 1 363 ? 40.037 23.369 7.456 1.00 13.58 363 VAL A N 1
ATOM 3071 C CA . VAL A 1 363 ? 40.885 23.507 8.634 1.00 13.86 363 VAL A CA 1
ATOM 3072 C C . VAL A 1 363 ? 40.615 24.873 9.236 1.00 13.76 363 VAL A C 1
ATOM 3073 O O . VAL A 1 363 ? 40.640 25.919 8.541 1.00 15.46 363 VAL A O 1
ATOM 3077 N N . LEU A 1 364 ? 40.359 24.894 10.544 1.00 13.71 364 LEU A N 1
ATOM 3078 C CA . LEU A 1 364 ? 39.866 26.087 11.222 1.00 13.30 364 LEU A CA 1
ATOM 3079 C C . LEU A 1 364 ? 40.827 26.548 12.289 1.00 12.72 364 LEU A C 1
ATOM 3080 O O . LEU A 1 364 ? 41.196 25.772 13.185 1.00 14.88 364 LEU A O 1
ATOM 3085 N N . ASN A 1 365 ? 41.236 27.806 12.242 1.00 13.39 365 ASN A N 1
ATOM 3086 C CA . ASN A 1 365 ? 42.128 28.413 13.232 1.00 13.07 365 ASN A CA 1
ATOM 3087 C C . ASN A 1 365 ? 41.416 29.598 13.866 1.00 11.79 365 ASN A C 1
ATOM 3088 O O . ASN A 1 365 ? 40.470 30.140 13.278 1.00 12.86 365 ASN A O 1
ATOM 3093 N N . GLY A 1 366 ? 41.877 29.967 15.057 1.00 12.90 366 GLY A N 1
ATOM 3094 C CA . GLY A 1 366 ? 41.241 31.064 15.791 1.00 13.16 366 GLY A CA 1
ATOM 3095 C C . GLY A 1 366 ? 42.216 32.040 16.319 1.00 12.46 366 GLY A C 1
ATOM 3096 O O . GLY A 1 366 ? 43.424 31.778 16.424 1.00 13.62 366 GLY A O 1
ATOM 3097 N N . GLU A 1 367 ? 41.737 33.236 16.696 1.00 13.02 367 GLU A N 1
ATOM 3098 C CA . GLU A 1 367 ? 42.493 34.245 17.402 1.00 12.25 367 GLU A CA 1
ATOM 3099 C C . GLU A 1 367 ? 41.595 34.926 18.397 1.00 12.75 367 GLU A C 1
ATOM 3100 O O . GLU A 1 367 ? 40.366 34.816 18.316 1.00 15.33 367 GLU A O 1
ATOM 3106 N N . ASN A 1 368 ? 42.201 35.674 19.317 1.00 13.52 368 ASN A N 1
ATOM 3107 C CA . ASN A 1 368 ? 41.472 36.633 20.141 1.00 13.19 368 ASN A CA 1
ATOM 3108 C C . ASN A 1 368 ? 41.441 37.986 19.434 1.00 14.42 368 ASN A C 1
ATOM 3109 O O . ASN A 1 368 ? 42.392 38.419 18.775 1.00 15.86 368 ASN A O 1
ATOM 3114 N N . ALA A 1 369 ? 40.317 38.697 19.548 1.00 14.57 369 ALA A N 1
ATOM 3115 C CA . ALA A 1 369 ? 40.161 39.964 18.863 1.00 16.92 369 ALA A CA 1
ATOM 3116 C C . ALA A 1 369 ? 40.897 41.107 19.530 1.00 19.14 369 ALA A C 1
ATOM 3117 O O . ALA A 1 369 ? 41.427 41.975 18.844 1.00 23.56 369 ALA A O 1
ATOM 3119 N N . LEU A 1 370 ? 40.878 41.069 20.862 1.00 18.82 370 LEU A N 1
ATOM 3120 C CA . LEU A 1 370 ? 41.502 42.167 21.634 1.00 19.46 370 LEU A CA 1
ATOM 3121 C C . LEU A 1 370 ? 42.540 41.574 22.559 1.00 17.52 370 LEU A C 1
ATOM 3122 O O . LEU A 1 370 ? 42.386 40.413 22.975 1.00 18.16 370 LEU A O 1
ATOM 3127 N N . SER A 1 371 ? 43.537 42.378 22.940 1.00 17.75 371 SER A N 1
ATOM 3128 C CA A SER A 1 371 ? 44.512 41.910 23.912 0.53 18.33 371 SER A CA 1
ATOM 3129 C CA B SER A 1 371 ? 44.498 41.988 23.946 0.47 19.00 371 SER A CA 1
ATOM 3130 C C . SER A 1 371 ? 43.838 41.332 25.151 1.00 17.93 371 SER A C 1
ATOM 3131 O O . SER A 1 371 ? 42.776 41.808 25.603 1.00 20.05 371 SER A O 1
ATOM 3136 N N . ILE A 1 372 ? 44.417 40.255 25.699 1.00 18.54 372 ILE A N 1
ATOM 3137 C CA . ILE A 1 372 ? 43.900 39.597 26.883 1.00 17.54 372 ILE A CA 1
ATOM 3138 C C . ILE A 1 372 ? 44.737 39.942 28.087 1.00 18.24 372 ILE A C 1
ATOM 3139 O O . ILE A 1 372 ? 45.967 39.803 28.062 1.00 18.70 372 ILE A O 1
ATOM 3144 N N . GLY A 1 373 ? 44.130 40.358 29.184 1.00 19.99 373 GLY A N 1
ATOM 3145 C CA . GLY A 1 373 ? 44.778 40.708 30.419 1.00 21.34 373 GLY A CA 1
ATOM 3146 C C . GLY A 1 373 ? 44.409 39.775 31.550 1.00 22.35 373 GLY A C 1
ATOM 3147 O O . GLY A 1 373 ? 44.892 39.981 32.665 1.00 26.51 373 GLY A O 1
ATOM 3148 N N . ASN A 1 374 ? 43.566 38.783 31.367 1.00 23.75 374 ASN A N 1
ATOM 3149 C CA A ASN A 1 374 ? 43.038 37.995 32.469 0.68 24.49 374 ASN A CA 1
ATOM 3150 C CA B ASN A 1 374 ? 43.206 37.953 32.508 0.32 25.13 374 ASN A CA 1
ATOM 3151 C C . ASN A 1 374 ? 42.891 36.560 31.984 1.00 24.20 374 ASN A C 1
ATOM 3152 O O . ASN A 1 374 ? 42.469 36.366 30.861 1.00 22.79 374 ASN A O 1
ATOM 3161 N N . GLU A 1 375 ? 43.156 35.615 32.871 1.00 24.90 375 GLU A N 1
ATOM 3162 C CA . GLU A 1 375 ? 43.073 34.207 32.580 1.00 26.73 375 GLU A CA 1
ATOM 3163 C C . GLU A 1 375 ? 41.647 33.828 32.201 1.00 21.64 375 GLU A C 1
ATOM 3164 O O . GLU A 1 375 ? 41.520 32.884 31.440 1.00 22.13 375 GLU A O 1
ATOM 3170 N N . GLU A 1 376 ? 40.614 34.523 32.667 1.00 24.58 376 GLU A N 1
ATOM 3171 C CA . GLU A 1 376 ? 39.263 34.162 32.277 1.00 22.65 376 GLU A CA 1
ATOM 3172 C C . GLU A 1 376 ? 39.081 34.169 30.764 1.00 21.84 376 GLU A C 1
ATOM 3173 O O . GLU A 1 376 ? 38.359 33.292 30.200 1.00 20.53 376 GLU A O 1
ATOM 3179 N N . GLU A 1 377 ? 39.733 35.142 30.103 1.00 20.33 377 GLU A N 1
ATOM 3180 C CA . GLU A 1 377 ? 39.570 35.117 28.638 1.00 18.34 377 GLU A CA 1
ATOM 3181 C C . GLU A 1 377 ? 40.300 33.960 28.004 1.00 17.29 377 GLU A C 1
ATOM 3182 O O . GLU A 1 377 ? 39.867 33.472 26.948 1.00 18.13 377 GLU A O 1
ATOM 3188 N N . TYR A 1 378 ? 41.421 33.530 28.584 1.00 16.60 378 TYR A N 1
ATOM 3189 C CA . TYR A 1 378 ? 42.064 32.314 28.071 1.00 16.69 378 TYR A CA 1
ATOM 3190 C C . TYR A 1 378 ? 41.126 31.130 28.254 1.00 17.06 378 TYR A C 1
ATOM 3191 O O . TYR A 1 378 ? 41.103 30.252 27.394 1.00 16.58 378 TYR A O 1
ATOM 3200 N N . LYS A 1 379 ? 40.378 31.094 29.351 1.00 17.77 379 LYS A N 1
ATOM 3201 C CA . LYS A 1 379 ? 39.475 29.948 29.546 1.00 18.92 379 LYS A CA 1
ATOM 3202 C C . LYS A 1 379 ? 38.381 29.940 28.483 1.00 17.83 379 LYS A C 1
ATOM 3203 O O . LYS A 1 379 ? 37.946 28.921 27.970 1.00 18.63 379 LYS A O 1
ATOM 3209 N N . ARG A 1 380 ? 37.957 31.192 28.194 1.00 18.01 380 ARG A N 1
ATOM 3210 C CA A ARG A 1 380 ? 36.942 31.279 27.111 0.62 18.91 380 ARG A CA 1
ATOM 3211 C CA B ARG A 1 380 ? 36.938 31.263 27.109 0.38 18.81 380 ARG A CA 1
ATOM 3212 C C . ARG A 1 380 ? 37.408 30.786 25.707 1.00 16.52 380 ARG A C 1
ATOM 3213 O O . ARG A 1 380 ? 36.803 29.987 24.942 1.00 17.83 380 ARG A O 1
ATOM 3228 N N . VAL A 1 381 ? 38.672 31.257 25.462 1.00 16.23 381 VAL A N 1
ATOM 3229 C CA . VAL A 1 381 ? 39.310 30.766 24.202 1.00 15.94 381 VAL A CA 1
ATOM 3230 C C . VAL A 1 381 ? 39.410 29.245 24.230 1.00 15.42 381 VAL A C 1
ATOM 3231 O O . VAL A 1 381 ? 39.108 28.560 23.234 1.00 15.80 381 VAL A O 1
ATOM 3235 N N . ALA A 1 382 ? 39.861 28.682 25.379 1.00 15.58 382 ALA A N 1
ATOM 3236 C CA . ALA A 1 382 ? 40.050 27.226 25.428 1.00 15.68 382 ALA A CA 1
ATOM 3237 C C . ALA A 1 382 ? 38.763 26.471 25.192 1.00 15.42 382 ALA A C 1
ATOM 3238 O O . ALA A 1 382 ? 38.719 25.423 24.539 1.00 16.19 382 ALA A O 1
ATOM 3240 N N . GLU A 1 383 ? 37.671 26.961 25.803 1.00 16.92 383 GLU A N 1
ATOM 3241 C CA . GLU A 1 383 ? 36.343 26.364 25.546 1.00 16.95 383 GLU A CA 1
ATOM 3242 C C . GLU A 1 383 ? 36.088 26.236 24.065 1.00 16.22 383 GLU A C 1
ATOM 3243 O O . GLU A 1 383 ? 35.679 25.166 23.570 1.00 16.32 383 GLU A O 1
ATOM 3249 N N A MET A 1 384 ? 36.311 27.320 23.319 0.58 15.81 384 MET A N 1
ATOM 3250 N N B MET A 1 384 ? 36.319 27.314 23.328 0.42 16.09 384 MET A N 1
ATOM 3251 C CA A MET A 1 384 ? 36.059 27.337 21.866 0.58 16.07 384 MET A CA 1
ATOM 3252 C CA B MET A 1 384 ? 35.997 27.252 21.887 0.42 16.21 384 MET A CA 1
ATOM 3253 C C A MET A 1 384 ? 37.032 26.419 21.144 0.58 14.68 384 MET A C 1
ATOM 3254 C C B MET A 1 384 ? 37.033 26.433 21.146 0.42 14.98 384 MET A C 1
ATOM 3255 O O A MET A 1 384 ? 36.648 25.551 20.345 0.58 14.88 384 MET A O 1
ATOM 3256 O O B MET A 1 384 ? 36.698 25.580 20.307 0.42 18.53 384 MET A O 1
ATOM 3265 N N . ALA A 1 385 ? 38.322 26.660 21.425 1.00 14.74 385 ALA A N 1
ATOM 3266 C CA . ALA A 1 385 ? 39.363 25.924 20.651 1.00 14.78 385 ALA A CA 1
ATOM 3267 C C . ALA A 1 385 ? 39.198 24.436 20.767 1.00 14.50 385 ALA A C 1
ATOM 3268 O O . ALA A 1 385 ? 39.300 23.706 19.784 1.00 15.47 385 ALA A O 1
ATOM 3270 N N . PHE A 1 386 ? 38.986 23.966 22.025 1.00 15.82 386 PHE A N 1
ATOM 3271 C CA . PHE A 1 386 ? 39.064 22.547 22.290 1.00 16.63 386 PHE A CA 1
ATOM 3272 C C . PHE A 1 386 ? 37.733 21.840 22.226 1.00 17.04 386 PHE A C 1
ATOM 3273 O O . PHE A 1 386 ? 37.712 20.602 22.303 1.00 19.39 386 PHE A O 1
ATOM 3281 N N . ASN A 1 387 ? 36.628 22.581 22.039 1.00 16.85 387 ASN A N 1
ATOM 3282 C CA . ASN A 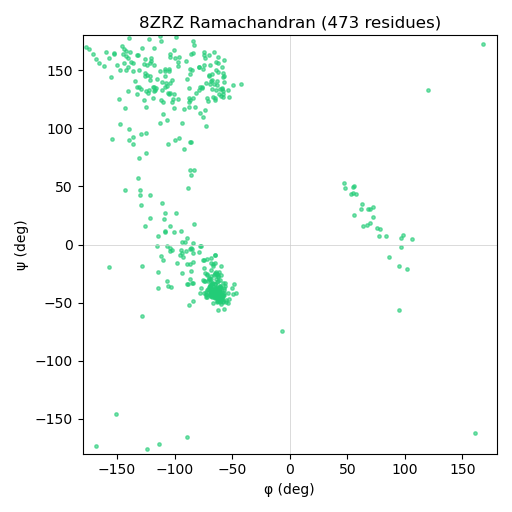1 387 ? 35.336 21.881 21.853 1.00 16.10 387 ASN A CA 1
ATOM 3283 C C . ASN A 1 387 ? 34.822 22.072 20.442 1.00 15.88 387 ASN A C 1
ATOM 3284 O O . ASN A 1 387 ? 33.835 21.401 20.099 1.00 17.83 387 ASN A O 1
ATOM 3289 N N . TYR A 1 388 ? 35.411 22.940 19.627 1.00 16.27 388 TYR A N 1
ATOM 3290 C CA . TYR A 1 388 ? 34.886 23.191 18.263 1.00 15.36 388 TYR A CA 1
ATOM 3291 C C . TYR A 1 388 ? 35.925 22.894 17.215 1.00 15.55 388 TYR A C 1
ATOM 3292 O O . TYR A 1 388 ? 35.874 23.376 16.093 1.00 16.09 388 TYR A O 1
ATOM 3301 N N . ASN A 1 389 ? 36.906 22.043 17.589 1.00 16.49 389 ASN A N 1
ATOM 3302 C CA . ASN A 1 389 ? 37.824 21.424 16.615 1.00 15.28 389 ASN A CA 1
ATOM 3303 C C . ASN A 1 389 ? 38.819 22.370 15.954 1.00 14.71 389 ASN A C 1
ATOM 3304 O O . ASN A 1 389 ? 39.290 22.164 14.859 1.00 17.57 389 ASN A O 1
ATOM 3309 N N . PHE A 1 390 ? 39.206 23.418 16.692 1.00 13.58 390 PHE A N 1
ATOM 3310 C CA . PHE A 1 390 ? 40.217 24.316 16.126 1.00 13.78 390 PHE A CA 1
ATOM 3311 C C . PHE A 1 390 ? 41.569 23.653 16.001 1.00 13.87 390 PHE A C 1
ATOM 3312 O O . PHE A 1 390 ? 42.045 22.977 16.947 1.00 15.25 390 PHE A O 1
ATOM 3320 N N . ALA A 1 391 ? 42.209 23.815 14.857 1.00 13.84 391 ALA A N 1
ATOM 3321 C CA . ALA A 1 391 ? 43.566 23.314 14.596 1.00 13.92 391 ALA A CA 1
ATOM 3322 C C . ALA A 1 391 ? 44.632 24.260 15.099 1.00 14.32 391 ALA A C 1
ATOM 3323 O O . ALA A 1 391 ? 45.809 23.882 15.198 1.00 15.59 391 ALA A O 1
ATOM 3325 N N . GLY A 1 392 ? 44.279 25.497 15.412 1.00 14.02 392 GLY A N 1
ATOM 3326 C CA . GLY A 1 392 ? 45.281 26.444 15.880 1.00 16.96 392 GLY A CA 1
ATOM 3327 C C . GLY A 1 392 ? 44.591 27.591 16.590 1.00 12.69 392 GLY A C 1
ATOM 3328 O O . GLY A 1 392 ? 43.428 27.919 16.324 1.00 13.95 392 GLY A O 1
ATOM 3329 N N . PHE A 1 393 ? 45.384 28.159 17.495 1.00 13.53 393 PHE A N 1
ATOM 3330 C CA . PHE A 1 393 ? 44.999 29.418 18.162 1.00 13.32 393 PHE A CA 1
ATOM 3331 C C . PHE A 1 393 ? 46.179 30.344 18.117 1.00 12.64 393 PHE A C 1
ATOM 3332 O O . PHE A 1 393 ? 47.275 29.938 18.535 1.00 13.92 393 PHE A O 1
ATOM 3340 N N . THR A 1 394 ? 45.964 31.575 17.662 1.00 12.20 394 THR A N 1
ATOM 3341 C CA . THR A 1 394 ? 47.012 32.588 17.646 1.00 12.81 394 THR A CA 1
ATOM 3342 C C . THR A 1 394 ? 46.691 33.697 18.645 1.00 12.50 394 THR A C 1
ATOM 3343 O O . THR A 1 394 ? 45.623 34.278 18.576 1.00 13.76 394 THR A O 1
ATOM 3347 N N . LEU A 1 395 ? 47.643 33.944 19.561 1.00 12.75 395 LEU A N 1
ATOM 3348 C CA . LEU A 1 395 ? 47.462 34.987 20.563 1.00 13.19 395 LEU A CA 1
ATOM 3349 C C . LEU A 1 395 ? 47.928 36.339 20.046 1.00 12.28 395 LEU A C 1
ATOM 3350 O O . LEU A 1 395 ? 49.120 36.573 19.750 1.00 13.45 395 LEU A O 1
ATOM 3355 N N . LEU A 1 396 ? 47.003 37.293 19.958 1.00 13.94 396 LEU A N 1
ATOM 3356 C CA . LEU A 1 396 ? 47.310 38.724 19.772 1.00 13.47 396 LEU A CA 1
ATOM 3357 C C . LEU A 1 396 ? 47.623 39.231 21.194 1.00 14.80 396 LEU A C 1
ATOM 3358 O O . LEU A 1 396 ? 46.679 39.184 22.022 1.00 16.57 396 LEU A O 1
ATOM 3363 N N . ARG A 1 397 ? 48.793 39.733 21.543 1.00 15.74 397 ARG A N 1
ATOM 3364 C CA . ARG A 1 397 ? 50.003 39.915 20.715 1.00 14.85 397 ARG A CA 1
ATOM 3365 C C . ARG A 1 397 ? 51.219 39.810 21.632 1.00 15.47 397 ARG A C 1
ATOM 3366 O O . ARG A 1 397 ? 51.116 40.118 22.801 1.00 18.55 397 ARG A O 1
ATOM 3374 N N . TYR A 1 398 ? 52.346 39.422 21.039 1.00 15.53 398 TYR A N 1
ATOM 3375 C CA . TYR A 1 398 ? 53.702 39.329 21.581 1.00 16.54 398 TYR A CA 1
ATOM 3376 C C . TYR A 1 398 ? 53.891 39.890 22.994 1.00 14.81 398 TYR A C 1
ATOM 3377 O O . TYR A 1 398 ? 54.020 39.083 23.940 1.00 15.71 398 TYR A O 1
ATOM 3386 N N . GLN A 1 399 ? 53.917 41.199 23.168 1.00 16.99 399 GLN A N 1
ATOM 3387 C CA . GLN A 1 399 ? 54.326 41.782 24.450 1.00 19.93 399 GLN A CA 1
ATOM 3388 C C . GLN A 1 399 ? 53.407 41.385 25.584 1.00 17.46 399 GLN A C 1
ATOM 3389 O O . GLN A 1 399 ? 53.844 41.407 26.758 1.00 18.87 399 GLN A O 1
ATOM 3400 N N . ASP A 1 400 ? 52.155 41.084 25.294 1.00 16.71 400 ASP A N 1
ATOM 3401 C CA . ASP A 1 400 ? 51.193 40.840 26.360 1.00 16.66 400 ASP A CA 1
ATOM 3402 C C . ASP A 1 400 ? 51.580 39.649 27.208 1.00 16.60 400 ASP A C 1
ATOM 3403 O O . ASP A 1 400 ? 51.258 39.605 28.407 1.00 18.87 400 ASP A O 1
ATOM 3408 N N . VAL A 1 401 ? 52.237 38.656 26.602 1.00 15.13 401 VAL A N 1
ATOM 3409 C CA . VAL A 1 401 ? 52.766 37.556 27.391 1.00 15.31 401 VAL A CA 1
ATOM 3410 C C . VAL A 1 401 ? 54.278 37.678 27.494 1.00 15.22 401 VAL A C 1
ATOM 3411 O O . VAL A 1 401 ? 54.819 37.236 28.518 1.00 16.43 401 VAL A O 1
ATOM 3415 N N . MET A 1 402 ? 54.975 38.233 26.493 1.00 14.73 402 MET A N 1
ATOM 3416 C CA . MET A 1 402 ? 56.446 38.246 26.620 1.00 16.65 402 MET A CA 1
ATOM 3417 C C . MET A 1 402 ? 56.848 39.037 27.853 1.00 17.91 402 MET A C 1
ATOM 3418 O O . MET A 1 402 ? 57.846 38.652 28.459 1.00 23.34 402 MET A O 1
ATOM 3423 N N . TYR A 1 403 ? 56.116 40.099 28.170 1.00 19.38 403 TYR A N 1
ATOM 3424 C CA . TYR A 1 403 ? 56.521 40.961 29.277 1.00 23.18 403 TYR A CA 1
ATOM 3425 C C . TYR A 1 403 ? 55.595 40.818 30.478 1.00 24.12 403 TYR A C 1
ATOM 3426 O O . TYR A 1 403 ? 55.549 41.728 31.309 1.00 33.88 403 TYR A O 1
ATOM 3435 N N . ASN A 1 404 ? 54.870 39.701 30.586 1.00 18.82 404 ASN A N 1
ATOM 3436 C CA . ASN A 1 404 ? 53.986 39.432 31.727 1.00 18.48 404 ASN A CA 1
ATOM 3437 C C . ASN A 1 404 ? 54.159 37.961 32.057 1.00 18.33 404 ASN A C 1
ATOM 3438 O O . ASN A 1 404 ? 53.431 37.138 31.498 1.00 18.34 404 ASN A O 1
ATOM 3443 N N . ASN A 1 405 ? 55.101 37.633 32.928 1.00 18.85 405 ASN A N 1
ATOM 3444 C CA . ASN A 1 405 ? 55.394 36.225 33.213 1.00 19.20 405 ASN A CA 1
ATOM 3445 C C . ASN A 1 405 ? 54.206 35.540 33.865 1.00 19.32 405 ASN A C 1
ATOM 3446 O O . ASN A 1 405 ? 53.976 34.350 33.638 1.00 20.69 405 ASN A O 1
ATOM 3451 N N . SER A 1 406 ? 53.448 36.271 34.688 1.00 21.14 406 SER A N 1
ATOM 3452 C CA . SER A 1 406 ? 52.292 35.616 35.308 1.00 23.38 406 SER A CA 1
ATOM 3453 C C . SER A 1 406 ? 51.305 35.160 34.255 1.00 22.07 406 SER A C 1
ATOM 3454 O O . SER A 1 406 ? 50.777 34.042 34.213 1.00 21.94 406 SER A O 1
ATOM 3459 N N . LEU A 1 407 ? 50.991 36.100 33.329 1.00 20.83 407 LEU A N 1
ATOM 3460 C CA . LEU A 1 407 ? 49.998 35.756 32.299 1.00 20.31 407 LEU A CA 1
ATOM 3461 C C . LEU A 1 407 ? 50.530 34.712 31.350 1.00 17.88 407 LEU A C 1
ATOM 3462 O O . LEU A 1 407 ? 49.821 33.816 30.889 1.00 19.40 407 LEU A O 1
ATOM 3467 N N . MET A 1 408 ? 51.839 34.748 31.013 1.00 17.36 408 MET A N 1
ATOM 3468 C CA . MET A 1 408 ? 52.450 33.723 30.180 1.00 16.95 408 MET A CA 1
ATOM 3469 C C . MET A 1 408 ? 52.263 32.353 30.787 1.00 17.60 408 MET A C 1
ATOM 3470 O O . MET A 1 408 ? 51.975 31.399 30.040 1.00 18.87 408 MET A O 1
ATOM 3475 N N . GLY A 1 409 ? 52.458 32.211 32.086 1.00 18.68 409 GLY A N 1
ATOM 3476 C CA . GLY A 1 409 ? 52.277 30.901 32.681 1.00 19.37 409 GLY A CA 1
ATOM 3477 C C . GLY A 1 409 ? 50.832 30.458 32.618 1.00 18.96 409 GLY A C 1
ATOM 3478 O O . GLY A 1 409 ? 50.602 29.227 32.469 1.00 19.32 409 GLY A O 1
ATOM 3479 N N . LYS A 1 410 ? 49.875 31.386 32.706 1.00 18.25 410 LYS A N 1
ATOM 3480 C CA . LYS A 1 410 ? 48.464 30.967 32.541 1.00 17.91 410 LYS A CA 1
ATOM 3481 C C . LYS A 1 410 ? 48.204 30.532 31.115 1.00 16.78 410 LYS A C 1
ATOM 3482 O O . LYS A 1 410 ? 47.503 29.536 30.873 1.00 16.45 410 LYS A O 1
ATOM 3488 N N . PHE A 1 411 ? 48.790 31.251 30.143 1.00 15.97 411 PHE A N 1
ATOM 3489 C CA . PHE A 1 411 ? 48.662 30.790 28.752 1.00 15.86 411 PHE A CA 1
ATOM 3490 C C . PHE A 1 411 ? 49.241 29.394 28.597 1.00 15.79 411 PHE A C 1
ATOM 3491 O O . PHE A 1 411 ? 48.622 28.535 27.957 1.00 15.82 411 PHE A O 1
ATOM 3499 N N . LYS A 1 412 ? 50.465 29.170 29.043 1.00 16.85 412 LYS A N 1
ATOM 3500 C CA . LYS A 1 412 ? 51.075 27.841 28.897 1.00 17.10 412 LYS A CA 1
ATOM 3501 C C . LYS A 1 412 ? 50.158 26.769 29.461 1.00 16.76 412 LYS A C 1
ATOM 3502 O O . LYS A 1 412 ? 49.915 25.743 28.795 1.00 17.76 412 LYS A O 1
ATOM 3508 N N . ASP A 1 413 ? 49.634 27.034 30.681 1.00 16.80 413 ASP A N 1
ATOM 3509 C CA . ASP A 1 413 ? 48.757 26.000 31.273 1.00 17.64 413 ASP A CA 1
ATOM 3510 C C . ASP A 1 413 ? 47.535 25.711 30.423 1.00 16.93 413 ASP A C 1
ATOM 3511 O O . ASP A 1 413 ? 47.226 24.529 30.160 1.00 16.90 413 ASP A O 1
ATOM 3516 N N . LEU A 1 414 ? 46.836 26.750 30.012 1.00 15.68 414 LEU A N 1
ATOM 3517 C CA . LEU A 1 414 ? 45.510 26.568 29.437 1.00 16.27 414 LEU A CA 1
ATOM 3518 C C . LEU A 1 414 ? 45.521 26.350 27.923 1.00 15.85 414 LEU A C 1
ATOM 3519 O O . LEU A 1 414 ? 44.635 25.656 27.431 1.00 16.40 414 LEU A O 1
ATOM 3524 N N . LEU A 1 415 ? 46.466 26.988 27.217 1.00 15.46 415 LEU A N 1
ATOM 3525 C CA . LEU A 1 415 ? 46.437 27.023 25.743 1.00 15.46 415 LEU A CA 1
ATOM 3526 C C . LEU A 1 415 ? 47.735 26.598 25.060 1.00 14.91 415 LEU A C 1
ATOM 3527 O O . LEU A 1 415 ? 47.684 26.209 23.882 1.00 15.03 415 LEU A O 1
ATOM 3532 N N . GLY A 1 416 ? 48.859 26.593 25.776 1.00 15.17 416 GLY A N 1
ATOM 3533 C CA . GLY A 1 416 ? 50.120 26.183 25.158 1.00 15.18 416 GLY A CA 1
ATOM 3534 C C . GLY A 1 416 ? 50.349 24.674 25.259 1.00 15.57 416 GLY A C 1
ATOM 3535 O O . GLY A 1 416 ? 51.457 24.258 25.618 1.00 17.13 416 GLY A O 1
ATOM 3536 N N . VAL A 1 417 ? 49.343 23.888 24.908 1.00 15.98 417 VAL A N 1
ATOM 3537 C CA . VAL A 1 417 ? 49.360 22.459 25.201 1.00 16.15 417 VAL A CA 1
ATOM 3538 C C . VAL A 1 417 ? 49.658 21.668 23.941 1.00 14.96 417 VAL A C 1
ATOM 3539 O O . VAL A 1 417 ? 49.271 22.071 22.839 1.00 16.64 417 VAL A O 1
ATOM 3543 N N . THR A 1 418 ? 50.300 20.530 24.146 1.00 15.64 418 THR A N 1
ATOM 3544 C CA . THR A 1 418 ? 50.588 19.554 23.110 1.00 16.27 418 THR A CA 1
ATOM 3545 C C . THR A 1 418 ? 49.570 18.412 23.201 1.00 15.74 418 THR A C 1
ATOM 3546 O O . THR A 1 418 ? 49.465 17.736 24.211 1.00 16.98 418 THR A O 1
ATOM 3550 N N . PRO A 1 419 ? 48.753 18.205 22.145 1.00 16.30 419 PRO A N 1
ATOM 3551 C CA . PRO A 1 419 ? 47.805 17.098 22.216 1.00 16.07 419 PRO A CA 1
ATOM 3552 C C . PRO A 1 419 ? 48.496 15.755 22.202 1.00 15.47 419 PRO A C 1
ATOM 3553 O O . PRO A 1 419 ? 49.433 15.570 21.422 1.00 17.93 419 PRO A O 1
ATOM 3557 N N . VAL A 1 420 ? 48.000 14.775 22.978 1.00 15.77 420 VAL A N 1
ATOM 3558 C CA . VAL A 1 420 ? 48.548 13.406 22.973 1.00 15.51 420 VAL A CA 1
ATOM 3559 C C . VAL A 1 420 ? 47.373 12.463 23.074 1.00 14.93 420 VAL A C 1
ATOM 3560 O O . VAL A 1 420 ? 46.505 12.634 23.938 1.00 15.62 420 VAL A O 1
ATOM 3564 N N . MET A 1 421 ? 47.343 11.450 22.215 1.00 15.46 421 MET A N 1
ATOM 3565 C CA . MET A 1 421 ? 46.331 10.421 22.352 1.00 16.43 421 MET A CA 1
ATOM 3566 C C . MET A 1 421 ? 46.611 9.591 23.609 1.00 15.58 421 MET A C 1
ATOM 3567 O O . MET A 1 421 ? 47.738 9.105 23.842 1.00 17.38 421 MET A O 1
ATOM 3572 N N . GLN A 1 422 ? 45.577 9.275 24.352 1.00 16.49 422 GLN A N 1
ATOM 3573 C CA . GLN A 1 422 ? 45.607 8.326 25.445 1.00 15.85 422 GLN A CA 1
ATOM 3574 C C . GLN A 1 422 ? 44.405 7.399 25.349 1.00 16.34 422 GLN A C 1
ATOM 3575 O O . GLN A 1 422 ? 43.319 7.865 25.055 1.00 18.87 422 GLN A O 1
ATOM 3581 N N . THR A 1 423 ? 44.570 6.114 25.629 1.00 14.85 423 THR A N 1
ATOM 3582 C CA . THR A 1 423 ? 43.406 5.227 25.620 1.00 15.15 423 THR A CA 1
ATOM 3583 C C . THR A 1 423 ? 42.749 5.244 26.986 1.00 14.81 423 THR A C 1
ATOM 3584 O O . THR A 1 423 ? 43.437 4.946 27.990 1.00 16.96 423 THR A O 1
ATOM 3588 N N . ILE A 1 424 ? 41.495 5.587 27.077 1.00 14.81 424 ILE A N 1
ATOM 3589 C CA . ILE A 1 424 ? 40.747 5.537 28.349 1.00 15.55 424 ILE A CA 1
ATOM 3590 C C . ILE A 1 424 ? 39.902 4.270 28.331 1.00 14.51 424 ILE A C 1
ATOM 3591 O O . ILE A 1 424 ? 39.159 4.049 27.374 1.00 16.47 424 ILE A O 1
ATOM 3596 N N . VAL A 1 425 ? 39.978 3.479 29.390 1.00 15.16 425 VAL A N 1
ATOM 3597 C CA . VAL A 1 425 ? 39.239 2.226 29.497 1.00 15.42 425 VAL A CA 1
ATOM 3598 C C . VAL A 1 425 ? 38.406 2.271 30.780 1.00 15.16 425 VAL A C 1
ATOM 3599 O O . VAL A 1 425 ? 38.963 2.607 31.851 1.00 16.57 425 VAL A O 1
ATOM 3603 N N . VAL A 1 426 ? 37.139 1.928 30.674 1.00 15.95 426 VAL A N 1
ATOM 3604 C CA . VAL A 1 426 ? 36.294 1.906 31.891 1.00 16.27 426 VAL A CA 1
ATOM 3605 C C . VAL A 1 426 ? 35.657 0.537 31.933 1.00 15.27 426 VAL A C 1
ATOM 3606 O O . VAL A 1 426 ? 35.035 0.083 30.980 1.00 16.45 426 VAL A O 1
ATOM 3610 N N . LYS A 1 427 ? 35.862 -0.141 33.048 1.00 17.48 427 LYS A N 1
ATOM 3611 C CA . LYS A 1 427 ? 35.442 -1.516 33.295 1.00 17.13 427 LYS A CA 1
ATOM 3612 C C . LYS A 1 427 ? 34.119 -1.613 34.068 1.00 15.93 427 LYS A C 1
ATOM 3613 O O . LYS A 1 427 ? 33.774 -0.714 34.828 1.00 17.36 427 LYS A O 1
ATOM 3619 N N . ASN A 1 428 ? 33.419 -2.733 33.948 1.00 16.38 428 ASN A N 1
ATOM 3620 C CA . ASN A 1 428 ? 32.281 -3.077 34.773 1.00 17.21 428 ASN A CA 1
ATOM 3621 C C . ASN A 1 428 ? 31.201 -2.030 34.699 1.00 18.62 428 ASN A C 1
ATOM 3622 O O . ASN A 1 428 ? 30.630 -1.634 35.731 1.00 19.00 428 ASN A O 1
ATOM 3627 N N . VAL A 1 429 ? 30.903 -1.532 33.507 1.00 17.51 429 VAL A N 1
ATOM 3628 C CA . VAL A 1 429 ? 29.916 -0.458 33.321 1.00 18.09 429 VAL A CA 1
ATOM 3629 C C . VAL A 1 429 ? 28.545 -1.052 33.195 1.00 18.66 429 VAL A C 1
ATOM 3630 O O . VAL A 1 429 ? 28.336 -1.902 32.293 1.00 20.27 429 VAL A O 1
ATOM 3634 N N . PRO A 1 430 ? 27.579 -0.640 34.021 1.00 18.79 430 PRO A N 1
ATOM 3635 C CA . PRO A 1 430 ? 26.243 -1.275 33.992 1.00 21.96 430 PRO A CA 1
ATOM 3636 C C . PRO A 1 430 ? 25.304 -0.675 32.941 1.00 22.92 430 PRO A C 1
ATOM 3637 O O . PRO A 1 430 ? 24.186 -0.245 33.249 1.00 24.38 430 PRO A O 1
ATOM 3641 N N . THR A 1 431 ? 25.731 -0.751 31.695 1.00 22.55 431 THR A N 1
ATOM 3642 C CA . THR A 1 431 ? 24.890 -0.332 30.579 1.00 21.59 431 THR A CA 1
ATOM 3643 C C . THR A 1 431 ? 23.788 -1.327 30.250 1.00 23.51 431 THR A C 1
ATOM 3644 O O . THR A 1 431 ? 23.809 -2.546 30.392 1.00 28.47 431 THR A O 1
ATOM 3648 N N . THR A 1 432 ? 22.704 -0.782 29.716 1.00 25.97 432 THR A N 1
ATOM 3649 C CA . THR A 1 432 ? 21.623 -1.596 29.173 1.00 27.62 432 THR A CA 1
ATOM 3650 C C . THR A 1 432 ? 21.407 -1.236 27.717 1.00 26.53 432 THR A C 1
ATOM 3651 O O . THR A 1 432 ? 22.083 -0.325 27.169 1.00 28.45 432 THR A O 1
ATOM 3655 N N 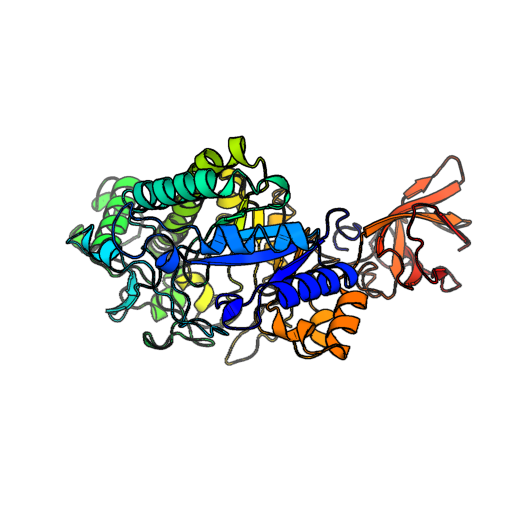. ILE A 1 433 ? 20.477 -1.956 27.068 1.00 29.69 433 ILE A N 1
ATOM 3656 C CA . ILE A 1 433 ? 20.352 -1.739 25.622 1.00 30.82 433 ILE A CA 1
ATOM 3657 C C . ILE A 1 433 ? 19.988 -0.302 25.311 1.00 30.75 433 ILE A C 1
ATOM 3658 O O . ILE A 1 433 ? 19.071 0.322 25.897 1.00 34.23 433 ILE A O 1
ATOM 3663 N N . GLY A 1 434 ? 20.703 0.267 24.326 1.00 30.51 434 GLY A N 1
ATOM 3664 C CA . GLY A 1 434 ? 20.501 1.643 23.928 1.00 32.34 434 GLY A CA 1
ATOM 3665 C C . GLY A 1 434 ? 21.431 2.636 24.593 1.00 27.27 434 GLY A C 1
ATOM 3666 O O . GLY A 1 434 ? 21.600 3.747 24.070 1.00 32.38 434 GLY A O 1
ATOM 3667 N N . ASP A 1 435 ? 22.060 2.280 25.715 1.00 24.80 435 ASP A N 1
ATOM 3668 C CA . ASP A 1 435 ? 22.962 3.165 26.441 1.00 22.19 435 ASP A CA 1
ATOM 3669 C C . ASP A 1 435 ? 24.248 3.376 25.628 1.00 21.82 435 ASP A C 1
ATOM 3670 O O . ASP A 1 435 ? 24.765 2.486 24.970 1.00 25.41 435 ASP A O 1
ATOM 3675 N N . THR A 1 436 ? 24.749 4.592 25.759 1.00 23.71 436 THR A N 1
ATOM 3676 C CA . THR A 1 436 ? 26.060 4.994 25.283 1.00 23.04 436 THR A CA 1
ATOM 3677 C C . THR A 1 436 ? 26.891 5.506 26.465 1.00 21.25 436 THR A C 1
ATOM 3678 O O . THR A 1 436 ? 26.346 5.855 27.505 1.00 22.44 436 THR A O 1
ATOM 3682 N N . VAL A 1 437 ? 28.205 5.442 26.306 1.00 21.67 437 VAL A N 1
ATOM 3683 C CA . VAL A 1 437 ? 29.107 5.818 27.408 1.00 19.86 437 VAL A CA 1
ATOM 3684 C C . VAL A 1 437 ? 29.998 6.942 26.937 1.00 18.07 437 VAL A C 1
ATOM 3685 O O . VAL A 1 437 ? 30.485 6.903 25.812 1.00 19.34 437 VAL A O 1
ATOM 3689 N N . TYR A 1 438 ? 30.276 7.911 27.812 1.00 17.78 438 TYR A N 1
ATOM 3690 C CA . TYR A 1 438 ? 31.095 9.081 27.485 1.00 16.89 438 TYR A CA 1
ATOM 3691 C C . TYR A 1 438 ? 32.017 9.357 28.666 1.00 16.55 438 TYR A C 1
ATOM 3692 O O . TYR A 1 438 ? 31.787 8.863 29.771 1.00 17.46 438 TYR A O 1
ATOM 3701 N N . ILE A 1 439 ? 33.019 10.188 28.422 1.00 16.95 439 ILE A N 1
ATOM 3702 C CA . ILE A 1 439 ? 33.689 10.862 29.514 1.00 17.18 439 ILE A CA 1
ATOM 3703 C C . ILE A 1 439 ? 33.533 12.372 29.418 1.00 15.84 439 ILE A C 1
ATOM 3704 O O . ILE A 1 439 ? 33.316 12.957 28.364 1.00 17.31 439 ILE A O 1
ATOM 3709 N N . THR A 1 440 ? 33.633 12.987 30.621 1.00 16.21 440 THR A N 1
ATOM 3710 C CA . THR A 1 440 ? 33.690 14.446 30.722 1.00 17.26 440 THR A CA 1
ATOM 3711 C C . THR A 1 440 ? 34.660 14.783 31.815 1.00 16.32 440 THR A C 1
ATOM 3712 O O . THR A 1 440 ? 34.942 13.913 32.667 1.00 18.13 440 THR A O 1
ATOM 3716 N N . GLY A 1 441 ? 35.176 16.002 31.896 1.00 17.09 441 GLY A N 1
ATOM 3717 C CA . GLY A 1 441 ? 36.160 16.303 32.921 1.00 17.97 441 GLY A CA 1
ATOM 3718 C C . GLY A 1 441 ? 36.394 17.805 33.023 1.00 16.31 441 GLY A C 1
ATOM 3719 O O . GLY A 1 441 ? 35.709 18.633 32.419 1.00 18.33 441 GLY A O 1
ATOM 3720 N N . ASN A 1 442 ? 37.393 18.140 33.850 1.00 18.08 442 ASN A N 1
ATOM 3721 C CA . ASN A 1 442 ? 37.448 19.538 34.357 1.00 18.72 442 ASN A CA 1
ATOM 3722 C C . ASN A 1 442 ? 37.978 20.512 33.353 1.00 20.54 442 ASN A C 1
ATOM 3723 O O . ASN A 1 442 ? 37.424 21.606 33.206 1.00 23.98 442 ASN A O 1
ATOM 3728 N N . ARG A 1 443 ? 39.019 20.163 32.615 1.00 18.89 443 ARG A N 1
ATOM 3729 C CA . ARG A 1 443 ? 39.633 21.098 31.662 1.00 18.67 443 ARG A CA 1
ATOM 3730 C C . ARG A 1 443 ? 38.772 21.310 30.425 1.00 17.03 443 ARG A C 1
ATOM 3731 O O . ARG A 1 443 ? 37.918 20.455 30.166 1.00 17.94 443 ARG A O 1
ATOM 3739 N N . ALA A 1 444 ? 38.987 22.387 29.699 1.00 17.14 444 ALA A N 1
ATOM 3740 C CA . ALA A 1 444 ? 38.265 22.628 28.463 1.00 18.26 444 ALA A CA 1
ATOM 3741 C C . ALA A 1 444 ? 38.443 21.464 27.481 1.00 17.66 444 ALA A C 1
ATOM 3742 O O . ALA A 1 444 ? 37.528 21.116 26.723 1.00 18.46 444 ALA A O 1
ATOM 3744 N N . GLU A 1 445 ? 39.612 20.804 27.475 1.00 16.90 445 GLU A N 1
ATOM 3745 C CA . GLU A 1 445 ? 39.818 19.678 26.558 1.00 16.26 445 GLU A CA 1
ATOM 3746 C C . GLU A 1 445 ? 38.905 18.505 26.876 1.00 17.38 445 GLU A C 1
ATOM 3747 O O . GLU A 1 445 ? 38.743 17.633 26.041 1.00 16.41 445 GLU A O 1
ATOM 3753 N N . LEU A 1 446 ? 38.317 18.497 28.059 1.00 16.91 446 LEU A N 1
ATOM 3754 C CA . LEU A 1 446 ? 37.361 17.454 28.489 1.00 17.79 446 LEU A CA 1
ATOM 3755 C C . LEU A 1 446 ? 35.939 17.990 28.547 1.00 17.05 446 LEU A C 1
ATOM 3756 O O . LEU A 1 446 ? 35.099 17.314 29.088 1.00 17.47 446 LEU A O 1
ATOM 3761 N N . GLY A 1 447 ? 35.726 19.184 28.005 1.00 16.45 447 GLY A N 1
ATOM 3762 C CA . GLY A 1 447 ? 34.377 19.732 27.978 1.00 18.79 447 GLY A CA 1
ATOM 3763 C C . GLY A 1 447 ? 33.966 20.423 29.257 1.00 19.01 447 GLY A C 1
ATOM 3764 O O . GLY A 1 447 ? 32.749 20.747 29.330 1.00 20.34 447 GLY A O 1
ATOM 3765 N N . SER A 1 448 ? 34.849 20.635 30.247 1.00 18.85 448 SER A N 1
ATOM 3766 C CA . SER A 1 448 ? 34.502 21.357 31.478 1.00 19.91 448 SER A CA 1
ATOM 3767 C C . SER A 1 448 ? 33.194 20.863 32.083 1.00 20.10 448 SER A C 1
ATOM 3768 O O . SER A 1 448 ? 32.337 21.656 32.472 1.00 20.40 448 SER A O 1
ATOM 3771 N N . TRP A 1 449 ? 33.092 19.555 32.201 1.00 19.01 449 TRP A N 1
ATOM 3772 C CA . TRP A 1 449 ? 31.992 18.872 32.856 1.00 20.05 449 TRP A CA 1
ATOM 3773 C C . TRP A 1 449 ? 30.660 19.026 32.155 1.00 22.26 449 TRP A C 1
ATOM 3774 O O . TRP A 1 449 ? 29.610 18.703 32.729 1.00 25.32 449 TRP A O 1
ATOM 3785 N N A ASP A 1 450 ? 30.553 19.545 30.955 0.58 22.88 450 ASP A N 1
ATOM 3786 N N B ASP A 1 450 ? 30.753 19.498 30.931 0.42 22.14 450 ASP A N 1
ATOM 3787 C CA A ASP A 1 450 ? 29.275 19.752 30.264 0.58 22.96 450 ASP A CA 1
ATOM 3788 C CA B ASP A 1 450 ? 29.558 19.492 30.116 0.42 22.02 450 ASP A CA 1
ATOM 3789 C C A ASP A 1 450 ? 28.865 18.477 29.535 0.58 22.23 450 ASP A C 1
ATOM 3790 C C B ASP A 1 450 ? 29.165 18.056 29.807 0.42 22.63 450 ASP A C 1
ATOM 3791 O O A ASP A 1 450 ? 29.439 18.145 28.505 0.58 22.39 450 ASP A O 1
ATOM 3792 O O B ASP A 1 450 ? 29.951 17.219 29.377 0.42 23.02 450 ASP A O 1
ATOM 3801 N N . THR A 1 451 ? 27.897 17.756 30.055 1.00 24.71 451 THR A N 1
ATOM 3802 C CA . THR A 1 451 ? 27.475 16.433 29.617 1.00 25.12 451 THR A CA 1
ATOM 3803 C C . THR A 1 451 ? 26.511 16.516 28.444 1.00 25.72 451 THR A C 1
ATOM 3804 O O . THR A 1 451 ? 26.165 15.539 27.802 1.00 28.72 451 THR A O 1
ATOM 3808 N N . LYS A 1 452 ? 26.068 17.746 28.192 1.00 29.78 452 LYS A N 1
ATOM 3809 C CA . LYS A 1 452 ? 25.041 17.912 27.171 1.00 30.89 452 LYS A CA 1
ATOM 3810 C C . LYS A 1 452 ? 25.706 18.080 25.809 1.00 33.18 452 LYS A C 1
ATOM 3811 O O . LYS A 1 452 ? 25.380 17.400 24.843 1.00 44.40 452 LYS A O 1
ATOM 3817 N N . GLN A 1 453 ? 26.637 19.019 25.762 1.00 31.16 453 GLN A N 1
ATOM 3818 C CA . GLN A 1 453 ? 27.183 19.483 24.497 1.00 33.04 453 GLN A CA 1
ATOM 3819 C C . GLN A 1 453 ? 28.567 18.942 24.214 1.00 25.86 453 GLN A C 1
ATOM 3820 O O . GLN A 1 453 ? 28.898 18.628 23.059 1.00 30.59 453 GLN A O 1
ATOM 3826 N N A TYR A 1 454 ? 29.396 18.871 25.263 0.70 23.96 454 TYR A N 1
ATOM 3827 N N B TYR A 1 454 ? 29.446 18.865 25.215 0.30 23.11 454 TYR A N 1
ATOM 3828 C CA A TYR A 1 454 ? 30.817 18.615 25.063 0.70 21.03 454 TYR A CA 1
ATOM 3829 C CA B TYR A 1 454 ? 30.802 18.467 24.813 0.30 21.52 454 TYR A CA 1
ATOM 3830 C C A TYR A 1 454 ? 31.377 17.251 25.435 0.70 21.52 454 TYR A C 1
ATOM 3831 C C B TYR A 1 454 ? 31.409 17.225 25.427 0.30 21.38 454 TYR A C 1
ATOM 3832 O O A TYR A 1 454 ? 32.601 17.105 25.355 0.70 24.59 454 TYR A O 1
ATOM 3833 O O B TYR A 1 454 ? 32.641 17.131 25.570 0.30 13.32 454 TYR A O 1
ATOM 3850 N N . PRO A 1 455 ? 30.673 16.189 25.791 1.00 22.82 455 PRO A N 1
ATOM 3851 C CA . PRO A 1 455 ? 31.364 15.006 26.338 1.00 21.80 455 PRO A CA 1
ATOM 3852 C C . PRO A 1 455 ? 31.966 14.174 25.192 1.00 18.28 455 PRO A C 1
ATOM 3853 O O . PRO A 1 455 ? 31.563 14.274 24.009 1.00 22.89 455 PRO A O 1
ATOM 3857 N N . ILE A 1 456 ? 32.931 13.345 25.536 1.00 19.36 456 ILE A N 1
ATOM 3858 C CA . ILE A 1 456 ? 33.716 12.562 24.602 1.00 17.72 456 ILE A CA 1
ATOM 3859 C C . ILE A 1 456 ? 33.220 11.107 24.591 1.00 17.26 456 ILE A C 1
ATOM 3860 O O . ILE A 1 456 ? 33.201 10.471 25.659 1.00 17.25 456 ILE A O 1
ATOM 3865 N N . GLN A 1 457 ? 32.822 10.565 23.451 1.00 17.83 457 GLN A N 1
ATOM 3866 C CA . GLN A 1 457 ? 32.228 9.229 23.426 1.00 17.02 457 GLN A CA 1
ATOM 3867 C C . GLN A 1 457 ? 33.225 8.113 23.522 1.00 16.82 457 GLN A C 1
ATOM 3868 O O . GLN A 1 457 ? 34.294 8.150 22.894 1.00 19.00 457 GLN A O 1
ATOM 3874 N N . LEU A 1 458 ? 32.911 7.113 24.364 1.00 17.07 458 LEU A N 1
ATOM 3875 C CA . LEU A 1 458 ? 33.642 5.844 24.407 1.00 16.60 458 LEU A CA 1
ATOM 3876 C C . LEU A 1 458 ? 32.848 4.788 23.645 1.00 16.31 458 LEU A C 1
ATOM 3877 O O . LEU A 1 458 ? 31.645 4.949 23.352 1.00 18.45 458 LEU A O 1
ATOM 3882 N N . TYR A 1 459 ? 33.474 3.652 23.356 1.00 16.26 459 TYR A N 1
ATOM 3883 C CA . TYR A 1 459 ? 32.894 2.580 22.534 1.00 16.47 459 TYR A CA 1
ATOM 3884 C C . TYR A 1 459 ? 33.041 1.230 23.200 1.00 16.12 459 TYR A C 1
ATOM 3885 O O . TYR A 1 459 ? 34.126 0.902 23.695 1.00 17.67 459 TYR A O 1
ATOM 3894 N N . TYR A 1 460 ? 31.998 0.426 23.199 1.00 16.23 460 TYR A N 1
ATOM 3895 C CA . TYR A 1 460 ? 32.084 -0.902 23.771 1.00 16.34 460 TYR A CA 1
ATOM 3896 C C . TYR A 1 460 ? 33.089 -1.776 23.031 1.00 16.74 460 TYR A C 1
ATOM 3897 O O . TYR A 1 460 ? 33.098 -1.833 21.807 1.00 17.44 460 TYR A O 1
ATOM 3906 N N . ASP A 1 461 ? 33.886 -2.527 23.808 1.00 16.39 461 ASP A N 1
ATOM 3907 C CA . ASP A 1 461 ? 34.844 -3.485 23.318 1.00 16.15 461 ASP A CA 1
ATOM 3908 C C . ASP A 1 461 ? 34.319 -4.835 23.743 1.00 16.67 461 ASP A C 1
ATOM 3909 O O . ASP A 1 461 ? 34.363 -5.196 24.922 1.00 18.53 461 ASP A O 1
ATOM 3914 N N . SER A 1 462 ? 33.769 -5.557 22.753 1.00 19.73 462 SER A N 1
ATOM 3915 C CA . SER A 1 462 ? 33.101 -6.818 23.123 1.00 22.33 462 SER A CA 1
ATOM 3916 C C . SER A 1 462 ? 34.111 -7.913 23.433 1.00 23.44 462 SER A C 1
ATOM 3917 O O . SER A 1 462 ? 33.761 -8.956 24.018 1.00 28.05 462 SER A O 1
ATOM 3920 N N . HIS A 1 463 ? 35.383 -7.719 23.088 1.00 21.93 463 HIS A N 1
ATOM 3921 C CA . HIS A 1 463 ? 36.384 -8.740 23.456 1.00 22.43 463 HIS A CA 1
ATOM 3922 C C . HIS A 1 463 ? 36.670 -8.699 24.961 1.00 22.28 463 HIS A C 1
ATOM 3923 O O . HIS A 1 463 ? 36.776 -9.773 25.557 1.00 27.15 463 HIS A O 1
ATOM 3936 N N . SER A 1 464 ? 36.769 -7.518 25.521 1.00 19.58 464 SER A N 1
ATOM 3937 C CA . SER A 1 464 ? 37.117 -7.304 26.937 1.00 17.98 464 SER A CA 1
ATOM 3938 C C . SER A 1 464 ? 35.889 -6.962 27.770 1.00 17.41 464 SER A C 1
ATOM 3939 O O . SER A 1 464 ? 36.019 -6.815 29.010 1.00 18.37 464 SER A O 1
ATOM 3942 N N . ASN A 1 465 ? 34.735 -6.796 27.190 1.00 16.27 465 ASN A N 1
ATOM 3943 C CA . ASN A 1 465 ? 33.505 -6.398 27.903 1.00 16.64 465 ASN A CA 1
ATOM 3944 C C . ASN A 1 465 ?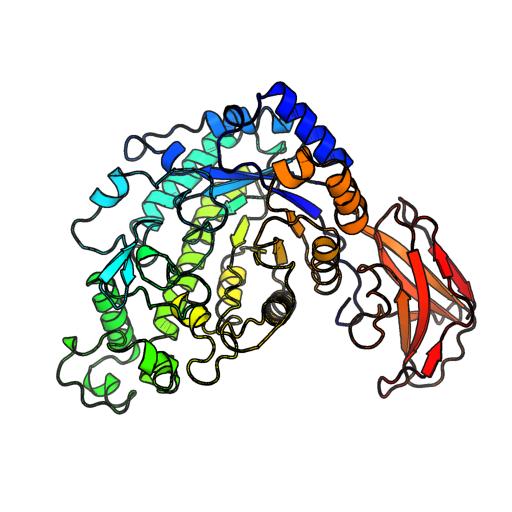 33.703 -5.118 28.683 1.00 16.35 465 ASN A C 1
ATOM 3945 O O . ASN A 1 465 ? 33.261 -5.014 29.822 1.00 17.53 465 ASN A O 1
ATOM 3950 N N . ASP A 1 466 ? 34.360 -4.126 28.053 1.00 16.34 466 ASP A N 1
ATOM 3951 C CA . ASP A 1 466 ? 34.574 -2.818 28.707 1.00 14.48 466 ASP A CA 1
ATOM 3952 C C . ASP A 1 466 ? 34.369 -1.748 27.664 1.00 13.71 466 ASP A C 1
ATOM 3953 O O . ASP A 1 466 ? 34.021 -2.037 26.507 1.00 14.96 466 ASP A O 1
ATOM 3958 N N . TRP A 1 467 ? 34.476 -0.483 28.110 1.00 14.48 467 TRP A N 1
ATOM 3959 C CA . TRP A 1 467 ? 34.235 0.647 27.204 1.00 14.66 467 TRP A CA 1
ATOM 3960 C C . TRP A 1 467 ? 35.526 1.404 27.082 1.00 14.10 467 TRP A C 1
ATOM 3961 O O . TRP A 1 467 ? 36.226 1.653 28.064 1.00 15.53 467 TRP A O 1
ATOM 3972 N N . ARG A 1 468 ? 35.911 1.776 25.861 1.00 16.38 468 ARG A N 1
ATOM 3973 C CA . ARG A 1 468 ? 37.214 2.305 25.573 1.00 17.49 468 ARG A CA 1
ATOM 3974 C C . ARG A 1 468 ? 37.116 3.446 24.570 1.00 14.36 468 ARG A C 1
ATOM 3975 O O . ARG A 1 468 ? 36.250 3.455 23.697 1.00 16.76 468 ARG A O 1
ATOM 3983 N N . GLY A 1 469 ? 38.065 4.352 24.632 1.00 14.74 469 GLY A N 1
ATOM 3984 C CA . GLY A 1 469 ? 38.161 5.406 23.606 1.00 15.95 469 GLY A CA 1
ATOM 3985 C C . GLY A 1 469 ? 39.583 5.894 23.549 1.00 15.15 469 GLY A C 1
ATOM 3986 O O . GLY A 1 469 ? 40.266 6.029 24.577 1.00 15.94 469 GLY A O 1
ATOM 3987 N N . ASN A 1 470 ? 40.026 6.217 22.328 1.00 15.87 470 ASN A N 1
ATOM 3988 C CA . ASN A 1 470 ? 41.327 6.835 22.143 1.00 16.37 470 ASN A CA 1
ATOM 3989 C C . ASN A 1 470 ? 41.080 8.329 22.135 1.00 15.62 470 ASN A C 1
ATOM 3990 O O . ASN A 1 470 ? 40.535 8.836 21.151 1.00 19.72 470 ASN A O 1
ATOM 3995 N N . VAL A 1 471 ? 41.436 8.991 23.242 1.00 16.15 471 VAL A N 1
ATOM 3996 C CA . VAL A 1 471 ? 41.047 10.372 23.491 1.00 16.80 471 VAL A CA 1
ATOM 3997 C C . VAL A 1 471 ? 42.262 11.259 23.411 1.00 16.14 471 VAL A C 1
ATOM 3998 O O . VAL A 1 471 ? 43.286 10.962 24.031 1.00 18.60 471 VAL A O 1
ATOM 4002 N N . VAL A 1 472 ? 42.168 12.364 22.698 1.00 14.65 472 VAL A N 1
ATOM 4003 C CA . VAL A 1 472 ? 43.288 13.310 22.605 1.00 15.84 472 VAL A CA 1
ATOM 4004 C C . VAL A 1 472 ? 43.231 14.235 23.812 1.00 14.58 472 VAL A C 1
ATOM 4005 O O . VAL A 1 472 ? 42.193 14.866 24.105 1.00 16.25 472 VAL A O 1
ATOM 4009 N N . LEU A 1 473 ? 44.321 14.329 24.559 1.00 14.88 473 LEU A N 1
ATOM 4010 C CA . LEU A 1 473 ? 44.351 15.079 25.823 1.00 15.50 473 LEU A CA 1
ATOM 4011 C C . LEU A 1 473 ? 45.552 15.980 25.833 1.00 14.85 473 LEU A C 1
ATOM 4012 O O . LEU A 1 473 ? 46.498 15.810 25.077 1.00 15.38 473 LEU A O 1
ATOM 4017 N N . PRO A 1 474 ? 45.551 16.977 26.739 1.00 15.14 474 PRO A N 1
ATOM 4018 C CA . PRO A 1 474 ? 46.690 17.911 26.858 1.00 15.47 474 PRO A CA 1
ATOM 4019 C C . PRO A 1 474 ? 47.822 17.250 27.600 1.00 16.05 474 PRO A C 1
ATOM 4020 O O . PRO A 1 474 ? 47.709 16.928 28.801 1.00 17.43 474 PRO A O 1
ATOM 4024 N N . ALA A 1 475 ? 48.941 16.999 26.935 1.00 16.05 475 ALA A N 1
ATOM 4025 C CA . ALA A 1 475 ? 50.085 16.376 27.606 1.00 15.66 475 ALA A CA 1
ATOM 4026 C C . ALA A 1 475 ? 50.552 17.173 28.802 1.00 16.55 475 ALA A C 1
ATOM 4027 O O . ALA A 1 475 ? 50.596 18.416 28.746 1.00 18.25 475 ALA A O 1
ATOM 4029 N N . GLU A 1 476 ? 50.906 16.490 29.865 1.00 18.09 476 GLU A N 1
ATOM 4030 C CA . GLU A 1 476 ? 51.562 17.137 31.008 1.00 19.97 476 GLU A CA 1
ATOM 4031 C C . GLU A 1 476 ? 50.683 18.190 31.647 1.00 19.22 476 GLU A C 1
ATOM 4032 O O . GLU A 1 476 ? 51.154 19.164 32.242 1.00 19.85 476 GLU A O 1
ATOM 4038 N N . ARG A 1 477 ? 49.374 18.020 31.608 1.00 18.54 477 ARG A N 1
ATOM 4039 C CA . ARG A 1 477 ? 48.439 18.819 32.423 1.00 19.08 477 ARG A CA 1
ATOM 4040 C C . ARG A 1 477 ? 47.622 17.873 33.308 1.00 19.39 477 ARG A C 1
ATOM 4041 O O . ARG A 1 477 ? 47.264 16.765 32.878 1.00 19.41 477 ARG A O 1
ATOM 4049 N N . ASN A 1 478 ? 47.311 18.322 34.506 1.00 20.74 478 ASN A N 1
ATOM 4050 C CA . ASN A 1 478 ? 46.464 17.564 35.452 1.00 22.77 478 ASN A CA 1
ATOM 4051 C C . ASN A 1 478 ? 45.033 17.597 34.989 1.00 20.31 478 ASN A C 1
ATOM 4052 O O . ASN A 1 478 ? 44.577 18.668 34.533 1.00 23.82 478 ASN A O 1
ATOM 4057 N N . ILE A 1 479 ? 44.367 16.466 35.109 1.00 20.76 479 ILE A N 1
ATOM 4058 C CA . ILE A 1 479 ? 42.939 16.404 34.780 1.00 19.48 479 ILE A CA 1
ATOM 4059 C C . ILE A 1 479 ? 42.155 15.612 35.827 1.00 19.19 479 ILE A C 1
ATOM 4060 O O . ILE A 1 479 ? 42.723 14.756 36.512 1.00 21.23 479 ILE A O 1
ATOM 4065 N N . GLU A 1 480 ? 40.862 15.897 35.910 1.00 19.30 480 GLU A N 1
ATOM 4066 C CA . GLU A 1 480 ? 39.899 15.077 36.647 1.00 20.03 480 GLU A CA 1
ATOM 4067 C C . GLU A 1 480 ? 38.784 14.746 35.623 1.00 18.01 480 GLU A C 1
ATOM 4068 O O . GLU A 1 480 ? 38.487 15.590 34.775 1.00 19.31 480 GLU A O 1
ATOM 4074 N N . PHE A 1 481 ? 38.233 13.549 35.733 1.00 18.27 481 PHE A N 1
ATOM 4075 C CA . PHE A 1 481 ? 37.238 13.158 34.728 1.00 17.85 481 PHE A CA 1
ATOM 4076 C C . PHE A 1 481 ? 36.381 12.027 35.289 1.00 17.06 481 PHE A C 1
ATOM 4077 O O . PHE A 1 481 ? 36.745 11.370 36.271 1.00 18.90 481 PHE A O 1
ATOM 4085 N N . LYS A 1 482 ? 35.266 11.754 34.656 1.00 17.52 482 LYS A N 1
ATOM 4086 C CA . LYS A 1 482 ? 34.455 10.597 34.998 1.00 18.19 482 LYS A CA 1
ATOM 4087 C C . LYS A 1 482 ? 33.796 10.116 33.690 1.00 17.01 482 LYS A C 1
ATOM 4088 O O . LYS A 1 482 ? 33.521 10.919 32.821 1.00 18.84 482 LYS A O 1
ATOM 4094 N N . A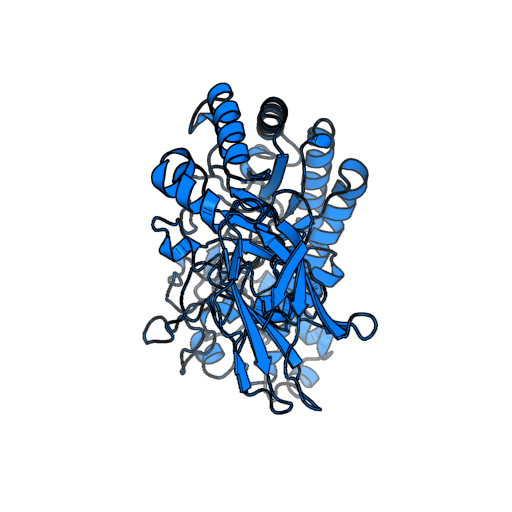LA A 1 483 ? 33.539 8.820 33.620 1.00 18.15 483 ALA A N 1
ATOM 4095 C CA . ALA A 1 483 ? 32.630 8.221 32.669 1.00 17.63 483 ALA A CA 1
ATOM 4096 C C . ALA A 1 483 ? 31.194 8.439 33.164 1.00 17.95 483 ALA A C 1
ATOM 4097 O O . ALA A 1 483 ? 30.959 8.534 34.381 1.00 21.05 483 ALA A O 1
ATOM 4099 N N . PHE A 1 484 ? 30.295 8.464 32.182 1.00 19.22 484 PHE A N 1
ATOM 4100 C CA . PHE A 1 484 ? 28.865 8.480 32.560 1.00 20.16 484 PHE A CA 1
ATOM 4101 C C . PHE A 1 484 ? 28.130 7.836 31.405 1.00 19.51 484 PHE A C 1
ATOM 4102 O O . PHE A 1 484 ? 28.644 7.699 30.318 1.00 18.82 484 PHE A O 1
ATOM 4110 N N . ILE A 1 485 ? 26.871 7.457 31.665 1.00 21.23 485 ILE A N 1
ATOM 4111 C CA . ILE A 1 485 ? 26.029 6.808 30.713 1.00 21.43 485 ILE A CA 1
ATOM 4112 C C . ILE A 1 485 ? 24.936 7.728 30.238 1.00 22.76 485 ILE A C 1
ATOM 4113 O O . ILE A 1 485 ? 24.334 8.377 31.129 1.00 24.68 485 ILE A O 1
ATOM 4118 N N . LYS A 1 486 ? 24.706 7.738 28.925 1.00 24.22 486 LYS A N 1
ATOM 4119 C CA . LYS A 1 486 ? 23.480 8.377 28.421 1.00 26.15 486 LYS A CA 1
ATOM 4120 C C . LYS A 1 486 ? 22.535 7.274 27.969 1.00 25.87 486 LYS A C 1
ATOM 4121 O O . LYS A 1 486 ? 22.972 6.304 27.361 1.00 28.06 486 LYS A O 1
ATOM 4127 N N . SER A 1 487 ? 21.254 7.462 28.282 1.00 28.58 487 SER A N 1
ATOM 4128 C CA A SER A 1 487 ? 20.287 6.513 27.730 0.44 32.71 487 SER A CA 1
ATOM 4129 C CA B SER A 1 487 ? 20.246 6.557 27.743 0.56 32.47 487 SER A CA 1
ATOM 4130 C C . SER A 1 487 ? 20.037 6.806 26.253 1.00 34.41 487 SER A C 1
ATOM 4131 O O . SER A 1 487 ? 20.489 7.797 25.677 1.00 35.19 487 SER A O 1
ATOM 4136 N N . LYS A 1 488 ? 19.320 5.941 25.561 1.00 36.91 488 LYS A N 1
ATOM 4137 C CA . LYS A 1 488 ? 18.927 6.116 24.178 1.00 40.98 488 LYS A CA 1
ATOM 4138 C C . LYS A 1 488 ? 18.368 7.506 23.891 1.00 47.00 488 LYS A C 1
ATOM 4139 O O . LYS A 1 488 ? 18.671 8.131 22.865 1.00 51.08 488 LYS A O 1
ATOM 4145 N N . ASP A 1 489 ? 17.539 8.011 24.810 1.00 48.33 489 ASP A N 1
ATOM 4146 C CA . ASP A 1 489 ? 16.919 9.316 24.530 1.00 50.91 489 ASP A CA 1
ATOM 4147 C C . ASP A 1 489 ? 17.902 10.455 24.769 1.00 51.80 489 ASP A C 1
ATOM 4148 O O . ASP A 1 489 ? 17.566 11.635 24.577 1.00 59.09 489 ASP A O 1
ATOM 4153 N N . GLY A 1 490 ? 19.121 10.145 25.198 1.00 44.48 490 GLY A N 1
ATOM 4154 C CA . GLY A 1 490 ? 20.125 11.180 25.311 1.00 45.02 490 GLY A CA 1
ATOM 4155 C C . GLY A 1 490 ? 20.243 11.742 26.711 1.00 44.89 490 GLY A C 1
ATOM 4156 O O . GLY A 1 490 ? 21.126 12.584 26.889 1.00 50.24 490 GLY A O 1
ATOM 4157 N N . THR A 1 491 ? 19.404 11.279 27.644 1.00 42.28 491 THR A N 1
ATOM 4158 C CA . THR A 1 491 ? 19.487 11.810 29.012 1.00 44.31 491 THR A CA 1
ATOM 4159 C C . THR A 1 491 ? 20.568 11.040 29.775 1.00 40.95 491 THR A C 1
ATOM 4160 O O . THR A 1 491 ? 20.828 9.855 29.505 1.00 37.55 491 THR A O 1
ATOM 4164 N N . VAL A 1 492 ? 21.185 11.748 30.721 1.00 36.74 492 VAL A N 1
ATOM 4165 C CA . VAL A 1 492 ? 22.235 11.209 31.566 1.00 32.20 492 VAL A CA 1
ATOM 4166 C C . VAL A 1 492 ? 21.631 10.259 32.611 1.00 32.20 492 VAL A C 1
ATOM 4167 O O . VAL A 1 492 ? 20.844 10.677 33.472 1.00 42.62 492 VAL A O 1
ATOM 4171 N N . LYS A 1 493 ? 21.971 9.003 32.560 1.00 30.58 493 LYS A N 1
ATOM 4172 C CA . LYS A 1 493 ? 21.427 7.937 33.398 1.00 31.62 493 LYS A CA 1
ATOM 4173 C C . LYS A 1 493 ? 22.138 7.877 34.724 1.00 30.24 493 LYS A C 1
ATOM 4174 O O . LYS A 1 493 ? 21.585 7.804 35.825 1.00 34.66 493 LYS A O 1
ATOM 4180 N N . SER A 1 494 ? 23.465 7.884 34.693 1.00 28.57 494 SER A N 1
ATOM 4181 C CA . SER A 1 494 ? 24.279 7.580 35.876 1.00 27.99 494 SER A CA 1
ATOM 4182 C C . SER A 1 494 ? 25.756 7.896 35.583 1.00 25.64 494 SER A C 1
ATOM 4183 O O . SER A 1 494 ? 26.093 8.051 34.409 1.00 23.65 494 SER A O 1
ATOM 4186 N N . TRP A 1 495 ? 26.521 7.972 36.661 1.00 27.42 495 TRP A N 1
ATOM 4187 C CA . TRP A 1 495 ? 27.909 8.361 36.635 1.00 24.86 495 TRP A CA 1
ATOM 4188 C C . TRP A 1 495 ? 28.820 7.330 37.315 1.00 22.91 495 TRP A C 1
ATOM 4189 O O . TRP A 1 495 ? 28.450 6.645 38.250 1.00 24.35 495 TRP A O 1
ATOM 4200 N N . GLN A 1 496 ? 30.034 7.218 36.802 1.00 23.27 496 GLN A N 1
ATOM 4201 C CA . GLN A 1 496 ? 31.090 6.501 37.506 1.00 22.15 496 GLN A CA 1
ATOM 4202 C C . GLN A 1 496 ? 31.125 7.028 38.933 1.00 23.13 496 GLN A C 1
ATOM 4203 O O . GLN A 1 496 ? 30.931 8.237 39.182 1.00 24.75 496 GLN A O 1
ATOM 4209 N N . THR A 1 497 ? 31.260 6.103 39.843 1.00 24.96 497 THR A N 1
ATOM 4210 C CA . THR A 1 497 ? 31.024 6.486 41.273 1.00 26.49 497 THR A CA 1
ATOM 4211 C C . THR A 1 497 ? 32.133 7.407 41.752 1.00 26.73 497 THR A C 1
ATOM 4212 O O . THR A 1 497 ? 31.938 8.474 42.339 1.00 28.50 497 THR A O 1
ATOM 4216 N N . ILE A 1 498 ? 33.386 7.060 41.404 1.00 25.68 498 ILE A N 1
ATOM 4217 C CA . ILE A 1 498 ? 34.593 7.724 41.882 1.00 24.91 498 ILE A CA 1
ATOM 4218 C C . ILE A 1 498 ? 35.230 8.615 40.813 1.00 22.02 498 ILE A C 1
ATOM 4219 O O . ILE A 1 498 ? 35.419 8.207 39.659 1.00 22.69 498 ILE A O 1
ATOM 4224 N N . GLN A 1 499 ? 35.540 9.852 41.185 1.00 22.40 499 GLN A N 1
ATOM 4225 C CA . GLN A 1 499 ? 36.227 10.802 40.311 1.00 23.56 499 GLN A CA 1
ATOM 4226 C C . GLN A 1 499 ? 37.587 10.259 39.899 1.00 22.35 499 GLN A C 1
ATOM 4227 O O . GLN A 1 499 ? 38.389 9.899 40.765 1.00 25.49 499 GLN A O 1
ATOM 4233 N N . GLN A 1 500 ? 37.902 10.214 38.605 1.00 22.26 500 GLN A N 1
ATOM 4234 C CA . GLN A 1 500 ? 39.199 9.745 38.138 1.00 20.92 500 GLN A CA 1
ATOM 4235 C C . GLN A 1 500 ? 40.107 10.959 37.909 1.00 20.54 500 GLN A C 1
ATOM 4236 O O . GLN A 1 500 ? 39.671 12.101 37.776 1.00 22.22 500 GLN A O 1
ATOM 4242 N N . SER A 1 501 ? 41.413 10.717 37.850 1.00 22.23 501 SER A N 1
ATOM 4243 C CA . SER A 1 501 ? 42.335 11.825 37.634 1.00 21.81 501 SER A CA 1
ATOM 4244 C C . SER A 1 501 ? 43.587 11.285 36.946 1.00 20.02 501 SER A C 1
ATOM 4245 O O . SER A 1 501 ? 43.889 10.094 36.912 1.00 21.82 501 SER A O 1
ATOM 4248 N N . TRP A 1 502 ? 44.354 12.222 36.389 1.00 20.17 502 TRP A N 1
ATOM 4249 C CA . TRP A 1 502 ? 45.654 11.939 35.814 1.00 21.59 502 TRP A CA 1
ATOM 4250 C C . TRP A 1 502 ? 46.510 13.165 36.156 1.00 21.05 502 TRP A C 1
ATOM 4251 O O . TRP A 1 502 ? 46.164 14.260 35.713 1.00 26.14 502 TRP A O 1
ATOM 4262 N N . ASN A 1 503 ? 47.550 12.944 36.922 1.00 24.39 503 ASN A N 1
ATOM 4263 C CA . ASN A 1 503 ? 48.360 14.013 37.505 1.00 26.53 503 ASN A CA 1
ATOM 4264 C C . ASN A 1 503 ? 49.839 13.905 37.181 1.00 25.46 503 ASN A C 1
ATOM 4265 O O . ASN A 1 503 ? 50.616 13.507 38.041 1.00 28.13 503 ASN A O 1
ATOM 4270 N N . PRO A 1 504 ? 50.290 14.296 36.005 1.00 21.74 504 PRO A N 1
ATOM 4271 C CA . PRO A 1 504 ? 49.460 14.766 34.890 1.00 22.08 504 PRO A CA 1
ATOM 4272 C C . PRO A 1 504 ? 49.201 13.691 33.837 1.00 19.95 504 PRO A C 1
ATOM 4273 O O . PRO A 1 504 ? 49.638 12.535 33.914 1.00 22.68 504 PRO A O 1
ATOM 4277 N N . VAL A 1 505 ? 48.428 14.091 32.822 1.00 21.49 505 VAL A N 1
ATOM 4278 C CA . VAL A 1 505 ? 48.383 13.297 31.607 1.00 19.22 505 VAL A CA 1
ATOM 4279 C C . VAL A 1 505 ? 49.796 13.063 31.127 1.00 18.79 505 VAL A C 1
ATOM 4280 O O . VAL A 1 505 ? 50.566 14.032 30.959 1.00 20.74 505 VAL A O 1
ATOM 4284 N N . PRO A 1 506 ? 50.178 11.831 30.898 1.00 19.56 506 PRO A N 1
ATOM 4285 C CA . PRO A 1 506 ? 51.552 11.578 30.445 1.00 20.18 506 PRO A CA 1
ATOM 4286 C C . PRO A 1 506 ? 51.884 12.168 29.105 1.00 18.33 506 PRO A C 1
ATOM 4287 O O . PRO A 1 506 ? 51.035 12.309 28.221 1.00 19.45 506 PRO A O 1
ATOM 4291 N N . LEU A 1 507 ? 53.152 12.503 28.933 1.00 20.62 507 LEU A N 1
ATOM 4292 C CA . LEU A 1 507 ? 53.658 13.026 27.672 1.00 23.57 507 LEU A CA 1
ATOM 4293 C C . LEU A 1 507 ? 53.488 12.097 26.509 1.00 24.79 507 LEU A C 1
ATOM 4294 O O . LEU A 1 507 ? 53.218 12.475 25.359 1.00 28.33 507 LEU A O 1
ATOM 4299 N N . LYS A 1 508 ? 53.662 10.807 26.807 1.00 23.03 508 LYS A N 1
ATOM 4300 C CA . LYS A 1 508 ? 53.633 9.744 25.804 1.00 27.84 508 LYS A CA 1
ATOM 4301 C C . LYS A 1 508 ? 52.381 8.895 25.927 1.00 23.41 508 LYS A C 1
ATOM 4302 O O . LYS A 1 508 ? 51.836 8.668 27.015 1.00 22.23 508 LYS A O 1
ATOM 4308 N N . THR A 1 509 ? 51.854 8.419 24.813 1.00 22.41 509 THR A N 1
ATOM 4309 C CA . THR A 1 509 ? 50.647 7.605 24.784 1.00 19.23 509 THR A CA 1
ATOM 4310 C C . THR A 1 509 ? 50.715 6.334 25.598 1.00 20.81 509 THR A C 1
ATOM 4311 O O . THR A 1 509 ? 51.670 5.521 25.493 1.00 23.41 509 THR A O 1
ATOM 4315 N N . THR A 1 510 ? 49.713 6.147 26.425 1.00 19.25 510 THR A N 1
ATOM 4316 C CA . THR A 1 510 ? 49.538 4.936 27.252 1.00 20.15 510 THR A CA 1
ATOM 4317 C C . THR A 1 510 ? 48.038 4.774 27.465 1.00 18.91 510 THR A C 1
ATOM 4318 O O . THR A 1 510 ? 47.263 5.088 26.520 1.00 19.47 510 THR A O 1
ATOM 4322 N N . SER A 1 511 ? 47.643 4.288 28.606 1.00 21.03 511 SER A N 1
ATOM 4323 C CA . SER A 1 511 ? 46.218 4.073 28.866 1.00 21.03 511 SER A CA 1
ATOM 4324 C C . SER A 1 511 ? 45.927 4.384 30.342 1.00 19.88 511 SER A C 1
ATOM 4325 O O . SER A 1 511 ? 46.832 4.361 31.186 1.00 21.68 511 SER A O 1
ATOM 4328 N N . HIS A 1 512 ? 44.678 4.711 30.593 1.00 17.56 512 HIS A N 1
ATOM 4329 C CA . HIS A 1 512 ? 44.154 4.927 31.935 1.00 17.27 512 HIS A CA 1
ATOM 4330 C C . HIS A 1 512 ? 42.961 3.994 32.064 1.00 16.55 512 HIS A C 1
ATOM 4331 O O . HIS A 1 512 ? 42.025 4.171 31.284 1.00 17.00 512 HIS A O 1
ATOM 4338 N N . THR A 1 513 ? 43.036 3.056 33.015 1.00 17.08 513 THR A N 1
ATOM 4339 C CA . THR A 1 513 ? 41.927 2.105 33.215 1.00 18.15 513 THR A CA 1
ATOM 4340 C C . THR A 1 513 ? 41.358 2.283 34.590 1.00 17.43 513 THR A C 1
ATOM 4341 O O . THR A 1 513 ? 42.121 2.401 35.546 1.00 19.26 513 THR A O 1
ATOM 4345 N N . SER A 1 514 ? 40.040 2.290 34.654 1.00 17.92 514 SER A N 1
ATOM 4346 C CA . SER A 1 514 ? 39.338 2.407 35.926 1.00 18.15 514 SER A CA 1
ATOM 4347 C C . SER A 1 514 ? 38.085 1.563 35.862 1.00 17.85 514 SER A C 1
ATOM 4348 O O . SER A 1 514 ? 37.672 1.154 34.783 1.00 19.71 514 SER A O 1
ATOM 4351 N N . SER A 1 515 ? 37.446 1.345 36.990 1.00 18.48 515 SER A N 1
ATOM 4352 C CA . SER A 1 515 ? 36.177 0.678 37.082 1.00 18.18 515 SER A CA 1
ATOM 4353 C C . SER A 1 515 ? 35.076 1.684 37.428 1.00 18.25 515 SER A C 1
ATOM 4354 O O . SER A 1 515 ? 35.262 2.690 38.135 1.00 20.76 515 SER A O 1
ATOM 4357 N N . TRP A 1 516 ? 33.897 1.341 36.958 1.00 23.56 516 TRP A N 1
ATOM 4358 C CA . TRP A 1 516 ? 32.699 2.149 37.142 1.00 25.18 516 TRP A CA 1
ATOM 4359 C C . TRP A 1 516 ? 32.342 2.286 38.616 1.00 26.07 516 TRP A C 1
ATOM 4360 O O . TRP A 1 516 ? 32.002 3.493 38.992 1.00 25.38 516 TRP A O 1
#

Radius of gyration: 25.0 Å; Cα contacts (8 Å, |Δi|>4): 1200; chains: 1; bounding box: 61×68×62 Å

Nearest PDB structures (foldseek):
  1itc-assembly1_A  TM=1.000E+00  e=0.000E+00  Bacillus cereus
  1veo-assembly1_A  TM=1.001E+00  e=0.000E+00  Bacillus cereus
  1ven-assembly1_A  TM=9.997E-01  e=0.000E+00  Bacillus cereus
  1vep-assembly1_A  TM=9.995E-01  e=0.000E+00  Bacillus cereus
  1j10-assembly2_B  TM=9.953E-01  e=0.000E+00  Bacillus cereus

B-factor: mean 23.14, std 13.65, range [6.06, 135.06]

InterPro domains:
  IPR000125 Glycoside hydrolase, family 14A, bacterial [PR00841] (138-157)
  IPR000125 Glycoside hydrolase, family 14A, bacterial [PR00841] (235-250)
  IPR000125 Glycoside hydrolase, family 14A, bacterial [PR00841] (251-268)
  IPR000125 Glycoside hydrolase, family 14A, bacterial [PR00841] (416-437)
  IPR001554 Glycoside hydrolase, family 14 [PF01373] (45-435)
  IPR001554 Glycoside hydrolase, family 14 [PR00750] (72-86)
  IPR001554 Glycoside hydrolase, family 14 [PR00750] (93-111)
  IPR001554 Glycoside hydrolase, family 14 [PR00750] (115-136)
  IPR001554 Glycoside hydrolase, family 14 [PR00750] (198-220)
  IPR001554 Glycoside hydrolase, family 14 [PR00750] (275-294)
  IPR001554 Glycoside hydrolase, family 14 [PR00750] (312-328)
  IPR001554 Glycoside hydrolase, family 14 [PR00750] (331-342)
  IPR001554 Glycoside hydrolase, family 14 [PR00750] (343-366)
  IPR001554 Glycoside hydrolase, family 14 [PR00750] (379-401)
  IPR001554 Glycoside hydrolase, family 14 [PTHR31352] (38-443)
  IPR002044 Carbohydrate binding module family 20 [PF00686] (456-542)
  IPR002044 Carbohydrate binding module family 20 [PS51166] (444-546)
  IPR002044 Carbohydrate binding module family 20 [SM01065] (449-545)
  IPR013783 Immunoglobulin-like fold [G3DSA:2.60.40.10] (447-546)
  IPR017853 Glycoside hydrolase superfamily [SSF51445] (37-501)